Protein AF-0000000078524591 (afdb_homodimer)

pLDDT: mean 89.73, std 11.99, range [36.25, 98.94]

Organism: NCBI:txid29354

Secondary structure (DSSP, 8-state):
-HHHHHHHHHHHHTT--EEEEEEEEEESS-SS-TT-EEEEETTS-EEE-SS-HHHHHHHHHHHHHHHHHT--EEEEEE--TTGGGTT------EEEEEEEEE-TT-HHHHHHHHHHHHHHTSSS-EEEEEE-SSTTS-EEEEEETTTEEES-----HHHHHHHS-SS-EEEEETTEEEEEEEEE---EEEEE--SHHHHHHHHHHHHTT-EEEEEESSGGGSSTTT-TT-SEEEE--GGGGGGT----TT-EEEE--SSHHHHHHHHHHHTTS--SEEEE-S-HHHHHHHHHHHHHTT--HHHHHTSBSS-S-SS---SHHHHHHHHHHHHHHHHHHHTT---/-HHHHHHHHHHHHTT--EEEEEEEEEESS-SS-TT-EEEEETTS-EEE-SS-HHHHHHHHHHHHHHHHHT--EEEEEE--TTGGGTTT-----EEEEEEEEE-TT-HHHHHHHHHHHHHHTSSS-EEEEEE-SSTTS-EEEEEETTTEEES-----HHHHHHHS-SS-EEEEETTEEEEEEEEE---EEEEE--SHHHHHHHHHHHHTT-EEEEEESSGGGSSTTT-TT-SEEEE--GGGGGGT----TT-EEEE--SSHHHHHHHHHHHTTS--SEEEE-S-HHHHHHHHHHHHHTT--HHHHHTSBSS-S-SS---SHHHHHHHHHHHHHHHHHHHTT---

Sequence (686 aa):
MRKLFRTVLETLEKGEDGVLVTIIASSGSTPRGAGSHMLVRQDGTTEGTIGGGAVEYRSIQRSQKAIEEKSSYTHSFVLGKEQVADLGMICGGDVVVYFQYLDHENQEFKELCRKIEEAYDKDEDSWLIMDITDEAAWGLGIYSKSVGFTGIKGIGEEDRKVLLQYKAVQKNFGERKYYSEPLVRAGCVYIFGGGHVAQELVPVLAHVGFRCTVFDDRPEFANDKLFPQAEKTIVGNYERIFDYLELRECDYVCVMTRGHQSDYVVQRQVLTKNTCYIGVIGSRKKLETLAEKLTADGVTREQIDNCHSPIGLEIYAETPAEIAISVAGELIAVRALREGRKKMRKLFRTVLETLEKGEDGVLVTIIASSGSTPRGAGSHMLVRQDGTTEGTIGGGAVEYRSIQRSQKAIEEKSSYTHSFVLGKEQVADLGMICGGDVVVYFQYLDHENQEFKELCRKIEEAYDKDEDSWLIMDITDEAAWGLGIYSKSVGFTGIKGIGEEDRKVLLQYKAVQKNFGERKYYSEPLVRAGCVYIFGGGHVAQELVPVLAHVGFRCTVFDDRPEFANDKLFPQAEKTIVGNYERIFDYLELRECDYVCVMTRGHQSDYVVQRQVLTKNTCYIGVIGSRKKLETLAEKLTADGVTREQIDNCHSPIGLEIYAETPAEIAISVAGELIAVRALREGRKK

Solvent-accessible surface area (backbone atoms only — not comparable to full-atom values): 35634 Å² total; per-residue (Å²): 106,66,68,42,41,52,50,50,43,52,40,21,73,71,65,35,49,30,19,46,34,32,34,73,37,59,40,74,54,53,82,46,50,56,77,27,39,25,40,32,32,73,88,60,52,68,41,72,52,58,56,49,46,62,64,40,54,51,49,44,57,51,34,40,52,25,50,75,66,67,39,30,38,68,50,76,47,74,25,43,85,74,72,20,65,79,64,53,35,68,39,70,15,40,37,34,34,38,38,39,48,41,59,42,79,45,59,68,59,48,51,48,36,51,50,55,53,51,46,69,76,43,83,40,49,26,32,39,36,29,39,51,55,42,60,59,59,60,40,57,24,39,34,29,85,91,72,36,68,42,70,56,80,90,76,48,74,73,56,44,64,69,48,70,40,66,40,65,45,74,49,73,59,89,86,41,30,36,39,18,29,58,67,32,74,40,43,40,39,38,31,35,23,40,48,70,41,42,57,43,25,46,55,54,36,37,71,66,68,47,43,33,33,34,31,17,70,43,63,94,37,21,38,59,85,79,36,70,66,39,78,41,56,37,63,47,52,62,89,49,54,69,81,77,50,82,86,49,50,60,20,34,37,38,40,48,42,75,36,57,54,56,34,47,47,38,49,61,58,54,66,76,50,71,45,71,39,44,27,33,63,54,47,70,67,49,48,50,54,49,49,52,54,41,40,74,70,69,46,52,66,66,66,56,66,66,34,36,72,47,45,39,48,95,31,69,56,79,49,42,56,40,39,21,41,24,36,44,40,39,49,46,27,53,51,24,54,72,37,62,61,73,134,105,66,68,41,40,52,49,50,41,53,40,22,73,72,66,36,47,28,19,47,35,33,33,73,37,60,40,73,54,55,82,45,50,57,78,26,41,26,38,31,32,74,88,60,54,69,41,72,52,58,56,49,46,63,63,40,53,52,47,44,55,50,34,38,51,26,50,75,65,67,38,32,38,68,47,75,47,74,26,43,86,74,74,20,63,80,63,53,36,70,39,68,14,39,38,32,34,36,39,38,49,41,60,42,78,44,58,67,57,48,51,47,38,51,50,54,52,52,45,69,75,42,83,41,50,27,31,39,36,29,38,51,53,43,58,57,59,60,41,57,23,38,35,30,84,91,72,36,68,41,70,56,81,90,75,48,73,73,56,44,63,70,48,70,40,68,40,68,46,74,50,73,59,88,86,42,29,34,40,19,29,59,66,32,75,41,42,40,38,38,29,34,22,39,48,69,41,42,57,42,25,48,56,54,36,36,70,66,70,45,43,34,32,34,32,16,71,44,62,94,37,20,38,58,87,78,38,70,66,38,78,41,56,37,64,46,50,62,88,49,54,69,82,77,50,84,84,50,52,61,20,33,37,38,40,46,42,74,36,56,54,56,34,47,47,38,49,61,58,55,68,77,49,70,46,69,39,44,28,33,62,54,47,69,66,48,47,49,53,49,48,52,54,41,40,75,70,69,45,53,68,66,66,56,66,68,34,36,72,47,43,40,50,95,31,68,56,78,49,43,55,42,38,20,42,24,37,44,41,39,52,45,28,54,51,24,52,71,36,62,59,75,134

Foldseek 3Di:
DLVQLVVVLVCLLVQWKWKKKFWQQKDAQAQAGGPFIKIATLVLDIDGARRDAPVRVVVSVVGNVCQVVVWKAKDKDQLDDPPVVVRVDNRRMIIIMIIGIGGSVPVLVSVQSVVLNVVLVDQWKKKWKWWCLDRTDIWIWMATPVPGIGRDDDQDPVNVVVQRALAWDWDDDPSIIMIMGIRHHHEAEEEEAQDLLVLLQLVVLLVVRHAYEYEYCDPVRFDCVSRVSHPHTDNDDLQCCVVPDDADQAYEYEQDHPDLVSSLNNLLVCLVDNHLAAAYADDPVSLVVSLVVSVVVPDDPVSSVRYHVNAFAPPVADDSNSRSVRNSVVVVVSSCVSSVNDD/DLVQLVVVLVCLLVQWKWKKKFWQQKDAQAQAGGPFIKIATLVLDIDGARRDAPVRVVVSVVGNVCQVVVWKAKDKDQLDDPPVVVRVDNRRMIIIMIIGIGGSVPVLVSVQSVVLNVVLVDLWKKKWKWWCLDRTDIWIWMATPVPGIGRDDDQDPVNVVVQRALAWDWDDDPSIIMIMGIRHHHEAEEEEAQDLLVLLQLVVLLVVRHAYEYEYCDPVRFDCVSRVSHPHTDNDDLQCCVVPDDADQAYEYEQDHPDLVSSLNNLLVCLVDNHLAAAYADDPVSLVVSLVVSVVVPDDPVSSVRYHVNAFAPPVADGSNSRSVRNSVVVVVSSCVVSVNDD

Nearest PDB structures (foldseek):
  3on5-assembly1_A  TM=8.233E-01  e=2.032E-24  Halalkalibacterium halodurans
  2we8-assembly1_A-2  TM=7.094E-01  e=1.201E-24  Mycolicibacterium smegmatis MC2 155
  2we7-assembly1_A-3  TM=6.971E-01  e=2.284E-24  Mycolicibacterium smegmatis MC2 155
  2we8-assembly2_B-3  TM=6.842E-01  e=4.607E-24  Mycolicibacterium smegmatis MC2 155
  3on5-assembly1_B  TM=7.849E-01  e=1.121E-21  Halalkalibacterium halodurans

Radius of gyration: 28.03 Å; Cα contacts (8 Å, |Δi|>4): 1460; chains: 2; bounding box: 66×85×61 Å

Structure (mmCIF, N/CA/C/O backbone):
data_AF-0000000078524591-model_v1
#
loop_
_entity.id
_entity.type
_entity.pdbx_description
1 polymer 'Xanthine dehydrogenase'
#
loop_
_atom_site.group_PDB
_atom_site.id
_atom_site.type_symbol
_atom_site.label_atom_id
_atom_site.lab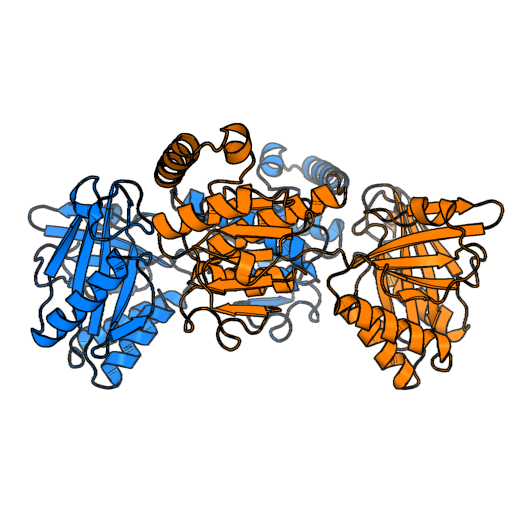el_alt_id
_atom_site.label_comp_id
_atom_site.label_asym_id
_atom_site.label_entity_id
_atom_site.label_seq_id
_atom_site.pdbx_PDB_ins_code
_atom_site.Cartn_x
_atom_site.Cartn_y
_atom_site.Cartn_z
_atom_site.occupancy
_atom_site.B_iso_or_equiv
_atom_site.auth_seq_id
_atom_site.auth_comp_id
_atom_site.auth_asym_id
_atom_site.auth_atom_id
_atom_site.pdbx_PDB_model_num
ATOM 1 N N . MET A 1 1 ? 1.686 -18.531 -2.533 1 80 1 MET A N 1
ATOM 2 C CA . MET A 1 1 ? 2.129 -19.859 -2.936 1 80 1 MET A CA 1
ATOM 3 C C . MET A 1 1 ? 3.135 -20.422 -1.938 1 80 1 MET A C 1
ATOM 5 O O . MET A 1 1 ? 2.998 -21.562 -1.488 1 80 1 MET A O 1
ATOM 9 N N . ARG A 1 2 ? 3.982 -19.547 -1.488 1 80.56 2 ARG A N 1
ATOM 10 C CA . ARG A 1 2 ? 4.969 -20.047 -0.539 1 80.56 2 ARG A CA 1
ATOM 11 C C . ARG A 1 2 ? 4.301 -20.547 0.732 1 80.56 2 ARG A C 1
ATOM 13 O O . ARG A 1 2 ? 4.535 -21.688 1.152 1 80.56 2 ARG A O 1
ATOM 20 N N . LYS A 1 3 ? 3.467 -19.688 1.278 1 85 3 LYS A N 1
ATOM 21 C CA . LYS A 1 3 ? 2.746 -20.078 2.486 1 85 3 LYS A CA 1
ATOM 22 C C . LYS A 1 3 ? 1.889 -21.312 2.244 1 85 3 LYS A C 1
ATOM 24 O O . LYS A 1 3 ? 1.774 -22.172 3.117 1 85 3 LYS A O 1
ATOM 29 N N . LEU A 1 4 ? 1.384 -21.375 1.11 1 90.56 4 LEU A N 1
ATOM 30 C CA . LEU A 1 4 ? 0.51 -22.484 0.757 1 90.56 4 LEU A CA 1
ATOM 31 C C . LEU A 1 4 ? 1.27 -23.812 0.799 1 90.56 4 LEU A C 1
ATOM 33 O O . LEU A 1 4 ? 0.848 -24.75 1.475 1 90.56 4 LEU A O 1
ATOM 37 N N . PHE A 1 5 ? 2.396 -23.875 0.171 1 91.31 5 PHE A N 1
ATOM 38 C CA . PHE A 1 5 ? 3.123 -25.141 0.097 1 91.31 5 PHE A CA 1
ATOM 39 C C . PHE A 1 5 ? 3.748 -25.484 1.444 1 91.31 5 PHE A C 1
ATOM 41 O O . PHE A 1 5 ? 3.879 -26.656 1.79 1 91.31 5 PHE A O 1
ATOM 48 N N . ARG A 1 6 ? 4.066 -24.469 2.17 1 93.12 6 ARG A N 1
ATOM 49 C CA . ARG A 1 6 ? 4.488 -24.719 3.543 1 93.12 6 ARG A CA 1
ATOM 50 C C . ARG A 1 6 ? 3.373 -25.375 4.348 1 93.12 6 ARG A C 1
ATOM 52 O O . ARG A 1 6 ? 3.617 -26.328 5.086 1 93.12 6 ARG A O 1
ATOM 59 N N . THR A 1 7 ? 2.227 -24.875 4.191 1 95 7 THR A N 1
ATOM 60 C CA . THR A 1 7 ? 1.07 -25.406 4.895 1 95 7 THR A CA 1
ATOM 61 C C . THR A 1 7 ? 0.754 -26.828 4.41 1 95 7 THR A C 1
ATOM 63 O O . THR A 1 7 ? 0.348 -27.688 5.195 1 95 7 THR A O 1
ATOM 66 N N . VAL A 1 8 ? 0.908 -27.031 3.158 1 95.5 8 VAL A N 1
ATOM 67 C CA . VAL A 1 8 ? 0.729 -28.375 2.6 1 95.5 8 VAL A CA 1
ATOM 68 C C . VAL A 1 8 ? 1.683 -29.359 3.283 1 95.5 8 VAL A C 1
ATOM 70 O O . VAL A 1 8 ? 1.258 -30.391 3.781 1 95.5 8 VAL A O 1
ATOM 73 N N . LEU A 1 9 ? 2.945 -28.953 3.332 1 95.62 9 LEU A N 1
ATOM 74 C CA . LEU A 1 9 ? 3.961 -29.797 3.938 1 95.62 9 LEU A CA 1
ATOM 75 C C . LEU A 1 9 ? 3.645 -30.062 5.406 1 95.62 9 LEU A C 1
ATOM 77 O O . LEU A 1 9 ? 3.707 -31.219 5.863 1 95.62 9 LEU A O 1
ATOM 81 N N . GLU A 1 10 ? 3.291 -29.016 6.102 1 96.5 10 GLU A N 1
ATOM 82 C CA . GLU A 1 10 ? 2.943 -29.156 7.512 1 96.5 10 GLU A CA 1
ATOM 83 C C . GLU A 1 10 ? 1.768 -30.109 7.703 1 96.5 10 GLU A C 1
ATOM 85 O O . GLU A 1 10 ? 1.771 -30.922 8.625 1 96.5 10 GLU A O 1
ATOM 90 N N . THR A 1 11 ? 0.801 -29.969 6.902 1 96.56 11 THR A N 1
ATOM 91 C CA . THR A 1 11 ? -0.377 -30.828 6.957 1 96.56 11 THR A CA 1
ATOM 92 C C . THR A 1 11 ? 0.008 -32.281 6.754 1 96.56 11 THR A C 1
ATOM 94 O O . THR A 1 11 ? -0.401 -33.156 7.527 1 96.56 11 THR A O 1
ATOM 97 N N . LEU A 1 12 ? 0.815 -32.594 5.805 1 96.19 12 LEU A N 1
ATOM 98 C CA . LEU A 1 12 ? 1.243 -33.938 5.492 1 96.19 12 LEU A CA 1
ATOM 99 C C . LEU A 1 12 ? 2.117 -34.5 6.605 1 96.19 12 LEU A C 1
ATOM 101 O O . LEU A 1 12 ? 1.999 -35.688 6.961 1 96.19 12 LEU A O 1
ATOM 105 N N . GLU A 1 13 ? 2.926 -33.656 7.141 1 96.25 13 GLU A N 1
ATOM 106 C CA . GLU A 1 13 ? 3.828 -34.094 8.211 1 96.25 13 GLU A CA 1
ATOM 107 C C . GLU A 1 13 ? 3.055 -34.438 9.477 1 96.25 13 GLU A C 1
ATOM 109 O O . GLU A 1 13 ? 3.51 -35.25 10.281 1 96.25 13 GLU A O 1
ATOM 114 N N . LYS A 1 14 ? 1.933 -33.875 9.633 1 96.62 14 LYS A N 1
ATOM 115 C CA . LYS A 1 14 ? 1.068 -34.188 10.766 1 96.62 14 LYS A CA 1
ATOM 116 C C . LYS A 1 14 ? 0.282 -35.469 10.523 1 96.62 14 LYS A C 1
ATOM 118 O O . LYS A 1 14 ? -0.534 -35.875 11.352 1 96.62 14 LYS A O 1
ATOM 123 N N . GLY A 1 15 ? 0.457 -36.031 9.383 1 96.31 15 GLY A N 1
ATOM 124 C CA . GLY A 1 15 ? -0.217 -37.281 9.055 1 96.31 15 GLY A CA 1
ATOM 125 C C . GLY A 1 15 ? -1.603 -37.094 8.477 1 96.31 15 GLY A C 1
ATOM 126 O O . GLY A 1 15 ? -2.436 -38 8.508 1 96.31 15 GLY A O 1
ATOM 127 N N . GLU A 1 16 ? -1.812 -35.875 8.023 1 96.75 16 GLU A N 1
ATOM 128 C CA . GLU A 1 16 ? -3.121 -35.562 7.461 1 96.75 16 GLU A CA 1
ATOM 129 C C . GLU A 1 16 ? -3.057 -35.469 5.941 1 96.75 16 GLU A C 1
ATOM 131 O O . GLU A 1 16 ? -2.102 -34.906 5.387 1 96.75 16 GLU A O 1
ATOM 136 N N . ASP A 1 17 ? -4.059 -36.031 5.324 1 97.06 17 ASP A N 1
ATOM 137 C CA . ASP A 1 17 ? -4.188 -35.906 3.875 1 97.06 17 ASP A CA 1
ATOM 138 C C . ASP A 1 17 ? -4.859 -34.594 3.498 1 97.06 17 ASP A C 1
ATOM 140 O O . ASP A 1 17 ? -5.426 -33.906 4.355 1 97.06 17 ASP A O 1
ATOM 144 N N . GLY A 1 18 ? -4.742 -34.25 2.238 1 96.81 18 GLY A N 1
ATOM 145 C CA . GLY A 1 18 ? -5.391 -33.031 1.727 1 96.81 18 GLY A CA 1
ATOM 146 C C . GLY A 1 18 ? -5.59 -33.062 0.223 1 96.81 18 GLY A C 1
ATOM 147 O O . GLY A 1 18 ? -5.371 -34.094 -0.42 1 96.81 18 GLY A O 1
ATOM 148 N N . VAL A 1 19 ? -6.133 -32.031 -0.278 1 96.75 19 VAL A N 1
ATOM 149 C CA . VAL A 1 19 ? -6.281 -31.828 -1.717 1 96.75 19 VAL A CA 1
ATOM 150 C C . VAL A 1 19 ? -5.746 -30.453 -2.117 1 96.75 19 VAL A C 1
ATOM 152 O O . VAL A 1 19 ? -6.074 -29.453 -1.489 1 96.75 19 VAL A O 1
ATOM 155 N N . LEU A 1 20 ? -4.832 -30.453 -3.053 1 94.25 20 LEU A N 1
ATOM 156 C CA . LEU A 1 20 ? -4.414 -29.219 -3.693 1 94.25 20 LEU A CA 1
ATOM 157 C C . LEU A 1 20 ? -5.328 -28.875 -4.867 1 94.25 20 LEU A C 1
ATOM 159 O O . LEU A 1 20 ? -5.363 -29.594 -5.863 1 94.25 20 LEU A O 1
ATOM 163 N N . VAL A 1 21 ? -6.039 -27.828 -4.723 1 94.31 21 VAL A N 1
ATOM 164 C CA . VAL A 1 21 ? -6.965 -27.359 -5.746 1 94.31 21 VAL A CA 1
ATOM 165 C C . VAL A 1 21 ? -6.277 -26.312 -6.629 1 94.31 21 VAL A C 1
ATOM 167 O O . VAL A 1 21 ? -5.762 -25.312 -6.133 1 94.31 21 VAL A O 1
ATOM 170 N N . THR A 1 22 ? -6.266 -26.562 -7.906 1 90.94 22 THR A N 1
ATOM 171 C CA . THR A 1 22 ? -5.574 -25.672 -8.836 1 90.94 22 THR A CA 1
ATOM 172 C C . THR A 1 22 ? -6.492 -25.281 -9.992 1 90.94 22 THR A C 1
ATOM 174 O O . THR A 1 22 ? -7.086 -26.141 -10.641 1 90.94 22 THR A O 1
ATOM 177 N N . ILE A 1 23 ? -6.586 -24 -10.203 1 88.88 23 ILE A N 1
ATOM 178 C CA . ILE A 1 23 ? -7.23 -23.578 -11.445 1 88.88 23 ILE A CA 1
ATOM 179 C C . ILE A 1 23 ? -6.246 -23.703 -12.609 1 88.88 23 ILE A C 1
ATOM 181 O O . ILE A 1 23 ? -5.195 -23.062 -12.609 1 88.88 23 ILE A O 1
ATOM 185 N N . ILE A 1 24 ? -6.645 -24.469 -13.609 1 84.81 24 ILE A N 1
ATOM 186 C CA . ILE A 1 24 ? -5.684 -24.734 -14.672 1 84.81 24 ILE A CA 1
ATOM 187 C C . ILE A 1 24 ? -6.148 -24.078 -15.969 1 84.81 24 ILE A C 1
ATOM 189 O O . ILE A 1 24 ? -5.383 -23.969 -16.938 1 84.81 24 ILE A O 1
ATOM 193 N N . ALA A 1 25 ? -7.371 -23.688 -16.016 1 81.56 25 ALA A N 1
ATOM 194 C CA . ALA A 1 25 ? -7.898 -22.953 -17.156 1 81.56 25 ALA A CA 1
ATOM 195 C C . ALA A 1 25 ? -9.086 -22.078 -16.75 1 81.56 25 ALA A C 1
ATOM 197 O O . ALA A 1 25 ? -9.836 -22.438 -15.836 1 81.56 25 ALA A O 1
ATOM 198 N N . SER A 1 26 ? -9.055 -20.938 -17.359 1 79.25 26 SER A N 1
ATOM 199 C CA . SER A 1 26 ? -10.188 -20.047 -17.125 1 79.25 26 SER A CA 1
ATOM 200 C C . SER A 1 26 ? -10.547 -19.266 -18.375 1 79.25 26 SER A C 1
ATOM 202 O O . SER A 1 26 ? -9.688 -19 -19.219 1 79.25 26 SER A O 1
ATOM 204 N N . SER A 1 27 ? -11.766 -19.188 -18.578 1 73.5 27 SER A N 1
ATOM 205 C CA . SER A 1 27 ? -12.258 -18.359 -19.688 1 73.5 27 SER A CA 1
ATOM 206 C C . SER A 1 27 ? -13.32 -17.391 -19.203 1 73.5 27 SER A C 1
ATOM 208 O O . SER A 1 27 ? -14.094 -17.703 -18.281 1 73.5 27 SER A O 1
ATOM 210 N N . GLY A 1 28 ? -13.289 -16.266 -19.781 1 65.38 28 GLY A N 1
ATOM 211 C CA . GLY A 1 28 ? -14.266 -15.273 -19.391 1 65.38 28 GLY A CA 1
ATOM 212 C C . GLY A 1 28 ? -13.875 -14.531 -18.125 1 65.38 28 GLY A C 1
ATOM 213 O O . GLY A 1 28 ? -12.688 -14.367 -17.828 1 65.38 28 GLY A O 1
ATOM 214 N N . SER A 1 29 ? -14.859 -13.945 -17.469 1 61.25 29 SER A N 1
ATOM 215 C CA . SER A 1 29 ? -14.617 -13.141 -16.281 1 61.25 29 SER A CA 1
ATOM 216 C C . SER A 1 29 ? -14.562 -14 -15.023 1 61.25 29 SER A C 1
ATOM 218 O O . SER A 1 29 ? -15.602 -14.352 -14.461 1 61.25 29 SER A O 1
ATOM 220 N N . THR A 1 30 ? -13.43 -14.438 -14.664 1 62.44 30 THR A N 1
ATOM 221 C CA . THR A 1 30 ? -13.273 -15.242 -13.461 1 62.44 30 THR A CA 1
ATOM 222 C C . THR A 1 30 ? -12.57 -14.438 -12.367 1 62.44 30 THR A C 1
ATOM 224 O O . THR A 1 30 ? -11.773 -13.547 -12.656 1 62.44 30 THR A O 1
ATOM 227 N N . PRO A 1 31 ? -12.969 -14.742 -11.148 1 57.97 31 PRO A N 1
ATOM 228 C CA . PRO A 1 31 ? -12.312 -14.016 -10.062 1 57.97 31 PRO A CA 1
ATOM 229 C C . PRO A 1 31 ? -10.797 -14.219 -10.039 1 57.97 31 PRO A C 1
ATOM 231 O O . PRO A 1 31 ? -10.047 -13.273 -9.789 1 57.97 31 PRO A O 1
ATOM 234 N N . ARG A 1 32 ? -10.336 -15.445 -10.211 1 66.5 32 ARG A N 1
ATOM 235 C CA . ARG A 1 32 ? -8.922 -15.789 -10.336 1 66.5 32 ARG A CA 1
ATOM 236 C C . ARG A 1 32 ? -8.68 -16.688 -11.539 1 66.5 32 ARG A C 1
ATOM 238 O O . ARG A 1 32 ? -9.562 -17.438 -11.953 1 66.5 32 ARG A O 1
ATOM 245 N N . GLY A 1 33 ? -7.516 -16.438 -12.078 1 66.75 33 GLY A N 1
ATOM 246 C CA . GLY A 1 33 ? -7.191 -17.203 -13.273 1 66.75 33 GLY A CA 1
ATOM 247 C C . GLY A 1 33 ? -6.203 -18.328 -13.016 1 66.75 33 GLY A C 1
ATOM 248 O O . GLY A 1 33 ? -5.988 -18.719 -11.867 1 66.75 33 GLY A O 1
ATOM 249 N N . ALA A 1 34 ? -5.859 -18.875 -14.023 1 72 34 ALA A N 1
ATOM 250 C CA . ALA A 1 34 ? -4.867 -19.953 -13.977 1 72 34 ALA A CA 1
ATOM 251 C C . ALA A 1 34 ? -3.682 -19.562 -13.094 1 72 34 ALA A C 1
ATOM 253 O O . ALA A 1 34 ? -3.209 -18.422 -13.148 1 72 34 ALA A O 1
ATOM 254 N N . GLY A 1 35 ? -3.352 -20.531 -12.156 1 78.75 35 GLY A N 1
ATOM 255 C CA . GLY A 1 35 ? -2.242 -20.266 -11.25 1 78.75 35 GLY A CA 1
ATOM 256 C C . GLY A 1 35 ? -2.684 -20.047 -9.82 1 78.75 35 GLY A C 1
ATOM 257 O O . GLY A 1 35 ? -1.85 -19.969 -8.914 1 78.75 35 GLY A O 1
ATOM 258 N N . SER A 1 36 ? -3.957 -20.094 -9.625 1 85.88 36 SER A N 1
ATOM 259 C CA . SER A 1 36 ? -4.477 -19.984 -8.266 1 85.88 36 SER A CA 1
ATOM 260 C C . SER A 1 36 ? -4.566 -21.344 -7.594 1 85.88 36 SER A C 1
ATOM 262 O O . SER A 1 36 ? -4.945 -22.328 -8.234 1 85.88 36 SER A O 1
ATOM 264 N N . HIS A 1 37 ? -4.238 -21.344 -6.375 1 91.44 37 HIS A N 1
ATOM 265 C CA . HIS A 1 37 ? -4.195 -22.594 -5.633 1 91.44 37 HIS A CA 1
ATOM 266 C C . HIS A 1 37 ? -4.875 -22.453 -4.273 1 91.44 37 HIS A C 1
ATOM 268 O O . HIS A 1 37 ? -4.867 -21.375 -3.676 1 91.44 37 HIS A O 1
ATOM 274 N N . MET A 1 38 ? -5.383 -23.609 -3.859 1 94.38 38 MET A N 1
ATOM 275 C CA . MET A 1 38 ? -5.957 -23.719 -2.521 1 94.38 38 MET A CA 1
ATOM 276 C C . MET A 1 38 ? -5.746 -25.125 -1.957 1 94.38 38 MET A C 1
ATOM 278 O O . MET A 1 38 ? -5.902 -26.109 -2.67 1 94.38 38 MET A O 1
ATOM 282 N N . LEU A 1 39 ? -5.297 -25.188 -0.715 1 96.62 39 LEU A N 1
ATOM 283 C CA . LEU A 1 39 ? -5.266 -26.453 0.024 1 96.62 39 LEU A CA 1
ATOM 284 C C . LEU A 1 39 ? -6.57 -26.672 0.781 1 96.62 39 LEU A C 1
ATOM 286 O O . LEU A 1 39 ? -7.055 -25.766 1.466 1 96.62 39 LEU A O 1
ATOM 290 N N . VAL A 1 40 ? -7.129 -27.797 0.607 1 97.44 40 VAL A N 1
ATOM 291 C CA . VAL A 1 40 ? -8.289 -28.188 1.4 1 97.44 40 VAL A CA 1
ATOM 292 C C . VAL A 1 40 ? -7.934 -29.406 2.264 1 97.44 40 VAL A C 1
ATOM 294 O O . VAL A 1 40 ? -7.434 -30.406 1.755 1 97.44 40 VAL A O 1
ATOM 297 N N . ARG A 1 41 ? -8.211 -29.266 3.533 1 97 41 ARG A N 1
ATOM 298 C CA . ARG A 1 41 ? -7.957 -30.359 4.465 1 97 41 ARG A CA 1
ATOM 299 C C . ARG A 1 41 ? -9.211 -31.203 4.676 1 97 41 ARG A C 1
ATOM 301 O O . ARG A 1 41 ? -10.289 -30.859 4.191 1 97 41 ARG A O 1
ATOM 308 N N . GLN A 1 42 ? -8.992 -32.219 5.449 1 94.31 42 GLN A N 1
ATOM 309 C CA . GLN A 1 42 ? -10.086 -33.156 5.703 1 94.31 42 GLN A CA 1
ATOM 310 C C . GLN A 1 42 ? -11.227 -32.5 6.457 1 94.31 42 GLN A C 1
ATOM 312 O O . GLN A 1 42 ? -12.398 -32.781 6.215 1 94.31 42 GLN A O 1
ATOM 317 N N . ASP A 1 43 ? -10.93 -31.594 7.309 1 93.69 43 ASP A N 1
ATOM 318 C CA . ASP A 1 43 ? -11.945 -30.953 8.141 1 93.69 43 ASP A CA 1
ATOM 319 C C . ASP A 1 43 ? -12.594 -29.781 7.402 1 93.69 43 ASP A C 1
ATOM 321 O O . ASP A 1 43 ? -13.445 -29.078 7.961 1 93.69 43 ASP A O 1
ATOM 325 N N . GLY A 1 44 ? -12.078 -29.531 6.25 1 93.06 44 GLY A N 1
ATOM 326 C CA . GLY A 1 44 ? -12.695 -28.5 5.445 1 93.06 44 GLY A CA 1
ATOM 327 C C . GLY A 1 44 ? -11.969 -27.172 5.535 1 93.06 44 GLY A C 1
ATOM 328 O O . GLY A 1 44 ? -12.281 -26.234 4.785 1 93.06 44 GLY A O 1
ATOM 329 N N . THR A 1 45 ? -11.031 -27.125 6.41 1 92.81 45 THR A N 1
ATOM 330 C CA . THR A 1 45 ? -10.266 -25.875 6.496 1 92.81 45 THR A CA 1
ATOM 331 C C . THR A 1 45 ? -9.367 -25.719 5.277 1 92.81 45 THR A C 1
ATOM 333 O O . THR A 1 45 ? -8.969 -26.703 4.652 1 92.81 45 THR A O 1
ATOM 336 N N . THR A 1 46 ? -9.117 -24.469 4.957 1 93.62 46 THR A N 1
ATOM 337 C CA . THR A 1 46 ? -8.398 -24.203 3.717 1 93.62 46 THR A CA 1
ATOM 338 C C . THR A 1 46 ? -7.211 -23.281 3.967 1 93.62 46 THR A C 1
ATOM 340 O O . THR A 1 46 ? -7.117 -22.656 5.027 1 93.62 46 THR A O 1
ATOM 343 N N . GLU A 1 47 ? -6.242 -23.312 3.115 1 93.06 47 GLU A N 1
ATOM 344 C CA . GLU A 1 47 ? -5.176 -22.328 2.938 1 93.06 47 GLU A CA 1
ATOM 345 C C . GLU A 1 47 ? -5.07 -21.891 1.482 1 93.06 47 GLU A C 1
ATOM 347 O O . GLU A 1 47 ? -5.023 -22.719 0.575 1 93.06 47 GLU A O 1
ATOM 352 N N . GLY A 1 48 ? -5.055 -20.547 1.313 1 88.38 48 GLY A N 1
ATOM 353 C CA . GLY A 1 48 ? -5.098 -20.031 -0.047 1 88.38 48 GLY A CA 1
ATOM 354 C C . GLY A 1 48 ? -6.508 -19.828 -0.565 1 88.38 48 GLY A C 1
ATOM 355 O O . GLY A 1 48 ? -7.477 -20.016 0.171 1 88.38 48 GLY A O 1
ATOM 356 N N . THR A 1 49 ? -6.617 -19.391 -1.842 1 86.75 49 THR A N 1
ATOM 357 C CA . THR A 1 49 ? -7.93 -19.172 -2.439 1 86.75 49 THR A CA 1
ATOM 358 C C . THR A 1 49 ? -7.859 -19.281 -3.959 1 86.75 49 THR A C 1
ATOM 360 O O . THR A 1 49 ? -6.82 -19 -4.559 1 86.75 49 THR A O 1
ATOM 363 N N . ILE A 1 50 ? -8.914 -19.703 -4.488 1 86.62 50 ILE A N 1
ATOM 364 C CA . ILE A 1 50 ? -9.016 -19.75 -5.941 1 86.62 50 ILE A CA 1
ATOM 365 C C . ILE A 1 50 ? -10.055 -18.734 -6.422 1 86.62 50 ILE A C 1
ATOM 367 O O . ILE A 1 50 ? -10.641 -18.906 -7.492 1 86.62 50 ILE A O 1
ATOM 371 N N . GLY A 1 51 ? -10.336 -17.703 -5.605 1 76.31 51 GLY A N 1
ATOM 372 C CA . GLY A 1 51 ? -11.188 -16.609 -6.043 1 76.31 51 GLY A CA 1
ATOM 373 C C . GLY A 1 51 ? -12.422 -16.422 -5.176 1 76.31 51 GLY A C 1
ATOM 374 O O . GLY A 1 51 ? -13.109 -15.406 -5.277 1 76.31 51 GLY A O 1
ATOM 375 N N . GLY A 1 52 ? -12.719 -17.359 -4.301 1 72.88 52 GLY A N 1
ATOM 376 C CA . GLY A 1 52 ? -13.875 -17.25 -3.422 1 72.88 52 GLY A CA 1
ATOM 377 C C . GLY A 1 52 ? -15.18 -17.609 -4.102 1 72.88 52 GLY A C 1
ATOM 378 O O . GLY A 1 52 ? -15.188 -18.281 -5.137 1 72.88 52 GLY A O 1
ATOM 379 N N . GLY A 1 53 ? -16.266 -17.406 -3.334 1 73.81 53 GLY A N 1
ATOM 380 C CA . GLY A 1 53 ? -17.609 -17.562 -3.896 1 73.81 53 GLY A CA 1
ATOM 381 C C . GLY A 1 53 ? -18.047 -19.016 -3.984 1 73.81 53 GLY A C 1
ATOM 382 O O . GLY A 1 53 ? -17.656 -19.844 -3.152 1 73.81 53 GLY A O 1
ATOM 383 N N . ALA A 1 54 ? -18.875 -19.172 -4.969 1 75.31 54 ALA A N 1
ATOM 384 C CA . ALA A 1 54 ? -19.5 -20.469 -5.113 1 75.31 54 ALA A CA 1
ATOM 385 C C . ALA A 1 54 ? -18.516 -21.531 -5.59 1 75.31 54 ALA A C 1
ATOM 387 O O . ALA A 1 54 ? -18.547 -22.672 -5.148 1 75.31 54 ALA A O 1
ATOM 388 N N . VAL A 1 55 ? -17.625 -21.141 -6.422 1 82.19 55 VAL A N 1
ATOM 389 C CA . VAL A 1 55 ? -16.625 -22.062 -6.957 1 82.19 55 VAL A CA 1
ATOM 390 C C . VAL A 1 55 ? -15.734 -22.578 -5.828 1 82.19 55 VAL A C 1
ATOM 392 O O . VAL A 1 55 ? -15.477 -23.781 -5.723 1 82.19 55 VAL A O 1
ATOM 395 N N . GLU A 1 56 ? -15.336 -21.641 -5.035 1 86.5 56 GLU A N 1
ATOM 396 C CA . GLU A 1 56 ? -14.469 -22.031 -3.93 1 86.5 56 GLU A CA 1
ATOM 397 C C . GLU A 1 56 ? -15.195 -22.938 -2.936 1 86.5 56 GLU A C 1
ATOM 399 O O . GLU A 1 56 ? -14.656 -23.953 -2.5 1 86.5 56 GLU A O 1
ATOM 404 N N . TYR A 1 57 ? -16.438 -22.656 -2.672 1 83.69 57 TYR A N 1
ATOM 405 C CA . TYR A 1 57 ? -17.25 -23.469 -1.76 1 83.69 57 TYR A CA 1
ATOM 406 C C . TYR A 1 57 ? -17.422 -24.875 -2.297 1 83.69 57 TYR A C 1
ATOM 408 O O . TYR A 1 57 ? -17.203 -25.859 -1.577 1 83.69 57 TYR A O 1
ATOM 416 N N . ARG A 1 58 ? -17.781 -24.969 -3.457 1 89.88 58 ARG A N 1
ATOM 417 C CA . ARG A 1 58 ? -18 -26.281 -4.078 1 89.88 58 ARG A CA 1
ATOM 418 C C . ARG A 1 58 ? -16.688 -27.062 -4.18 1 89.88 58 ARG A C 1
ATOM 420 O O . ARG A 1 58 ? -16.672 -28.281 -4.059 1 89.88 58 ARG A O 1
ATOM 427 N N . SER A 1 59 ? -15.672 -26.359 -4.445 1 94 59 SER A N 1
ATOM 428 C CA . SER A 1 59 ? -14.367 -27 -4.527 1 94 59 SER A CA 1
ATOM 429 C C . SER A 1 59 ? -13.961 -27.609 -3.188 1 94 59 SER A C 1
ATOM 431 O O . SER A 1 59 ? -13.312 -28.656 -3.141 1 94 59 SER A O 1
ATOM 433 N N . ILE A 1 60 ? -14.32 -26.969 -2.129 1 94.81 60 ILE A N 1
ATOM 434 C CA . ILE A 1 60 ? -14.039 -27.5 -0.801 1 94.81 60 ILE A CA 1
ATOM 435 C C . ILE A 1 60 ? -14.805 -28.812 -0.593 1 94.81 60 ILE A C 1
ATOM 437 O O . ILE A 1 60 ? -14.227 -29.812 -0.17 1 94.81 60 ILE A O 1
ATOM 441 N N . GLN A 1 61 ? -16.031 -28.781 -0.962 1 95.12 61 GLN A N 1
ATOM 442 C CA . GLN A 1 61 ? -16.859 -29.984 -0.828 1 95.12 61 GLN A CA 1
ATOM 443 C C . GLN A 1 61 ? -16.297 -31.125 -1.668 1 95.12 61 GLN A C 1
ATOM 445 O O . GLN A 1 61 ? -16.203 -32.25 -1.192 1 95.12 61 GLN A O 1
ATOM 450 N N . ARG A 1 62 ? -15.961 -30.812 -2.811 1 95.69 62 ARG A N 1
ATOM 451 C CA . ARG A 1 62 ? -15.414 -31.812 -3.725 1 95.69 62 ARG A CA 1
ATOM 452 C C . ARG A 1 62 ? -14.078 -32.344 -3.213 1 95.69 62 ARG A C 1
ATOM 454 O O . ARG A 1 62 ? -13.766 -33.531 -3.391 1 95.69 62 ARG A O 1
ATOM 461 N N . SER A 1 63 ? -13.359 -31.484 -2.652 1 97.31 63 SER A N 1
ATOM 462 C CA . SER A 1 63 ? -12.062 -31.891 -2.115 1 97.31 63 SER A CA 1
ATOM 463 C C . SER A 1 63 ? -12.211 -32.875 -0.966 1 97.31 63 SER A C 1
ATOM 465 O O . SER A 1 63 ? -11.453 -33.844 -0.871 1 97.31 63 SER A O 1
ATOM 467 N N . GLN A 1 64 ? -13.156 -32.625 -0.117 1 96.88 64 GLN A N 1
ATOM 468 C CA . GLN A 1 64 ? -13.391 -33.531 0.993 1 96.88 64 GLN A CA 1
ATOM 469 C C . GLN A 1 64 ? -13.766 -34.938 0.486 1 96.88 64 GLN A C 1
ATOM 471 O O . GLN A 1 64 ? -13.281 -35.938 1.009 1 96.88 64 GLN A O 1
ATOM 476 N N . LYS A 1 65 ? -14.547 -35 -0.519 1 96.25 65 LYS A N 1
ATOM 477 C CA . LYS A 1 65 ? -14.898 -36.281 -1.137 1 96.25 65 LYS A CA 1
ATOM 478 C C . LYS A 1 65 ? -13.672 -36.938 -1.767 1 96.25 65 LYS A C 1
ATOM 480 O O . LYS A 1 65 ? -13.5 -38.156 -1.663 1 96.25 65 LYS A O 1
ATOM 485 N N . ALA A 1 66 ? -12.875 -36.156 -2.43 1 95.81 66 ALA A N 1
ATOM 486 C CA . ALA A 1 66 ? -11.664 -36.656 -3.062 1 95.81 66 ALA A CA 1
ATOM 487 C C . ALA A 1 66 ? -10.719 -37.281 -2.029 1 95.81 66 ALA A C 1
ATOM 489 O O . ALA A 1 66 ? -10.039 -38.25 -2.307 1 95.81 66 ALA A O 1
ATOM 490 N N . ILE A 1 67 ? -10.625 -36.656 -0.862 1 96.56 67 ILE A N 1
ATOM 491 C CA . ILE A 1 67 ? -9.797 -37.188 0.212 1 96.56 67 ILE A CA 1
ATOM 492 C C . ILE A 1 67 ? -10.312 -38.562 0.642 1 96.56 67 ILE A C 1
ATOM 494 O O . ILE A 1 67 ? -9.539 -39.5 0.809 1 96.56 67 ILE A O 1
ATOM 498 N N . GLU A 1 68 ? -11.578 -38.656 0.784 1 95.62 68 GLU A N 1
ATOM 499 C CA . GLU A 1 68 ? -12.211 -39.906 1.166 1 95.62 68 GLU A CA 1
ATOM 500 C C . GLU A 1 68 ? -11.93 -41 0.135 1 95.62 68 GLU A C 1
ATOM 502 O O . GLU A 1 68 ? -11.641 -42.156 0.495 1 95.62 68 GLU A O 1
ATOM 507 N N . GLU A 1 69 ? -11.992 -40.656 -1.083 1 95.69 69 GLU A N 1
ATOM 508 C CA . GLU A 1 69 ? -11.836 -41.594 -2.17 1 95.69 69 GLU A CA 1
ATOM 509 C C . GLU A 1 69 ? -10.367 -41.781 -2.551 1 95.69 69 GLU A C 1
ATOM 511 O O . GLU A 1 69 ? -10.023 -42.656 -3.344 1 95.69 69 GLU A O 1
ATOM 516 N N . LYS A 1 70 ? -9.547 -40.906 -2.021 1 94.75 70 LYS A N 1
ATOM 517 C CA . LYS A 1 70 ? -8.117 -40.906 -2.311 1 94.75 70 LYS A CA 1
ATOM 518 C C . LYS A 1 70 ? -7.859 -40.844 -3.814 1 94.75 70 LYS A C 1
ATOM 520 O O . LYS A 1 70 ? -7.113 -41.688 -4.344 1 94.75 70 LYS A O 1
ATOM 525 N N . SER A 1 71 ? -8.484 -39.906 -4.398 1 93.69 71 SER A N 1
ATOM 526 C CA . SER A 1 71 ? -8.391 -39.812 -5.855 1 93.69 71 SER A CA 1
ATOM 527 C C . SER A 1 71 ? -8.273 -38.375 -6.312 1 93.69 71 SER A C 1
ATOM 529 O O . SER A 1 71 ? -8.75 -37.469 -5.633 1 93.69 71 SER A O 1
ATOM 531 N N . SER A 1 72 ? -7.66 -38.219 -7.391 1 93.5 72 SER A N 1
ATOM 532 C CA . SER A 1 72 ? -7.52 -36.906 -8.055 1 93.5 72 SER A CA 1
ATOM 533 C C . SER A 1 72 ? -8.367 -36.844 -9.32 1 93.5 72 SER A C 1
ATOM 535 O O . SER A 1 72 ? -8.695 -37.875 -9.914 1 93.5 72 SER A O 1
ATOM 537 N N . TYR A 1 73 ? -8.789 -35.656 -9.711 1 91.75 73 TYR A N 1
ATOM 538 C CA . TYR A 1 73 ? -9.586 -35.531 -10.93 1 91.75 73 TYR A CA 1
ATOM 539 C C . TYR A 1 73 ? -9.719 -34.062 -11.328 1 91.75 73 TYR A C 1
ATOM 541 O O . TYR A 1 73 ? -9.336 -33.156 -10.57 1 91.75 73 TYR A O 1
ATOM 549 N N . THR A 1 74 ? -10.195 -33.844 -12.539 1 90.31 74 THR A N 1
ATOM 550 C CA . THR A 1 74 ? -10.492 -32.531 -13.039 1 90.31 74 THR A CA 1
ATOM 551 C C . THR A 1 74 ? -12 -32.281 -13.07 1 90.31 74 THR A C 1
ATOM 553 O O . THR A 1 74 ? -12.781 -33.219 -13.234 1 90.31 74 THR A O 1
ATOM 556 N N . HIS A 1 75 ? -12.367 -31.062 -12.812 1 90.94 75 HIS A N 1
ATOM 557 C CA . HIS A 1 75 ? -13.773 -30.688 -12.883 1 90.94 75 HIS A CA 1
ATOM 558 C C . HIS A 1 75 ? -13.938 -29.297 -13.492 1 90.94 75 HIS A C 1
ATOM 560 O O . HIS A 1 75 ? -13.18 -28.375 -13.164 1 90.94 75 HIS A O 1
ATOM 566 N N . SER A 1 76 ? -14.898 -29.156 -14.383 1 88.25 76 SER A N 1
ATOM 567 C CA . SER A 1 76 ? -15.211 -27.875 -15 1 88.25 76 SER A CA 1
ATOM 568 C C . SER A 1 76 ? -16.422 -27.219 -14.352 1 88.25 76 SER A C 1
ATOM 570 O O . SER A 1 76 ? -17.469 -27.875 -14.188 1 88.25 76 SER A O 1
ATOM 572 N N . PHE A 1 77 ? -16.203 -26 -13.898 1 85.69 77 PHE A N 1
ATOM 573 C CA . PHE A 1 77 ? -17.312 -25.188 -13.406 1 85.69 77 PHE A CA 1
ATOM 574 C C . PHE A 1 77 ? -17.812 -24.219 -14.477 1 85.69 77 PHE A C 1
ATOM 576 O O . PHE A 1 77 ? -17.016 -23.453 -15.031 1 85.69 77 PHE A O 1
ATOM 583 N N . VAL A 1 78 ? -19.062 -24.344 -14.922 1 74.69 78 VAL A N 1
ATOM 584 C CA . VAL A 1 78 ? -19.672 -23.438 -15.898 1 74.69 78 VAL A CA 1
ATOM 585 C C . VAL A 1 78 ? -20.453 -22.359 -15.172 1 74.69 78 VAL A C 1
ATOM 587 O O . VAL A 1 78 ? -21.422 -22.656 -14.453 1 74.69 78 VAL A O 1
ATOM 590 N N . LEU A 1 79 ? -19.984 -21.203 -15.18 1 63.94 79 LEU A N 1
ATOM 591 C CA . LEU A 1 79 ? -20.625 -20.094 -14.469 1 63.94 79 LEU A CA 1
ATOM 592 C C . LEU A 1 79 ? -21.609 -19.359 -15.367 1 63.94 79 LEU A C 1
ATOM 594 O O . LEU A 1 79 ? -21.969 -18.219 -15.094 1 63.94 79 LEU A O 1
ATOM 598 N N . GLY A 1 80 ? -22.234 -19.875 -16.531 1 52.91 80 GLY A N 1
ATOM 599 C CA . GLY A 1 80 ? -23.141 -19.219 -17.453 1 52.91 80 GLY A CA 1
ATOM 600 C C . GLY A 1 80 ? -24.484 -18.906 -16.844 1 52.91 80 GLY A C 1
ATOM 601 O O . GLY A 1 80 ? -24.734 -19.219 -15.68 1 52.91 80 GLY A O 1
ATOM 602 N N . LYS A 1 81 ? -25.469 -18.188 -17.75 1 49.25 81 LYS A N 1
ATOM 603 C CA . LYS A 1 81 ? -26.766 -17.562 -17.484 1 49.25 81 LYS A CA 1
ATOM 604 C C . LYS A 1 81 ? -27.672 -18.5 -16.703 1 49.25 81 LYS A C 1
ATOM 606 O O . LYS A 1 81 ? -28.406 -18.078 -15.812 1 49.25 81 LYS A O 1
ATOM 611 N N . GLU A 1 82 ? -27.875 -19.562 -17.234 1 39.09 82 GLU A N 1
ATOM 612 C CA . GLU A 1 82 ? -28.984 -20.422 -16.828 1 39.09 82 GLU A CA 1
ATOM 613 C C . GLU A 1 82 ? -28.688 -21.141 -15.516 1 39.09 82 GLU A C 1
ATOM 615 O O . GLU A 1 82 ? -29.578 -21.375 -14.703 1 39.09 82 GLU A O 1
ATOM 620 N N . GLN A 1 83 ? -27.672 -21.828 -15.406 1 39.34 83 GLN A N 1
ATOM 621 C CA . GLN A 1 83 ? -27.469 -22.703 -14.266 1 39.34 83 GLN A CA 1
ATOM 622 C C . GLN A 1 83 ? -27.094 -21.922 -13.016 1 39.34 83 GLN A C 1
ATOM 624 O O . GLN A 1 83 ? -27.047 -22.469 -11.914 1 39.34 83 GLN A O 1
ATOM 629 N N . VAL A 1 84 ? -26.578 -20.812 -13.109 1 42.88 84 VAL A N 1
ATOM 630 C CA . VAL A 1 84 ? -26.062 -19.953 -12.062 1 42.88 84 VAL A CA 1
ATOM 631 C C . VAL A 1 84 ? -27.234 -19.359 -11.258 1 42.88 84 VAL A C 1
ATOM 633 O O . VAL A 1 84 ? -27.031 -18.469 -10.422 1 42.88 84 VAL A O 1
ATOM 636 N N . ALA A 1 85 ? -28.375 -19.5 -11.758 1 38.88 85 ALA A N 1
ATOM 637 C CA . ALA A 1 85 ? -29.547 -19.188 -10.938 1 38.88 85 ALA A CA 1
ATOM 638 C C . ALA A 1 85 ? -29.375 -19.734 -9.516 1 38.88 85 ALA A C 1
ATOM 640 O O . ALA A 1 85 ? -29.797 -19.094 -8.547 1 38.88 85 ALA A O 1
ATOM 641 N N . ASP A 1 86 ? -29.016 -20.875 -9.508 1 36.31 86 ASP A N 1
ATOM 642 C CA . ASP A 1 86 ? -29.047 -21.562 -8.219 1 36.31 86 ASP A CA 1
ATOM 643 C C . ASP A 1 86 ? -27.906 -21.094 -7.316 1 36.31 86 ASP A C 1
ATOM 645 O O . ASP A 1 86 ? -27.984 -21.219 -6.094 1 36.31 86 ASP A O 1
ATOM 649 N N . LEU A 1 87 ? -26.703 -20.75 -7.973 1 40.56 87 LEU A N 1
ATOM 650 C CA . LEU A 1 87 ? -25.609 -20.453 -7.055 1 40.56 87 LEU A CA 1
ATOM 651 C C . LEU A 1 87 ? -25.484 -18.953 -6.828 1 40.56 87 LEU A C 1
ATOM 653 O O . LEU A 1 87 ? -24.531 -18.5 -6.176 1 40.56 87 LEU A O 1
ATOM 657 N N . GLY A 1 88 ? -26.406 -18.203 -7.273 1 37.69 88 GLY A N 1
ATOM 658 C CA . GLY A 1 88 ? -26.469 -16.766 -7.051 1 37.69 88 GLY A CA 1
ATOM 659 C C . GLY A 1 88 ? -25.297 -16.016 -7.668 1 37.69 88 GLY A C 1
ATOM 660 O O . GLY A 1 88 ? -25 -14.883 -7.277 1 37.69 88 GLY A O 1
ATOM 661 N N . MET A 1 89 ? -24.219 -16.719 -8.273 1 40.41 89 MET A N 1
ATOM 662 C CA . MET A 1 89 ? -23 -16.062 -8.75 1 40.41 89 MET A CA 1
ATOM 663 C C . MET A 1 89 ? -23.062 -15.844 -10.258 1 40.41 89 MET A C 1
ATOM 665 O O . MET A 1 89 ? -23.484 -16.734 -11.008 1 40.41 89 MET A O 1
ATOM 669 N N . ILE A 1 90 ? -23.375 -14.773 -10.828 1 40.47 90 ILE A N 1
ATOM 670 C CA . ILE A 1 90 ? -23.359 -14.5 -12.258 1 40.47 90 ILE A CA 1
ATOM 671 C C . ILE A 1 90 ? -21.922 -14.32 -12.734 1 40.47 90 ILE A C 1
ATOM 673 O O . ILE A 1 90 ? -21.359 -13.234 -12.633 1 40.47 90 ILE A O 1
ATOM 677 N N . CYS A 1 91 ? -20.922 -15.047 -12.289 1 48.44 91 CYS A N 1
ATOM 678 C CA . CYS A 1 91 ? -19.688 -14.797 -13.016 1 48.44 91 CYS A CA 1
ATOM 679 C C . CYS A 1 91 ? -19.688 -15.508 -14.367 1 48.44 91 CYS A C 1
ATOM 681 O O . CYS A 1 91 ? -20.188 -16.641 -14.477 1 48.44 91 CYS A O 1
ATOM 683 N N . GLY A 1 92 ? -20.078 -15.023 -15.547 1 51.44 92 GLY A N 1
ATOM 684 C CA . GLY A 1 92 ? -20.141 -15.555 -16.906 1 51.44 92 GLY A CA 1
ATOM 685 C C . GLY A 1 92 ? -18.875 -16.297 -17.312 1 51.44 92 GLY A C 1
ATOM 686 O O . GLY A 1 92 ? -18.625 -16.484 -18.5 1 51.44 92 GLY A O 1
ATOM 687 N N . GLY A 1 93 ? -17.953 -16.719 -16.469 1 61.72 93 GLY A N 1
ATOM 688 C CA . GLY A 1 93 ? -16.766 -17.391 -16.938 1 61.72 93 GLY A CA 1
ATOM 689 C C . GLY A 1 93 ? -16.719 -18.859 -16.562 1 61.72 93 GLY A C 1
ATOM 690 O O . GLY A 1 93 ? -17.594 -19.344 -15.836 1 61.72 93 GLY A O 1
ATOM 691 N N . ASP A 1 94 ? -15.984 -19.766 -17.406 1 77.94 94 ASP A N 1
ATOM 692 C CA . ASP A 1 94 ? -15.742 -21.188 -17.125 1 77.94 94 ASP A CA 1
ATOM 693 C C . ASP A 1 94 ? -14.367 -21.391 -16.5 1 77.94 94 ASP A C 1
ATOM 695 O O . ASP A 1 94 ? -13.414 -20.688 -16.844 1 77.94 94 ASP A O 1
ATOM 699 N N . VAL A 1 95 ? -14.43 -22.188 -15.383 1 84.81 95 VAL A N 1
ATOM 700 C CA . VAL A 1 95 ? -13.133 -22.5 -14.781 1 84.81 95 VAL A CA 1
ATOM 701 C C . VAL A 1 95 ? -12.945 -24.016 -14.727 1 84.81 95 VAL A C 1
ATOM 703 O O . VAL A 1 95 ? -13.891 -24.766 -14.453 1 84.81 95 VAL A O 1
ATOM 706 N N . VAL A 1 96 ? -11.719 -24.453 -15.109 1 86.44 96 VAL A N 1
ATOM 707 C CA . VAL A 1 96 ? -11.344 -25.859 -14.938 1 86.44 96 VAL A CA 1
ATOM 708 C C . VAL A 1 96 ? -10.422 -26 -13.719 1 86.44 96 VAL A C 1
ATOM 710 O O . VAL A 1 96 ? -9.398 -25.328 -13.625 1 86.44 96 VAL A O 1
ATOM 713 N N . VAL A 1 97 ? -10.875 -26.891 -12.852 1 90.94 97 VAL A N 1
ATOM 714 C CA . VAL A 1 97 ? -10.156 -27.047 -11.586 1 90.94 97 VAL A CA 1
ATOM 715 C C . VAL A 1 97 ? -9.617 -28.469 -11.484 1 90.94 97 VAL A C 1
ATOM 717 O O . VAL A 1 97 ? -10.305 -29.438 -11.82 1 90.94 97 VAL A O 1
ATOM 720 N N . TYR A 1 98 ? -8.398 -28.594 -11.156 1 91.19 98 TYR A N 1
ATOM 721 C CA . TYR A 1 98 ? -7.809 -29.891 -10.836 1 91.19 98 TYR A CA 1
ATOM 722 C C . TYR A 1 98 ? -7.754 -30.109 -9.328 1 91.19 98 TYR A C 1
ATOM 724 O O . TYR A 1 98 ? -7.238 -29.266 -8.594 1 91.19 98 TYR A O 1
ATOM 732 N N . PHE A 1 99 ? -8.297 -31.172 -8.953 1 94.5 99 PHE A N 1
ATOM 733 C CA . PHE A 1 99 ? -8.266 -31.625 -7.566 1 94.5 99 PHE A CA 1
ATOM 734 C C . PHE A 1 99 ? -7.199 -32.688 -7.371 1 94.5 99 PHE A C 1
ATOM 736 O O . PHE A 1 99 ? -7.41 -33.844 -7.723 1 94.5 99 PHE A O 1
ATOM 743 N N . GLN A 1 100 ? -6.109 -32.375 -6.785 1 93.25 100 GLN A N 1
ATOM 744 C CA . GLN A 1 100 ? -5.012 -33.312 -6.578 1 93.25 100 GLN A CA 1
ATOM 745 C C . GLN A 1 100 ? -5.016 -33.844 -5.152 1 93.25 100 GLN A C 1
ATOM 747 O O . GLN A 1 100 ? -4.727 -33.125 -4.199 1 93.25 100 GLN A O 1
ATOM 752 N N . TYR A 1 101 ? -5.254 -35.062 -5.059 1 95.12 101 TYR A N 1
ATOM 753 C CA . TYR A 1 101 ? -5.188 -35.719 -3.762 1 95.12 101 TYR A CA 1
ATOM 754 C C . TYR A 1 101 ? -3.748 -35.812 -3.27 1 95.12 101 TYR A C 1
ATOM 756 O O . TYR A 1 101 ? -2.854 -36.219 -4.023 1 95.12 101 TYR A O 1
ATOM 764 N N . LEU A 1 102 ? -3.566 -35.438 -2.051 1 95.19 102 LEU A N 1
ATOM 765 C CA . LEU A 1 102 ? -2.258 -35.5 -1.408 1 95.19 102 LEU A CA 1
ATOM 766 C C . LEU A 1 102 ? -2.236 -36.531 -0.295 1 95.19 102 LEU A C 1
ATOM 768 O O . LEU A 1 102 ? -2.893 -36.344 0.734 1 95.19 102 LEU A O 1
ATOM 772 N N . ASP A 1 103 ? -1.428 -37.531 -0.502 1 95.31 103 ASP A N 1
ATOM 773 C CA . ASP A 1 103 ? -1.23 -38.594 0.477 1 95.31 103 ASP A CA 1
ATOM 774 C C . ASP A 1 103 ? -0.125 -38.25 1.467 1 95.31 103 ASP A C 1
ATOM 776 O O . ASP A 1 103 ? 1.021 -38.031 1.071 1 95.31 103 ASP A O 1
ATOM 780 N N . HIS A 1 104 ? -0.418 -38.25 2.785 1 96.19 104 HIS A N 1
ATOM 781 C CA . HIS A 1 104 ? 0.567 -37.875 3.785 1 96.19 104 HIS A CA 1
ATOM 782 C C . HIS A 1 104 ? 1.744 -38.844 3.811 1 96.19 104 HIS A C 1
ATOM 784 O O . HIS A 1 104 ? 2.807 -38.5 4.348 1 96.19 104 HIS A O 1
ATOM 790 N N . GLU A 1 105 ? 1.597 -39.938 3.217 1 95.94 105 GLU A N 1
ATOM 791 C CA . GLU A 1 105 ? 2.67 -40.938 3.217 1 95.94 105 GLU A CA 1
ATOM 792 C C . GLU A 1 105 ? 3.59 -40.75 2.012 1 95.94 105 GLU A C 1
ATOM 794 O O . GLU A 1 105 ? 4.633 -41.406 1.916 1 95.94 105 GLU A O 1
ATOM 799 N N . ASN A 1 106 ? 3.199 -39.938 1.085 1 94.19 106 ASN A N 1
ATOM 800 C CA . ASN A 1 106 ? 3.99 -39.719 -0.119 1 94.19 106 ASN A CA 1
ATOM 801 C C . ASN A 1 106 ? 5.242 -38.875 0.18 1 94.19 106 ASN A C 1
ATOM 803 O O . ASN A 1 106 ? 5.207 -37.656 0.137 1 94.19 106 ASN A O 1
ATOM 807 N N . GLN A 1 107 ? 6.34 -39.531 0.389 1 94.5 107 GLN A N 1
ATOM 808 C CA . GLN A 1 107 ? 7.586 -38.875 0.773 1 94.5 107 GLN A CA 1
ATOM 809 C C . GLN A 1 107 ? 8.141 -38.031 -0.374 1 94.5 107 GLN A C 1
ATOM 811 O O . GLN A 1 107 ? 8.734 -36.969 -0.146 1 94.5 107 GLN A O 1
ATOM 816 N N . GLU A 1 108 ? 7.957 -38.531 -1.514 1 90.94 108 GLU A N 1
ATOM 817 C CA . GLU A 1 108 ? 8.453 -37.812 -2.68 1 90.94 108 GLU A CA 1
ATOM 818 C C . GLU A 1 108 ? 7.785 -36.438 -2.803 1 90.94 108 GLU A C 1
ATOM 820 O O . GLU A 1 108 ? 8.453 -35.438 -3.107 1 90.94 108 GLU A O 1
ATOM 825 N N . PHE A 1 109 ? 6.551 -36.438 -2.598 1 92.12 109 PHE A N 1
ATOM 826 C CA . PHE A 1 109 ? 5.828 -35.156 -2.676 1 92.12 109 PHE A CA 1
ATOM 827 C C . PHE A 1 109 ? 6.266 -34.219 -1.561 1 92.12 109 PHE A C 1
ATOM 829 O O . PHE A 1 109 ? 6.402 -33.031 -1.777 1 92.12 109 PHE A O 1
ATOM 836 N N . LYS A 1 110 ? 6.492 -34.75 -0.399 1 95.06 110 LYS A N 1
ATOM 837 C CA . LYS A 1 110 ? 6.98 -33.938 0.708 1 95.06 110 LYS A CA 1
ATOM 838 C C . LYS A 1 110 ? 8.328 -33.281 0.368 1 95.06 110 LYS A C 1
ATOM 840 O O . LYS A 1 110 ? 8.547 -32.094 0.641 1 95.06 110 LYS A O 1
ATOM 845 N N . GLU A 1 111 ? 9.125 -34.062 -0.242 1 93.62 111 GLU A N 1
ATOM 846 C CA . GLU A 1 111 ? 10.422 -33.531 -0.66 1 93.62 111 GLU A CA 1
ATOM 847 C C . GLU A 1 111 ? 10.273 -32.438 -1.712 1 93.62 111 GLU A C 1
ATOM 849 O O . GLU A 1 111 ? 11.023 -31.469 -1.712 1 93.62 111 GLU A O 1
ATOM 854 N N . LEU A 1 112 ? 9.359 -32.688 -2.582 1 92.56 112 LEU A N 1
ATOM 855 C CA . LEU A 1 112 ? 9.078 -31.672 -3.592 1 92.56 112 LEU A CA 1
ATOM 856 C C . LEU A 1 112 ? 8.625 -30.359 -2.943 1 92.56 112 LEU A C 1
ATOM 858 O O . LEU A 1 112 ? 9.07 -29.281 -3.336 1 92.56 112 LEU A O 1
ATOM 862 N N . CYS A 1 113 ? 7.758 -30.438 -1.965 1 93.38 113 CYS A N 1
ATOM 863 C CA . CYS A 1 113 ? 7.301 -29.25 -1.241 1 93.38 113 CYS A CA 1
ATOM 864 C C . CYS A 1 113 ? 8.477 -28.516 -0.612 1 93.38 113 CYS A C 1
ATOM 866 O O . CYS A 1 113 ? 8.516 -27.281 -0.624 1 93.38 113 CYS A O 1
ATOM 868 N N . ARG A 1 114 ? 9.422 -29.266 -0.119 1 93.56 114 ARG A N 1
ATOM 869 C CA . ARG A 1 114 ? 10.609 -28.656 0.467 1 93.56 114 ARG A CA 1
ATOM 870 C C . ARG A 1 114 ? 11.43 -27.906 -0.59 1 93.56 114 ARG A C 1
ATOM 872 O O . ARG A 1 114 ? 11.922 -26.812 -0.344 1 93.56 114 ARG A O 1
ATOM 879 N N . LYS A 1 115 ? 11.508 -28.516 -1.737 1 93.12 115 LYS A N 1
ATOM 880 C CA . LYS A 1 115 ? 12.242 -27.891 -2.834 1 93.12 115 LYS A CA 1
ATOM 881 C C . LYS A 1 115 ? 11.539 -26.609 -3.303 1 93.12 115 LYS A C 1
ATOM 883 O O . LYS A 1 115 ? 12.195 -25.641 -3.666 1 93.12 115 LYS A O 1
ATOM 888 N N . ILE A 1 116 ? 10.25 -26.703 -3.34 1 92.06 116 ILE A N 1
ATOM 889 C CA . ILE A 1 116 ? 9.461 -25.531 -3.701 1 92.06 116 ILE A CA 1
ATOM 890 C C . ILE A 1 116 ? 9.711 -24.406 -2.699 1 92.06 116 ILE A C 1
ATOM 892 O O . ILE A 1 116 ? 9.922 -23.25 -3.088 1 92.06 116 ILE A O 1
ATOM 896 N N . GLU A 1 117 ? 9.75 -24.719 -1.464 1 91.25 117 GLU A N 1
ATOM 897 C CA . GLU A 1 117 ? 10.031 -23.734 -0.426 1 91.25 117 GLU A CA 1
ATOM 898 C C . GLU A 1 117 ? 11.422 -23.125 -0.606 1 91.25 117 GLU A C 1
ATOM 900 O O . GLU A 1 117 ? 11.602 -21.922 -0.471 1 91.25 117 GLU A O 1
ATOM 905 N N . GLU A 1 118 ? 12.344 -23.969 -0.929 1 92.38 118 GLU A N 1
ATOM 906 C CA . GLU A 1 118 ? 13.719 -23.516 -1.138 1 92.38 118 GLU A CA 1
ATOM 907 C C . GLU A 1 118 ? 13.82 -22.562 -2.324 1 92.38 118 GLU A C 1
ATOM 909 O O . GLU A 1 118 ? 14.648 -21.656 -2.324 1 92.38 118 GLU A O 1
ATOM 914 N N . ALA A 1 119 ? 13.047 -22.875 -3.301 1 92.94 119 ALA A N 1
ATOM 915 C CA . ALA A 1 119 ? 13.062 -22.031 -4.496 1 92.94 119 ALA A CA 1
ATOM 916 C C . ALA A 1 119 ? 12.695 -20.594 -4.156 1 92.94 119 ALA A C 1
ATOM 918 O O . ALA A 1 119 ? 13.227 -19.656 -4.75 1 92.94 119 ALA A O 1
ATOM 919 N N . TYR A 1 120 ? 11.859 -20.375 -3.16 1 90.62 120 TYR A N 1
ATOM 920 C CA . TYR A 1 120 ? 11.414 -19.047 -2.768 1 90.62 120 TYR A CA 1
ATOM 921 C C . TYR A 1 120 ? 12.531 -18.281 -2.07 1 90.62 120 TYR A C 1
ATOM 923 O O . TYR A 1 120 ? 12.492 -17.047 -1.974 1 90.62 120 TYR A O 1
ATOM 931 N N . ASP A 1 121 ? 13.508 -19 -1.598 1 90.44 121 ASP A N 1
ATOM 932 C CA . ASP A 1 121 ? 14.617 -18.359 -0.89 1 90.44 121 ASP A CA 1
ATOM 933 C C . ASP A 1 121 ? 15.688 -17.891 -1.866 1 90.44 121 ASP A C 1
ATOM 935 O O . ASP A 1 121 ? 16.641 -17.219 -1.468 1 90.44 121 ASP A O 1
ATOM 939 N N . LYS A 1 122 ? 15.492 -18.219 -3.086 1 92.19 122 LYS A N 1
ATOM 940 C CA . LYS A 1 122 ? 16.5 -17.875 -4.086 1 92.19 122 LYS A CA 1
ATOM 941 C C . LYS A 1 122 ? 15.969 -16.828 -5.055 1 92.19 122 LYS A C 1
ATOM 943 O O . LYS A 1 122 ? 14.797 -16.875 -5.453 1 92.19 122 LYS A O 1
ATOM 948 N N . ASP A 1 123 ? 16.781 -15.914 -5.371 1 94 123 ASP A N 1
ATOM 949 C CA . ASP A 1 123 ? 16.438 -14.914 -6.383 1 94 123 ASP A CA 1
ATOM 950 C C . ASP A 1 123 ? 16.719 -15.438 -7.789 1 94 123 ASP A C 1
ATOM 952 O O . ASP A 1 123 ? 17.609 -14.938 -8.477 1 94 123 ASP A O 1
ATOM 956 N N . GLU A 1 124 ? 15.953 -16.422 -8.195 1 94.5 124 GLU A N 1
ATOM 957 C CA . GLU A 1 124 ? 16.062 -17.125 -9.469 1 94.5 124 GLU A CA 1
ATOM 958 C C . GLU A 1 124 ? 14.695 -17.531 -9.992 1 94.5 124 GLU A C 1
ATOM 960 O O . GLU A 1 124 ? 13.82 -17.938 -9.227 1 94.5 124 GLU A O 1
ATOM 965 N N . ASP A 1 125 ? 14.578 -17.422 -11.312 1 94.62 125 ASP A N 1
ATOM 966 C CA . ASP A 1 125 ? 13.32 -17.859 -11.906 1 94.62 125 ASP A CA 1
ATOM 967 C C . ASP A 1 125 ? 13.086 -19.344 -11.641 1 94.62 125 ASP A C 1
ATOM 969 O O . ASP A 1 125 ? 14.016 -20.156 -11.711 1 94.62 125 ASP A O 1
ATOM 973 N N . SER A 1 126 ? 11.891 -19.656 -11.297 1 95.19 126 SER A N 1
ATOM 974 C CA . SER A 1 126 ? 11.484 -21.047 -11.156 1 95.19 126 SER A CA 1
ATOM 975 C C . SER A 1 126 ? 10.039 -21.25 -11.602 1 95.19 126 SER A C 1
ATOM 977 O O . SER A 1 126 ? 9.289 -20.281 -11.742 1 95.19 126 SER A O 1
ATOM 979 N N . TRP A 1 127 ? 9.688 -22.484 -11.938 1 94.38 127 TRP A N 1
ATOM 980 C CA . TRP A 1 127 ? 8.367 -22.828 -12.453 1 94.38 127 TRP A CA 1
ATOM 981 C C . TRP A 1 127 ? 7.832 -24.094 -11.766 1 94.38 127 TRP A C 1
ATOM 983 O O . TRP A 1 127 ? 8.594 -25 -11.438 1 94.38 127 TRP A O 1
ATOM 993 N N . LEU A 1 128 ? 6.594 -24.078 -11.539 1 93.06 128 LEU A N 1
ATOM 994 C CA . LEU A 1 128 ? 5.859 -25.297 -11.234 1 93.06 128 LEU A CA 1
ATOM 995 C C . LEU A 1 128 ? 5.352 -25.969 -12.508 1 93.06 128 LEU A C 1
ATOM 997 O O . LEU A 1 128 ? 4.711 -25.312 -13.344 1 93.06 128 LEU A O 1
ATOM 1001 N N . ILE A 1 129 ? 5.652 -27.172 -12.656 1 92.31 129 ILE A N 1
ATOM 1002 C CA . ILE A 1 129 ? 5.277 -27.906 -13.859 1 92.31 129 ILE A CA 1
ATOM 1003 C C . ILE A 1 129 ? 4.449 -29.125 -13.492 1 92.31 129 ILE A C 1
ATOM 1005 O O . ILE A 1 129 ? 4.875 -29.953 -12.672 1 92.31 129 ILE A O 1
ATOM 1009 N N . MET A 1 130 ? 3.332 -29.25 -14.141 1 89.5 130 MET A N 1
ATOM 1010 C CA . MET A 1 130 ? 2.439 -30.375 -13.906 1 89.5 130 MET A CA 1
ATOM 1011 C C . MET A 1 130 ? 2.264 -31.203 -15.172 1 89.5 130 MET A C 1
ATOM 1013 O O . MET A 1 130 ? 2.006 -30.656 -16.25 1 89.5 130 MET A O 1
ATOM 1017 N N . ASP A 1 131 ? 2.531 -32.438 -15.031 1 90.56 131 ASP A N 1
ATOM 1018 C CA . ASP A 1 131 ? 2.15 -33.406 -16.078 1 90.56 131 ASP A CA 1
ATOM 1019 C C . ASP A 1 131 ? 0.674 -33.781 -15.969 1 90.56 131 ASP A C 1
ATOM 1021 O O . ASP A 1 131 ? 0.295 -34.562 -15.125 1 90.56 131 ASP A O 1
ATOM 1025 N N . ILE A 1 132 ? -0.134 -33.219 -16.844 1 87.88 132 ILE A N 1
ATOM 1026 C CA . ILE A 1 132 ? -1.578 -33.406 -16.734 1 87.88 132 ILE A CA 1
ATOM 1027 C C . ILE A 1 132 ? -2.07 -34.375 -17.797 1 87.88 132 ILE A C 1
ATOM 1029 O O . ILE A 1 132 ? -3.219 -34.281 -18.234 1 87.88 132 ILE A O 1
ATOM 1033 N N . THR A 1 133 ? -1.207 -35.188 -18.219 1 87.62 133 THR A N 1
ATOM 1034 C CA . THR A 1 133 ? -1.541 -36.188 -19.234 1 87.62 133 THR A CA 1
ATOM 1035 C C . THR A 1 133 ? -2.656 -37.094 -18.766 1 87.62 133 THR A C 1
ATOM 1037 O O . THR A 1 133 ? -3.617 -37.344 -19.484 1 87.62 133 THR A O 1
ATOM 1040 N N . ASP A 1 134 ? -2.391 -37.625 -17.547 1 86.62 134 ASP A N 1
ATOM 1041 C CA . ASP A 1 134 ? -3.404 -38.438 -16.891 1 86.62 134 ASP A CA 1
ATOM 1042 C C . ASP A 1 134 ? -4.195 -37.656 -15.867 1 86.62 134 ASP A C 1
ATOM 1044 O O . ASP A 1 134 ? -3.689 -37.344 -14.781 1 86.62 134 ASP A O 1
ATOM 1048 N N . GLU A 1 135 ? -5.391 -37.406 -16.172 1 80.38 135 GLU A N 1
ATOM 1049 C CA . GLU A 1 135 ? -6.223 -36.531 -15.352 1 80.38 135 GLU A CA 1
ATOM 1050 C C . GLU A 1 135 ? -6.367 -37.094 -13.93 1 80.38 135 GLU A C 1
ATOM 1052 O O . GLU A 1 135 ? -6.66 -36.344 -13 1 80.38 135 GLU A O 1
ATOM 1057 N N . ALA A 1 136 ? -6.152 -38.344 -13.828 1 82.56 136 ALA A N 1
ATOM 1058 C CA . ALA A 1 136 ? -6.359 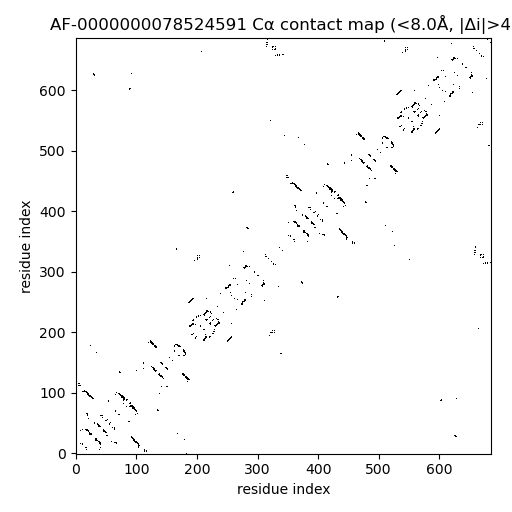-38.969 -12.523 1 82.56 136 ALA A CA 1
ATOM 1059 C C . ALA A 1 136 ? -5.047 -39.062 -11.75 1 82.56 136 ALA A C 1
ATOM 1061 O O . ALA A 1 136 ? -5.043 -39.406 -10.57 1 82.56 136 ALA A O 1
ATOM 1062 N N . ALA A 1 137 ? -3.969 -38.75 -12.453 1 82.25 137 ALA A N 1
ATOM 1063 C CA . ALA A 1 137 ? -2.672 -38.906 -11.797 1 82.25 137 ALA A CA 1
ATOM 1064 C C . ALA A 1 137 ? -1.667 -37.875 -12.336 1 82.25 137 ALA A C 1
ATOM 1066 O O . ALA A 1 137 ? -0.718 -38.25 -13.031 1 82.25 137 ALA A O 1
ATOM 1067 N N . TRP A 1 138 ? -1.817 -36.656 -11.93 1 83.5 138 TRP A N 1
ATOM 1068 C CA . TRP A 1 138 ? -0.906 -35.625 -12.398 1 83.5 138 TRP A CA 1
ATOM 1069 C C . TRP A 1 138 ? 0.46 -35.75 -11.734 1 83.5 138 TRP A C 1
ATOM 1071 O O . TRP A 1 138 ? 0.552 -36.062 -10.555 1 83.5 138 TRP A O 1
ATOM 1081 N N . GLY A 1 139 ? 1.437 -35.594 -12.516 1 86.31 139 GLY A N 1
ATOM 1082 C CA . GLY A 1 139 ? 2.758 -35.375 -11.945 1 86.31 139 GLY A CA 1
ATOM 1083 C C . GLY A 1 139 ? 3.035 -33.906 -11.633 1 86.31 139 GLY A C 1
ATOM 1084 O O . GLY A 1 139 ? 2.492 -33.031 -12.281 1 86.31 139 GLY A O 1
ATOM 1085 N N . LEU A 1 140 ? 3.738 -33.656 -10.578 1 89.31 140 LEU A N 1
ATOM 1086 C CA . LEU A 1 140 ? 4.137 -32.312 -10.203 1 89.31 140 LEU A CA 1
ATOM 1087 C C . LEU A 1 140 ? 5.652 -32.219 -10.078 1 89.31 140 LEU A C 1
ATOM 1089 O O . LEU A 1 140 ? 6.301 -33.094 -9.531 1 89.31 140 LEU A O 1
ATOM 1093 N N . GLY A 1 141 ? 6.176 -31.156 -10.648 1 92.25 141 GLY A N 1
ATOM 1094 C CA . GLY A 1 141 ? 7.598 -30.875 -10.539 1 92.25 141 GLY A CA 1
ATOM 1095 C C . GLY A 1 141 ? 7.922 -29.391 -10.5 1 92.25 141 GLY A C 1
ATOM 1096 O O . GLY A 1 141 ? 7.02 -28.562 -10.555 1 92.25 141 GLY A O 1
ATOM 1097 N N . ILE A 1 142 ? 9.188 -29.109 -10.25 1 94.06 142 ILE A N 1
ATOM 1098 C CA . ILE A 1 142 ? 9.695 -27.75 -10.219 1 94.06 142 ILE A CA 1
ATOM 1099 C C . ILE A 1 142 ? 10.93 -27.625 -11.102 1 94.06 142 ILE A C 1
ATOM 1101 O O . ILE A 1 142 ? 11.656 -28.609 -11.297 1 94.06 142 ILE A O 1
ATOM 1105 N N . TYR A 1 143 ? 11.086 -26.516 -11.664 1 94.31 143 TYR A N 1
ATOM 1106 C CA . TYR A 1 143 ? 12.297 -26.219 -12.43 1 94.31 143 TYR A CA 1
ATOM 1107 C C . TYR A 1 143 ? 12.906 -24.891 -12.016 1 94.31 143 TYR A C 1
ATOM 1109 O O . TYR A 1 143 ? 12.18 -23.922 -11.789 1 94.31 143 TYR A O 1
ATOM 1117 N N . SER A 1 144 ? 14.188 -24.812 -11.883 1 93.94 144 SER A N 1
ATOM 1118 C CA . SER A 1 144 ? 15.016 -23.625 -11.852 1 93.94 144 SER A CA 1
ATOM 1119 C C . SER A 1 144 ? 16.375 -23.875 -12.484 1 93.94 144 SER A C 1
ATOM 1121 O O . SER A 1 144 ? 16.781 -25.031 -12.656 1 93.94 144 SER A O 1
ATOM 1123 N N . LYS A 1 145 ? 17.062 -22.844 -12.867 1 89.19 145 LYS A N 1
ATOM 1124 C CA . LYS A 1 145 ? 18.359 -23.031 -13.508 1 89.19 145 LYS A CA 1
ATOM 1125 C C . LYS A 1 145 ? 19.328 -23.766 -12.578 1 89.19 145 LYS A C 1
ATOM 1127 O O . LYS A 1 145 ? 20.078 -24.641 -13.016 1 89.19 145 LYS A O 1
ATOM 1132 N N . SER A 1 146 ? 19.297 -23.438 -11.328 1 89.81 146 SER A N 1
ATOM 1133 C CA . SER A 1 146 ? 20.266 -23.984 -10.383 1 89.81 146 SER A CA 1
ATOM 1134 C C . SER A 1 146 ? 19.922 -25.438 -10.031 1 89.81 146 SER A C 1
ATOM 1136 O O . SER A 1 146 ? 20.828 -26.266 -9.844 1 89.81 146 SER A O 1
ATOM 1138 N N . VAL A 1 147 ? 18.656 -25.828 -10.062 1 85.81 147 VAL A N 1
ATOM 1139 C CA . VAL A 1 147 ? 18.25 -27.141 -9.57 1 85.81 147 VAL A CA 1
ATOM 1140 C C . VAL A 1 147 ? 17.859 -28.047 -10.742 1 85.81 147 VAL A C 1
ATOM 1142 O O . VAL A 1 147 ? 17.922 -29.266 -10.641 1 85.81 147 VAL A O 1
ATOM 1145 N N . GLY A 1 148 ? 17.609 -27.391 -11.852 1 88.38 148 GLY A N 1
ATOM 1146 C CA . GLY A 1 148 ? 17.078 -28.156 -12.961 1 88.38 148 GLY A CA 1
ATOM 1147 C C . GLY A 1 148 ? 15.664 -28.656 -12.711 1 88.38 148 GLY A C 1
ATOM 1148 O O . GLY A 1 148 ? 14.898 -28.031 -11.969 1 88.38 148 GLY A O 1
ATOM 1149 N N . PHE A 1 149 ? 15.25 -29.672 -13.414 1 87.88 149 PHE A N 1
ATOM 1150 C CA . PHE A 1 149 ? 13.93 -30.25 -13.227 1 87.88 149 PHE A CA 1
ATOM 1151 C C . PHE A 1 149 ? 13.938 -31.219 -12.055 1 87.88 149 PHE A C 1
ATOM 1153 O O . PHE A 1 149 ? 14.82 -32.062 -11.945 1 87.88 149 PHE A O 1
ATOM 1160 N N . THR A 1 150 ? 13.016 -31.078 -11.227 1 87.94 150 THR A N 1
ATOM 1161 C CA . THR A 1 150 ? 12.805 -32 -10.125 1 87.94 150 THR A CA 1
ATOM 1162 C C . THR A 1 150 ? 11.344 -32.438 -10.039 1 87.94 150 THR A C 1
ATOM 1164 O O . THR A 1 150 ? 10.445 -31.578 -10.062 1 87.94 150 THR A O 1
ATOM 1167 N N . GLY A 1 151 ? 11.062 -33.75 -9.969 1 86.31 151 GLY A N 1
ATOM 1168 C CA . GLY A 1 151 ? 9.719 -34.281 -9.781 1 86.31 151 GLY A CA 1
ATOM 1169 C C . GLY A 1 151 ? 9.055 -34.688 -11.078 1 86.31 151 GLY A C 1
ATOM 1170 O O . GLY A 1 151 ? 8.016 -35.375 -11.062 1 86.31 151 GLY A O 1
ATOM 1171 N N . ILE A 1 152 ? 9.594 -34.219 -12.164 1 83.06 152 ILE A N 1
ATOM 1172 C CA . ILE A 1 152 ? 9.039 -34.594 -13.461 1 83.06 152 ILE A CA 1
ATOM 1173 C C . ILE A 1 152 ? 10.172 -34.969 -14.414 1 83.06 152 ILE A C 1
ATOM 1175 O O . ILE A 1 152 ? 11.234 -34.344 -14.398 1 83.06 152 ILE A O 1
ATOM 1179 N N . LYS A 1 153 ? 9.945 -36.031 -15.141 1 79.88 153 LYS A N 1
ATOM 1180 C CA . LYS A 1 153 ? 10.961 -36.5 -16.062 1 79.88 153 LYS A CA 1
ATOM 1181 C C . LYS A 1 153 ? 10.461 -36.438 -17.516 1 79.88 153 LYS A C 1
ATOM 1183 O O . LYS A 1 153 ? 9.258 -36.312 -17.75 1 79.88 153 LYS A O 1
ATOM 1188 N N . GLY A 1 154 ? 11.367 -36.375 -18.453 1 77.62 154 GLY A N 1
ATOM 1189 C CA . GLY A 1 154 ? 11.039 -36.625 -19.844 1 77.62 154 GLY A CA 1
ATOM 1190 C C . GLY A 1 154 ? 10.766 -35.312 -20.609 1 77.62 154 GLY A C 1
ATOM 1191 O O . GLY A 1 154 ? 10.148 -35.344 -21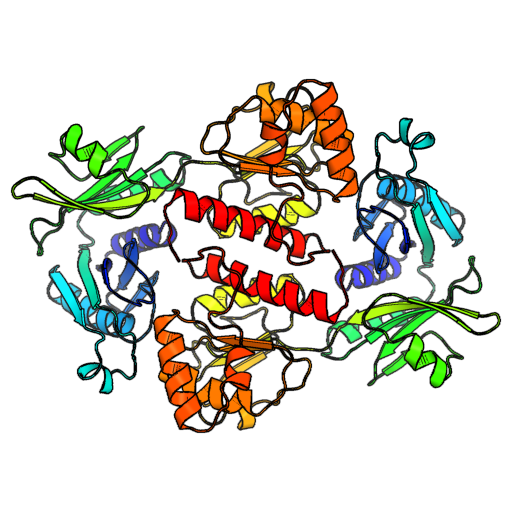.672 1 77.62 154 GLY A O 1
ATOM 1192 N N . ILE A 1 155 ? 11.078 -34.188 -20 1 83.25 155 ILE A N 1
ATOM 1193 C CA . ILE A 1 155 ? 10.859 -32.938 -20.719 1 83.25 155 ILE A CA 1
ATOM 1194 C C . ILE A 1 155 ? 12.133 -32.562 -21.469 1 83.25 155 ILE A C 1
ATOM 1196 O O . ILE A 1 155 ? 13.164 -32.281 -20.844 1 83.25 155 ILE A O 1
ATOM 1200 N N . GLY A 1 156 ? 12.055 -32.562 -22.75 1 80.19 156 GLY A N 1
ATOM 1201 C CA . GLY A 1 156 ? 13.195 -32.219 -23.578 1 80.19 156 GLY A CA 1
ATOM 1202 C C . GLY A 1 156 ? 13.539 -30.75 -23.547 1 80.19 156 GLY A C 1
ATOM 1203 O O . GLY A 1 156 ? 12.742 -29.922 -23.062 1 80.19 156 GLY A O 1
ATOM 1204 N N . GLU A 1 157 ? 14.648 -30.422 -24.078 1 81.12 157 GLU A N 1
ATOM 1205 C CA . GLU A 1 157 ? 15.156 -29.047 -24.062 1 81.12 157 GLU A CA 1
ATOM 1206 C C . GLU A 1 157 ? 14.234 -28.109 -24.828 1 81.12 157 GLU A C 1
ATOM 1208 O O . GLU A 1 157 ? 13.953 -26.984 -24.391 1 81.12 157 GLU A O 1
ATOM 1213 N N . GLU A 1 158 ? 13.797 -28.531 -25.953 1 82.94 158 GLU A N 1
ATOM 1214 C CA . GLU A 1 158 ? 12.945 -27.688 -26.781 1 82.94 158 GLU A CA 1
ATOM 1215 C C . GLU A 1 158 ? 11.602 -27.438 -26.109 1 82.94 158 GLU A C 1
ATOM 1217 O O . GLU A 1 158 ? 11.047 -26.344 -26.219 1 82.94 158 GLU A O 1
ATOM 1222 N N . ASP A 1 159 ? 11.133 -28.469 -25.469 1 85.62 159 ASP A N 1
ATOM 1223 C CA . ASP A 1 159 ? 9.852 -28.344 -24.781 1 85.62 159 ASP A CA 1
ATOM 1224 C C . ASP A 1 159 ? 9.953 -27.422 -23.578 1 85.62 159 ASP A C 1
ATOM 1226 O O . ASP A 1 159 ? 9 -26.734 -23.234 1 85.62 159 ASP A O 1
ATOM 1230 N N . ARG A 1 160 ? 11.125 -27.406 -23.062 1 87.06 160 ARG A N 1
ATOM 1231 C CA . ARG A 1 160 ? 11.375 -26.594 -21.875 1 87.06 160 ARG A CA 1
ATOM 1232 C C . ARG A 1 160 ? 11.156 -25.109 -22.172 1 87.06 160 ARG A C 1
ATOM 1234 O O . ARG A 1 160 ? 10.539 -24.406 -21.375 1 87.06 160 ARG A O 1
ATOM 1241 N N . LYS A 1 161 ? 11.602 -24.734 -23.312 1 87.75 161 LYS A N 1
ATOM 1242 C CA . LYS A 1 161 ? 11.5 -23.328 -23.688 1 87.75 161 LYS A CA 1
ATOM 1243 C C . LYS A 1 161 ? 10.047 -22.891 -23.781 1 87.75 161 LYS A C 1
ATOM 1245 O O . LYS A 1 161 ? 9.719 -21.75 -23.453 1 87.75 161 LYS A O 1
ATOM 1250 N N . VAL A 1 162 ? 9.258 -23.828 -24.109 1 90.94 162 VAL A N 1
ATOM 1251 C CA . VAL A 1 162 ? 7.848 -23.516 -24.297 1 90.94 162 VAL A CA 1
ATOM 1252 C C . VAL A 1 162 ? 7.133 -23.484 -22.953 1 90.94 162 VAL A C 1
ATOM 1254 O O . VAL A 1 162 ? 6.176 -22.734 -22.766 1 90.94 162 VAL A O 1
ATOM 1257 N N . LEU A 1 163 ? 7.633 -24.203 -22 1 92 163 LEU A N 1
ATOM 1258 C CA . LEU A 1 163 ? 6.969 -24.328 -20.703 1 92 163 LEU A CA 1
ATOM 1259 C C . LEU A 1 163 ? 7.41 -23.234 -19.75 1 92 163 LEU A C 1
ATOM 1261 O O . LEU A 1 163 ? 6.68 -22.875 -18.828 1 92 163 LEU A O 1
ATOM 1265 N N . LEU A 1 164 ? 8.578 -22.719 -19.969 1 92.69 164 LEU A N 1
ATOM 1266 C CA . LEU A 1 164 ? 9.18 -21.766 -19.031 1 92.69 164 LEU A CA 1
ATOM 1267 C C . LEU A 1 164 ? 8.867 -20.328 -19.469 1 92.69 164 LEU A C 1
ATOM 1269 O O . LEU A 1 164 ? 9.789 -19.547 -19.719 1 92.69 164 LEU A O 1
ATOM 1273 N N . GLN A 1 165 ? 7.566 -20.031 -19.469 1 88.25 165 GLN A N 1
ATOM 1274 C CA . GLN A 1 165 ? 7.09 -18.703 -19.875 1 88.25 165 GLN A CA 1
ATOM 1275 C C . GLN A 1 165 ? 6.797 -17.844 -18.656 1 88.25 165 GLN A C 1
ATOM 1277 O O . GLN A 1 165 ? 6.777 -18.328 -17.516 1 88.25 165 GLN A O 1
ATOM 1282 N N . TYR A 1 166 ? 6.578 -16.562 -18.953 1 85 166 TYR A N 1
ATOM 1283 C CA . TYR A 1 166 ? 6.34 -15.586 -17.891 1 85 166 TYR A CA 1
ATOM 1284 C C . TYR A 1 166 ? 4.914 -15.688 -17.359 1 85 166 TYR A C 1
ATOM 1286 O O . TYR A 1 166 ? 4.574 -15.078 -16.344 1 85 166 TYR A O 1
ATOM 1294 N N . LYS A 1 167 ? 4.105 -16.484 -18.062 1 82.69 167 LYS A N 1
ATOM 1295 C CA . LYS A 1 167 ? 2.732 -16.734 -17.625 1 82.69 167 LYS A CA 1
ATOM 1296 C C . LYS A 1 167 ? 2.43 -18.234 -17.641 1 82.69 167 LYS A C 1
ATOM 1298 O O . LYS A 1 167 ? 3.189 -19.031 -18.203 1 82.69 167 LYS A O 1
ATOM 1303 N N . ALA A 1 168 ? 1.312 -18.547 -16.984 1 85.06 168 ALA A N 1
ATOM 1304 C CA . ALA A 1 168 ? 0.897 -19.953 -17.016 1 85.06 168 ALA A CA 1
ATOM 1305 C C . ALA A 1 168 ? 0.577 -20.406 -18.438 1 85.06 168 ALA A C 1
ATOM 1307 O O . ALA A 1 168 ? -0.016 -19.656 -19.203 1 85.06 168 ALA A O 1
ATOM 1308 N N . VAL A 1 169 ? 0.987 -21.609 -18.766 1 87.56 169 VAL A N 1
ATOM 1309 C CA . VAL A 1 169 ? 0.738 -22.141 -20.109 1 87.56 169 VAL A CA 1
ATOM 1310 C C . VAL A 1 169 ? 0.344 -23.609 -20.016 1 87.56 169 VAL A C 1
ATOM 1312 O O . VAL A 1 169 ? 0.734 -24.312 -19.078 1 87.56 169 VAL A O 1
ATOM 1315 N N . GLN A 1 170 ? -0.48 -23.984 -20.906 1 88.12 170 GLN A N 1
ATOM 1316 C CA . GLN A 1 170 ? -0.76 -25.391 -21.172 1 88.12 170 GLN A CA 1
ATOM 1317 C C . GLN A 1 170 ? -0.281 -25.797 -22.562 1 88.12 170 GLN A C 1
ATOM 1319 O O . GLN A 1 170 ? -0.558 -25.094 -23.547 1 88.12 170 GLN A O 1
ATOM 1324 N N . LYS A 1 171 ? 0.498 -26.859 -22.594 1 90.12 171 LYS A N 1
ATOM 1325 C CA . LYS A 1 171 ? 1.062 -27.281 -23.875 1 90.12 171 LYS A CA 1
ATOM 1326 C C . LYS A 1 171 ? 0.978 -28.781 -24.047 1 90.12 171 LYS A C 1
ATOM 1328 O O . LYS A 1 171 ? 1.15 -29.531 -23.078 1 90.12 171 LYS A O 1
ATOM 1333 N N . ASN A 1 172 ? 0.767 -29.125 -25.281 1 90.06 172 ASN A N 1
ATOM 1334 C CA . ASN A 1 172 ? 0.78 -30.531 -25.656 1 90.06 172 ASN A CA 1
ATOM 1335 C C . ASN A 1 172 ? 2.051 -30.891 -26.422 1 90.06 172 ASN A C 1
ATOM 1337 O O . ASN A 1 172 ? 2.465 -30.172 -27.328 1 90.06 172 ASN A O 1
ATOM 1341 N N . PHE A 1 173 ? 2.668 -31.922 -25.938 1 89.5 173 PHE A N 1
ATOM 1342 C CA . PHE A 1 173 ? 3.801 -32.531 -26.641 1 89.5 173 PHE A CA 1
ATOM 1343 C C . PHE A 1 173 ? 3.527 -33.969 -26.969 1 89.5 173 PHE A C 1
ATOM 1345 O O . PHE A 1 173 ? 3.797 -34.875 -26.156 1 89.5 173 PHE A O 1
ATOM 1352 N N . GLY A 1 174 ? 3.057 -34.219 -28.219 1 87.38 174 GLY A N 1
ATOM 1353 C CA . GLY A 1 174 ? 2.58 -35.562 -28.531 1 87.38 174 GLY A CA 1
ATOM 1354 C C . GLY A 1 174 ? 1.382 -36 -27.703 1 87.38 174 GLY A C 1
ATOM 1355 O O . GLY A 1 174 ? 0.358 -35.312 -27.688 1 87.38 174 GLY A O 1
ATOM 1356 N N . GLU A 1 175 ? 1.603 -37.062 -26.938 1 87.38 175 GLU A N 1
ATOM 1357 C CA . GLU A 1 175 ? 0.509 -37.562 -26.109 1 87.38 175 GLU A CA 1
ATOM 1358 C C . GLU A 1 175 ? 0.549 -36.969 -24.719 1 87.38 175 GLU A C 1
ATOM 1360 O O . GLU A 1 175 ? -0.365 -37.156 -23.906 1 87.38 175 GLU A O 1
ATOM 1365 N N . ARG A 1 176 ? 1.603 -36.219 -24.484 1 88.94 176 ARG A N 1
ATOM 1366 C CA . ARG A 1 176 ? 1.772 -35.688 -23.156 1 88.94 176 ARG A CA 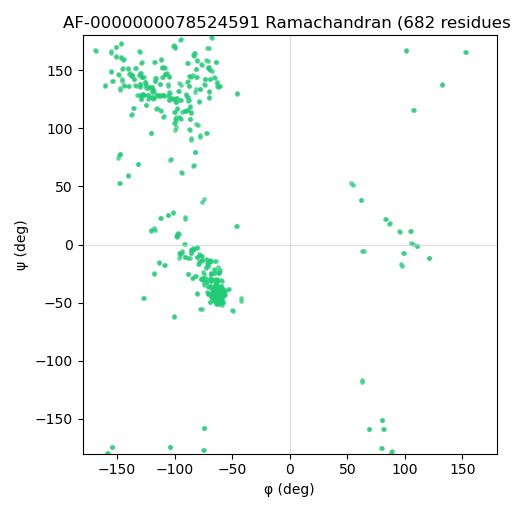1
ATOM 1367 C C . ARG A 1 176 ? 1.229 -34.25 -23.078 1 88.94 176 ARG A C 1
ATOM 1369 O O . ARG A 1 176 ? 1.356 -33.469 -24.031 1 88.94 176 ARG A O 1
ATOM 1376 N N . LYS A 1 177 ? 0.563 -33.969 -22 1 89.25 177 LYS A N 1
ATOM 1377 C CA . LYS A 1 177 ? 0.016 -32.625 -21.734 1 89.25 177 LYS A CA 1
ATOM 1378 C C . LYS A 1 177 ? 0.605 -32.062 -20.453 1 89.25 177 LYS A C 1
ATOM 1380 O O . LYS A 1 177 ? 0.673 -32.719 -19.438 1 89.25 177 LYS A O 1
ATOM 1385 N N . TYR A 1 178 ? 1.035 -30.75 -20.609 1 90.31 178 TYR A N 1
ATOM 1386 C CA . TYR A 1 178 ? 1.66 -30.125 -19.438 1 90.31 178 TYR A CA 1
ATOM 1387 C C . TYR A 1 178 ? 1.004 -28.781 -19.125 1 90.31 178 TYR A C 1
ATOM 1389 O O . TYR A 1 178 ? 0.527 -28.094 -20.031 1 90.31 178 TYR A O 1
ATOM 1397 N N . TYR A 1 179 ? 0.919 -28.516 -17.859 1 89.88 179 TYR A N 1
ATOM 1398 C CA . TYR A 1 179 ? 0.62 -27.188 -17.328 1 89.88 179 TYR A CA 1
ATOM 1399 C C . TYR A 1 179 ? 1.821 -26.609 -16.578 1 89.88 179 TYR A C 1
ATOM 1401 O O . TYR A 1 179 ? 2.447 -27.312 -15.773 1 89.88 179 TYR A O 1
ATOM 1409 N N . SER A 1 180 ? 2.201 -25.422 -16.938 1 92.56 180 SER A N 1
ATOM 1410 C CA . SER A 1 180 ? 3.344 -24.766 -16.312 1 92.56 180 SER A CA 1
ATOM 1411 C C . SER A 1 180 ? 2.994 -23.344 -15.859 1 92.56 180 SER A C 1
ATOM 1413 O O . SER A 1 180 ? 2.291 -22.625 -16.562 1 92.56 180 SER A O 1
ATOM 1415 N N . GLU A 1 181 ? 3.434 -23.031 -14.648 1 91 181 GLU A N 1
ATOM 1416 C CA . GLU A 1 181 ? 3.238 -21.672 -14.141 1 91 181 GLU A CA 1
ATOM 1417 C C . GLU A 1 181 ? 4.496 -21.156 -13.445 1 91 181 GLU A C 1
ATOM 1419 O O . GLU A 1 181 ? 5.234 -21.922 -12.836 1 91 181 GLU A O 1
ATOM 1424 N N . PRO A 1 182 ? 4.715 -19.875 -13.578 1 91.38 182 PRO A N 1
ATOM 1425 C CA . PRO A 1 182 ? 5.84 -19.312 -12.82 1 91.38 182 PRO A CA 1
ATOM 1426 C C . PRO A 1 182 ? 5.66 -19.453 -11.312 1 91.38 182 PRO A C 1
ATOM 1428 O O . PRO A 1 182 ? 4.547 -19.281 -10.805 1 91.38 182 PRO A O 1
ATOM 1431 N N . LEU A 1 183 ? 6.723 -19.844 -10.688 1 91.62 183 LEU A N 1
ATOM 1432 C CA . LEU A 1 183 ? 6.719 -19.953 -9.234 1 91.62 183 LEU A CA 1
ATOM 1433 C C . LEU A 1 183 ? 7.398 -18.75 -8.594 1 91.62 183 LEU A C 1
ATOM 1435 O O . LEU A 1 183 ? 6.77 -18.016 -7.828 1 91.62 183 LEU A O 1
ATOM 1439 N N . VAL A 1 184 ? 8.641 -18.594 -8.898 1 92.31 184 VAL A N 1
ATOM 1440 C CA . VAL A 1 184 ? 9.422 -17.438 -8.469 1 92.31 184 VAL A CA 1
ATOM 1441 C C . VAL A 1 184 ? 9.922 -16.656 -9.688 1 92.31 184 VAL A C 1
ATOM 1443 O O . VAL A 1 184 ? 10.367 -17.266 -10.672 1 92.31 184 VAL A O 1
ATOM 1446 N N . ARG A 1 185 ? 9.758 -15.422 -9.633 1 90.44 185 ARG A N 1
ATOM 1447 C CA . ARG A 1 185 ? 10.367 -14.539 -10.633 1 90.44 185 ARG A CA 1
ATOM 1448 C C . ARG A 1 185 ? 11.57 -13.812 -10.047 1 90.44 185 ARG A C 1
ATOM 1450 O O . ARG A 1 185 ? 11.469 -13.164 -9.008 1 90.44 185 ARG A O 1
ATOM 1457 N N . ALA A 1 186 ? 12.656 -13.992 -10.734 1 94.88 186 ALA A N 1
ATOM 1458 C CA . ALA A 1 186 ? 13.875 -13.328 -10.281 1 94.88 186 ALA A CA 1
ATOM 1459 C C . ALA A 1 186 ? 13.727 -11.812 -10.352 1 94.88 186 ALA A C 1
ATOM 1461 O O . ALA A 1 186 ? 12.938 -11.297 -11.148 1 94.88 186 ALA A O 1
ATOM 1462 N N . GLY A 1 187 ? 14.57 -11.172 -9.523 1 96.19 187 GLY A N 1
ATOM 1463 C CA . GLY A 1 187 ? 14.586 -9.719 -9.508 1 96.19 187 GLY A CA 1
ATOM 1464 C C . GLY A 1 187 ? 14.531 -9.133 -8.102 1 96.19 187 GLY A C 1
ATOM 1465 O O . GLY A 1 187 ? 13.789 -9.625 -7.25 1 96.19 187 GLY A O 1
ATOM 1466 N N . CYS A 1 188 ? 15.32 -8.164 -7.902 1 97.81 188 CYS A N 1
ATOM 1467 C CA . CYS A 1 188 ? 15.43 -7.477 -6.625 1 97.81 188 CYS A CA 1
ATOM 1468 C C . CYS A 1 188 ? 15.195 -5.98 -6.789 1 97.81 188 CYS A C 1
ATOM 1470 O O . CYS A 1 188 ? 15.586 -5.395 -7.801 1 97.81 188 CYS A O 1
ATOM 1472 N N . VAL A 1 189 ? 14.453 -5.461 -5.852 1 98.81 189 VAL A N 1
ATOM 1473 C CA . VAL A 1 189 ? 14.328 -4.008 -5.801 1 98.81 189 VAL A CA 1
ATOM 1474 C C . VAL A 1 189 ? 15.477 -3.42 -4.98 1 98.81 189 VAL A C 1
ATOM 1476 O O . VAL A 1 189 ? 15.508 -3.562 -3.756 1 98.81 189 VAL A O 1
ATOM 1479 N N . TYR A 1 190 ? 16.391 -2.771 -5.672 1 98.88 190 TYR A N 1
ATOM 1480 C CA . TYR A 1 190 ? 17.453 -2.049 -4.992 1 98.88 190 TYR A CA 1
ATOM 1481 C C . TYR A 1 190 ? 17.016 -0.633 -4.637 1 98.88 190 TYR A C 1
ATOM 1483 O O . TYR A 1 190 ? 16.703 0.166 -5.523 1 98.88 190 TYR A O 1
ATOM 1491 N N . ILE A 1 191 ? 17 -0.351 -3.377 1 98.94 191 ILE A N 1
ATOM 1492 C CA . ILE A 1 191 ? 16.562 0.947 -2.875 1 98.94 191 ILE A CA 1
ATOM 1493 C C . ILE A 1 191 ? 17.766 1.726 -2.344 1 98.94 191 ILE A C 1
ATOM 1495 O O . ILE A 1 191 ? 18.359 1.354 -1.324 1 98.94 191 ILE A O 1
ATOM 1499 N N . PHE A 1 192 ? 18.094 2.744 -3.053 1 98.81 192 PHE A N 1
ATOM 1500 C CA . PHE A 1 192 ? 19.188 3.598 -2.609 1 98.81 192 PHE A CA 1
ATOM 1501 C C . PHE A 1 192 ? 18.672 4.73 -1.733 1 98.81 192 PHE A C 1
ATOM 1503 O O . PHE A 1 192 ? 18.031 5.656 -2.225 1 98.81 192 PHE A O 1
ATOM 1510 N N . GLY A 1 193 ? 19.062 4.727 -0.468 1 97.56 193 GLY A N 1
ATOM 1511 C CA . GLY A 1 193 ? 18.516 5.621 0.543 1 97.56 193 GLY A CA 1
ATOM 1512 C C . GLY A 1 193 ? 17.609 4.922 1.533 1 97.56 193 GLY A C 1
ATOM 1513 O O . GLY A 1 193 ? 16.531 4.461 1.168 1 97.56 193 GLY A O 1
ATOM 1514 N N . GLY A 1 194 ? 18 4.891 2.771 1 96.69 194 GLY A N 1
ATOM 1515 C CA . GLY A 1 194 ? 17.25 4.191 3.797 1 96.69 194 GLY A CA 1
ATOM 1516 C C . GLY A 1 194 ? 16.422 5.117 4.668 1 96.69 194 GLY A C 1
ATOM 1517 O O . GLY A 1 194 ? 16.141 4.809 5.828 1 96.69 194 GLY A O 1
ATOM 1518 N N . GLY A 1 195 ? 16.031 6.277 4.102 1 93.06 195 GLY A N 1
ATOM 1519 C CA . GLY A 1 195 ? 15.305 7.273 4.875 1 93.06 195 GLY A CA 1
ATOM 1520 C C . GLY A 1 195 ? 13.859 6.891 5.129 1 93.06 195 GLY A C 1
ATOM 1521 O O . GLY A 1 195 ? 13.508 5.711 5.062 1 93.06 195 GLY A O 1
ATOM 1522 N N . HIS A 1 196 ? 13.039 7.82 5.395 1 90.19 196 HIS A N 1
ATOM 1523 C CA . HIS A 1 196 ? 11.672 7.625 5.848 1 90.19 196 HIS A CA 1
ATOM 1524 C C . HIS A 1 196 ? 10.836 6.91 4.789 1 90.19 196 HIS A C 1
ATOM 1526 O O . HIS A 1 196 ? 10.062 6.004 5.113 1 90.19 196 HIS A O 1
ATOM 1532 N N . VAL A 1 197 ? 11 7.273 3.564 1 94.44 197 VAL A N 1
ATOM 1533 C CA . VAL A 1 197 ? 10.188 6.684 2.508 1 94.44 197 VAL A CA 1
ATOM 1534 C C . VAL A 1 197 ? 10.555 5.211 2.328 1 94.44 197 VAL A C 1
ATOM 1536 O O . VAL A 1 197 ? 9.68 4.355 2.201 1 94.44 197 VAL A O 1
ATOM 1539 N N . ALA A 1 198 ? 11.852 4.922 2.359 1 97.81 198 ALA A N 1
ATOM 1540 C CA . ALA A 1 198 ? 12.297 3.535 2.236 1 97.81 198 ALA A CA 1
ATOM 1541 C C . ALA A 1 198 ? 11.758 2.682 3.381 1 97.81 198 ALA A C 1
ATOM 1543 O O . ALA A 1 198 ? 11.359 1.535 3.172 1 97.81 198 ALA A O 1
ATOM 1544 N N . GLN A 1 199 ? 11.766 3.232 4.539 1 96.81 199 GLN A N 1
ATOM 1545 C CA . GLN A 1 199 ? 11.305 2.521 5.727 1 96.81 199 GLN A CA 1
ATOM 1546 C C . GLN A 1 199 ? 9.828 2.158 5.621 1 96.81 199 GLN A C 1
ATOM 1548 O O . GLN A 1 199 ? 9.398 1.126 6.137 1 96.81 199 GLN A O 1
ATOM 1553 N N . GLU A 1 200 ? 9.086 2.965 4.945 1 97.44 200 GLU A N 1
ATOM 1554 C CA . GLU A 1 200 ? 7.676 2.684 4.695 1 97.44 200 GLU A CA 1
ATOM 1555 C C . GLU A 1 200 ? 7.5 1.764 3.488 1 97.44 200 GLU A C 1
ATOM 1557 O O . GLU A 1 200 ? 6.559 0.972 3.436 1 97.44 200 GLU A O 1
ATOM 1562 N N . LEU A 1 201 ? 8.375 1.791 2.539 1 98.81 201 LEU A N 1
ATOM 1563 C CA . LEU A 1 201 ? 8.234 1.123 1.249 1 98.81 201 LEU A CA 1
ATOM 1564 C C . LEU A 1 201 ? 8.586 -0.356 1.362 1 98.81 201 LEU A C 1
ATOM 1566 O O . LEU A 1 201 ? 7.883 -1.211 0.825 1 98.81 201 LEU A O 1
ATOM 1570 N N . VAL A 1 202 ? 9.648 -0.673 2.09 1 98.81 202 VAL A N 1
ATOM 1571 C CA . VAL A 1 202 ? 10.203 -2.021 2.111 1 98.81 202 VAL A CA 1
ATOM 1572 C C . VAL A 1 202 ? 9.164 -3 2.65 1 98.81 202 VAL A C 1
ATOM 1574 O O . VAL A 1 202 ? 8.898 -4.039 2.035 1 98.81 202 VAL A O 1
ATOM 1577 N N . PRO A 1 203 ? 8.484 -2.674 3.744 1 98.5 203 PRO A N 1
ATOM 1578 C CA . PRO A 1 203 ? 7.488 -3.633 4.219 1 98.5 203 PRO A CA 1
ATOM 1579 C C . PRO A 1 203 ? 6.352 -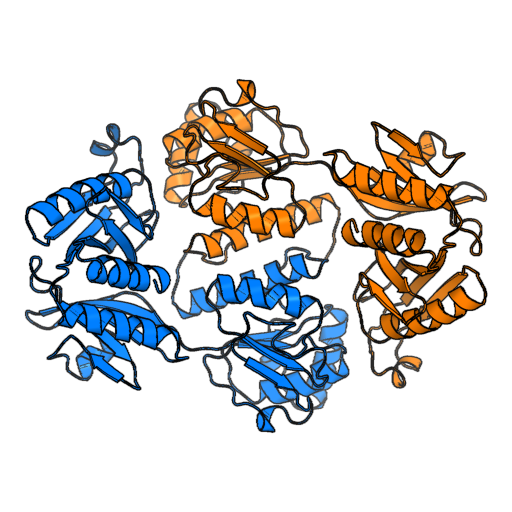3.844 3.221 1 98.5 203 PRO A C 1
ATOM 1581 O O . PRO A 1 203 ? 5.832 -4.957 3.096 1 98.5 203 PRO A O 1
ATOM 1584 N N . VAL A 1 204 ? 5.938 -2.836 2.535 1 98.62 204 VAL A N 1
ATOM 1585 C CA . VAL A 1 204 ? 4.867 -2.947 1.55 1 98.62 204 VAL A CA 1
ATOM 1586 C C . VAL A 1 204 ? 5.32 -3.836 0.395 1 98.62 204 VAL A C 1
ATOM 1588 O O . VAL A 1 204 ? 4.613 -4.77 0.006 1 98.62 204 VAL A O 1
ATOM 1591 N N . LEU A 1 205 ? 6.5 -3.559 -0.104 1 98.62 205 LEU A N 1
ATOM 1592 C CA . LEU A 1 205 ? 7.035 -4.316 -1.229 1 98.62 205 LEU A CA 1
ATOM 1593 C C . LEU A 1 205 ? 7.215 -5.785 -0.86 1 98.62 205 LEU A C 1
ATOM 1595 O O . LEU A 1 205 ? 6.836 -6.672 -1.627 1 98.62 205 LEU A O 1
ATOM 1599 N N . ALA A 1 206 ? 7.793 -5.992 0.313 1 97.06 206 ALA A N 1
ATOM 1600 C CA . ALA A 1 206 ? 7.984 -7.367 0.77 1 97.06 206 ALA A CA 1
ATOM 1601 C C . ALA A 1 206 ? 6.648 -8.102 0.869 1 97.06 206 ALA A C 1
ATOM 1603 O O . ALA A 1 206 ? 6.543 -9.266 0.475 1 97.06 206 ALA A O 1
ATOM 1604 N N . HIS A 1 207 ? 5.664 -7.426 1.291 1 96.19 207 HIS A N 1
ATOM 1605 C CA . HIS A 1 207 ? 4.352 -8.023 1.495 1 96.19 207 HIS A CA 1
ATOM 1606 C C . HIS A 1 207 ? 3.713 -8.422 0.168 1 96.19 207 HIS A C 1
ATOM 1608 O O . HIS A 1 207 ? 2.982 -9.414 0.096 1 96.19 207 HIS A O 1
ATOM 1614 N N . VAL A 1 208 ? 4.023 -7.688 -0.853 1 95.81 208 VAL A N 1
ATOM 1615 C CA . VAL A 1 208 ? 3.414 -8.016 -2.137 1 95.81 208 VAL A CA 1
ATOM 1616 C C . VAL A 1 208 ? 4.379 -8.852 -2.971 1 95.81 208 VAL A C 1
ATOM 1618 O O . VAL A 1 208 ? 4.184 -9.023 -4.176 1 95.81 208 VAL A O 1
ATOM 1621 N N . GLY A 1 209 ? 5.5 -9.273 -2.371 1 92.88 209 GLY A N 1
ATOM 1622 C CA . GLY A 1 209 ? 6.273 -10.352 -2.969 1 92.88 209 GLY A CA 1
ATOM 1623 C C . GLY A 1 209 ? 7.551 -9.867 -3.631 1 92.88 209 GLY A C 1
ATOM 1624 O O . GLY A 1 209 ? 8.188 -10.617 -4.379 1 92.88 209 GLY A O 1
ATOM 1625 N N . PHE A 1 210 ? 7.965 -8.625 -3.424 1 96.81 210 PHE A N 1
ATOM 1626 C CA . PHE A 1 210 ? 9.242 -8.164 -3.943 1 96.81 210 PHE A CA 1
ATOM 1627 C C . PHE A 1 210 ? 10.367 -8.469 -2.963 1 96.81 210 PHE A C 1
ATOM 1629 O O . PHE A 1 210 ? 10.172 -8.414 -1.747 1 96.81 210 PHE A O 1
ATOM 1636 N N . ARG A 1 211 ? 11.508 -8.781 -3.516 1 96.94 211 ARG A N 1
ATOM 1637 C CA . ARG A 1 211 ? 12.742 -8.805 -2.746 1 96.94 211 ARG A CA 1
ATOM 1638 C C . ARG A 1 211 ? 13.398 -7.426 -2.719 1 96.94 211 ARG A C 1
ATOM 1640 O O . ARG A 1 211 ? 13.477 -6.746 -3.746 1 96.94 211 ARG A O 1
ATOM 1647 N N . CYS A 1 212 ? 13.867 -7.051 -1.548 1 98.5 212 CYS A N 1
ATOM 1648 C CA . CYS A 1 212 ? 14.406 -5.699 -1.447 1 98.5 212 CYS A CA 1
ATOM 1649 C C . CYS A 1 212 ? 15.828 -5.727 -0.89 1 98.5 212 CYS A C 1
ATOM 1651 O O . CYS A 1 212 ? 16.125 -6.508 0.014 1 98.5 212 CYS A O 1
ATOM 1653 N N . THR A 1 213 ? 16.641 -4.91 -1.437 1 98.75 213 THR A N 1
ATOM 1654 C CA . THR A 1 213 ? 17.953 -4.566 -0.883 1 98.75 213 THR A CA 1
ATOM 1655 C C . THR A 1 213 ? 18.062 -3.061 -0.664 1 98.75 213 THR A C 1
ATOM 1657 O O . THR A 1 213 ? 17.812 -2.275 -1.582 1 98.75 213 THR A O 1
ATOM 1660 N N . VAL A 1 214 ? 18.391 -2.674 0.534 1 98.88 214 VAL A N 1
ATOM 1661 C CA . VAL A 1 214 ? 18.516 -1.255 0.858 1 98.88 214 VAL A CA 1
ATOM 1662 C C . VAL A 1 214 ? 19.984 -0.861 0.943 1 98.88 214 VAL A C 1
ATOM 1664 O O . VAL A 1 214 ? 20.781 -1.549 1.586 1 98.88 214 VAL A O 1
ATOM 1667 N N . PHE A 1 215 ? 20.344 0.201 0.28 1 98.88 215 PHE A N 1
ATOM 1668 C CA . PHE A 1 215 ? 21.703 0.728 0.233 1 98.88 215 PHE A CA 1
ATOM 1669 C C . PHE A 1 215 ? 21.75 2.148 0.785 1 98.88 215 PHE A C 1
ATOM 1671 O O . PHE A 1 215 ? 20.969 3.006 0.377 1 98.88 215 PHE A O 1
ATOM 1678 N N . ASP A 1 216 ? 22.578 2.416 1.715 1 98.31 216 ASP A N 1
ATOM 1679 C CA . ASP A 1 216 ? 22.828 3.758 2.232 1 98.31 216 ASP A CA 1
ATOM 1680 C C . ASP A 1 216 ? 24.297 3.934 2.625 1 98.31 216 ASP A C 1
ATOM 1682 O O . ASP A 1 216 ? 25 2.953 2.896 1 98.31 216 ASP A O 1
ATOM 1686 N N . ASP A 1 217 ? 24.766 5.152 2.545 1 97.38 217 ASP A N 1
ATOM 1687 C CA . ASP A 1 217 ? 26.156 5.383 2.941 1 97.38 217 ASP A CA 1
ATOM 16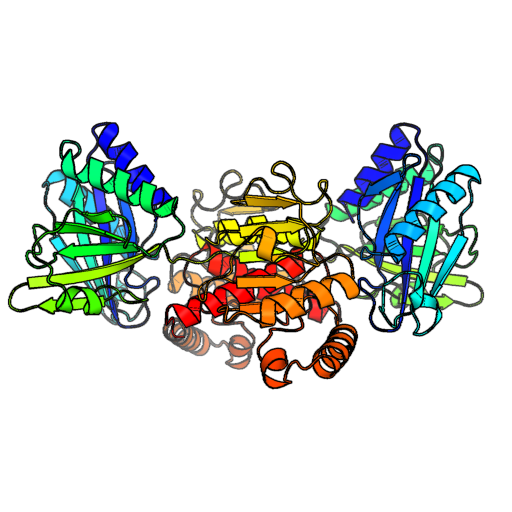88 C C . ASP A 1 217 ? 26.266 5.586 4.449 1 97.38 217 ASP A C 1
ATOM 1690 O O . ASP A 1 217 ? 27.375 5.691 4.984 1 97.38 217 ASP A O 1
ATOM 1694 N N . ARG A 1 218 ? 25.172 5.621 5.117 1 94.56 218 ARG A N 1
ATOM 1695 C CA . ARG A 1 218 ? 25.125 5.758 6.57 1 94.56 218 ARG A CA 1
ATOM 1696 C C . ARG A 1 218 ? 24.656 4.461 7.223 1 94.56 218 ARG A C 1
ATOM 1698 O O . ARG A 1 218 ? 23.578 3.951 6.918 1 94.56 218 ARG A O 1
ATOM 1705 N N . PRO A 1 219 ? 25.375 3.955 8.188 1 96.69 219 PRO A N 1
ATOM 1706 C CA . PRO A 1 219 ? 25.016 2.678 8.812 1 96.69 219 PRO A CA 1
ATOM 1707 C C . PRO A 1 219 ? 23.672 2.73 9.539 1 96.69 219 PRO A C 1
ATOM 1709 O O . PRO A 1 219 ? 22.969 1.725 9.602 1 96.69 219 PRO A O 1
ATOM 1712 N N . GLU A 1 220 ? 23.312 3.85 10.062 1 94.12 220 GLU A N 1
ATOM 1713 C CA . GLU A 1 220 ? 22.078 3.992 10.82 1 94.12 220 GLU A CA 1
ATOM 1714 C C . GLU A 1 220 ? 20.859 3.867 9.914 1 94.12 220 GLU A C 1
ATOM 1716 O O . GLU A 1 220 ? 19.734 3.641 10.391 1 94.12 220 GLU A O 1
ATOM 1721 N N . PHE A 1 221 ? 21.125 3.939 8.609 1 94.88 221 PHE A N 1
ATOM 1722 C CA . PHE A 1 221 ? 20 3.939 7.668 1 94.88 221 PHE A CA 1
ATOM 1723 C C . PHE A 1 221 ? 20.078 2.723 6.754 1 94.88 221 PHE A C 1
ATOM 1725 O O . PHE A 1 221 ? 19.375 2.66 5.742 1 94.88 221 PHE A O 1
ATOM 1732 N N . ALA A 1 222 ? 20.891 1.76 7.09 1 97.56 222 ALA A N 1
ATOM 1733 C CA . ALA A 1 222 ? 21 0.502 6.355 1 97.56 222 ALA A CA 1
ATOM 1734 C C . ALA A 1 222 ? 21.344 -0.654 7.289 1 97.56 222 ALA A C 1
ATOM 1736 O O . ALA A 1 222 ? 22.484 -1.112 7.324 1 97.56 222 ALA A O 1
ATOM 1737 N N . ASN A 1 223 ? 20.359 -1.124 8 1 97.62 223 ASN A N 1
ATOM 1738 C CA . ASN A 1 223 ? 20.562 -2.236 8.922 1 97.62 223 ASN A CA 1
ATOM 1739 C C . ASN A 1 223 ? 19.297 -3.066 9.094 1 97.62 223 ASN A C 1
ATOM 1741 O O . ASN A 1 223 ? 18.203 -2.609 8.766 1 97.62 223 ASN A O 1
ATOM 1745 N N . ASP A 1 224 ? 19.484 -4.195 9.742 1 96.75 224 ASP A N 1
ATOM 1746 C CA . ASP A 1 224 ? 18.422 -5.191 9.805 1 96.75 224 ASP A CA 1
ATOM 1747 C C . ASP A 1 224 ? 17.328 -4.766 10.781 1 96.75 224 ASP A C 1
ATOM 1749 O O . ASP A 1 224 ? 16.172 -5.152 10.633 1 96.75 224 ASP A O 1
ATOM 1753 N N . LYS A 1 225 ? 17.703 -4.062 11.742 1 96.88 225 LYS A N 1
ATOM 1754 C CA . LYS A 1 225 ? 16.719 -3.604 12.711 1 96.88 225 LYS A CA 1
ATOM 1755 C C . LYS A 1 225 ? 15.734 -2.633 12.078 1 96.88 225 LYS A C 1
ATOM 1757 O O . LYS A 1 225 ? 14.531 -2.711 12.328 1 96.88 225 LYS A O 1
ATOM 1762 N N . LEU A 1 226 ? 16.281 -1.755 11.195 1 96.06 226 LEU A N 1
ATOM 1763 C CA . LEU A 1 226 ? 15.461 -0.754 10.516 1 96.06 226 LEU A CA 1
ATOM 1764 C C . LEU A 1 226 ? 14.664 -1.382 9.383 1 96.06 226 LEU A C 1
ATOM 1766 O O . LEU A 1 226 ? 13.555 -0.941 9.078 1 96.06 226 LEU A O 1
ATOM 1770 N N . PHE A 1 227 ? 15.273 -2.447 8.836 1 98.31 227 PHE A N 1
ATOM 1771 C CA . PHE A 1 227 ? 14.648 -3.094 7.688 1 98.31 227 PHE A CA 1
ATOM 1772 C C . PHE A 1 227 ? 14.586 -4.605 7.883 1 98.31 227 PHE A C 1
ATOM 1774 O O . PHE A 1 227 ? 15.188 -5.359 7.109 1 98.31 227 PHE A O 1
ATOM 1781 N N . PRO A 1 228 ? 13.797 -5.047 8.773 1 98 228 PRO A N 1
ATOM 1782 C CA . PRO A 1 228 ? 13.742 -6.484 9.047 1 98 228 PRO A CA 1
ATOM 1783 C C . PRO A 1 228 ? 13.211 -7.293 7.867 1 98 228 PRO A C 1
ATOM 1785 O O . PRO A 1 228 ? 13.477 -8.492 7.766 1 98 228 PRO A O 1
ATOM 1788 N N . GLN A 1 229 ? 12.461 -6.695 6.934 1 97.19 229 GLN A N 1
ATOM 1789 C CA . GLN A 1 229 ? 11.844 -7.43 5.836 1 97.19 229 GLN A CA 1
ATOM 1790 C C . GLN A 1 229 ? 12.703 -7.371 4.582 1 97.19 229 GLN A C 1
ATOM 1792 O O . GLN A 1 229 ? 12.383 -7.996 3.568 1 97.19 229 GLN A O 1
ATOM 1797 N N . ALA A 1 230 ? 13.758 -6.57 4.629 1 97.88 230 ALA A N 1
ATOM 1798 C CA . ALA A 1 230 ? 14.68 -6.539 3.496 1 97.88 230 ALA A CA 1
ATOM 1799 C C . ALA A 1 230 ? 15.531 -7.809 3.445 1 97.88 230 ALA A C 1
ATOM 1801 O O . ALA A 1 230 ? 15.922 -8.344 4.484 1 97.88 230 ALA A O 1
ATOM 1802 N N . GLU A 1 231 ? 15.789 -8.281 2.27 1 96.06 231 GLU A N 1
ATOM 1803 C CA . GLU A 1 231 ? 16.688 -9.414 2.107 1 96.06 231 GLU A CA 1
ATOM 1804 C C . GLU A 1 231 ? 18.109 -9.055 2.543 1 96.06 231 GLU A C 1
ATOM 1806 O O . GLU A 1 231 ? 18.812 -9.891 3.125 1 96.06 231 GLU A O 1
ATOM 1811 N N . LYS A 1 232 ? 18.469 -7.828 2.174 1 97.19 232 LYS A N 1
ATOM 1812 C CA . LYS A 1 232 ? 19.812 -7.359 2.471 1 97.19 232 LYS A CA 1
ATOM 1813 C C . LYS A 1 232 ? 19.844 -5.852 2.711 1 97.19 232 LYS A C 1
ATOM 1815 O O . LYS A 1 232 ? 19.031 -5.117 2.133 1 97.19 232 LYS A O 1
ATOM 1820 N N . THR A 1 233 ? 20.719 -5.438 3.607 1 98.62 233 THR A N 1
ATOM 1821 C CA . THR A 1 233 ? 21.094 -4.035 3.764 1 98.62 233 THR A CA 1
ATOM 1822 C C . THR A 1 233 ? 22.578 -3.842 3.52 1 98.62 233 THR A C 1
ATOM 1824 O O . THR A 1 233 ? 23.391 -4.676 3.922 1 98.62 233 THR A O 1
ATOM 1827 N N . ILE A 1 234 ? 22.938 -2.807 2.77 1 98.69 234 ILE A N 1
ATOM 1828 C CA . ILE A 1 234 ? 24.328 -2.578 2.398 1 98.69 234 ILE A CA 1
ATOM 1829 C C . ILE A 1 234 ? 24.75 -1.174 2.824 1 98.69 234 ILE A C 1
ATOM 1831 O O . ILE A 1 234 ? 24.109 -0.188 2.459 1 98.69 234 ILE A O 1
ATOM 1835 N N . VAL A 1 235 ? 25.75 -1.087 3.662 1 98.56 235 VAL A N 1
ATOM 1836 C CA . VAL A 1 235 ? 26.422 0.184 3.904 1 98.56 235 VAL A CA 1
ATOM 1837 C C . VAL A 1 235 ? 27.562 0.363 2.904 1 98.56 235 VAL A C 1
ATOM 1839 O O . VAL A 1 235 ? 28.5 -0.436 2.877 1 98.56 235 VAL A O 1
ATOM 1842 N N . GLY A 1 236 ? 27.469 1.357 2.049 1 98.06 236 GLY A N 1
ATOM 1843 C CA . GLY A 1 236 ? 28.484 1.537 1.018 1 98.06 236 GLY A CA 1
ATOM 1844 C C . GLY A 1 236 ? 28.609 2.973 0.543 1 98.06 236 GLY A C 1
ATOM 1845 O O . GLY A 1 236 ? 27.969 3.871 1.104 1 98.06 236 GLY A O 1
ATOM 1846 N N . ASN A 1 237 ? 29.406 3.145 -0.45 1 98.06 237 ASN A N 1
ATOM 1847 C CA . ASN A 1 237 ? 29.688 4.457 -1.022 1 98.06 237 ASN A CA 1
ATOM 1848 C C . ASN A 1 237 ? 28.859 4.707 -2.283 1 98.06 237 ASN A C 1
ATOM 1850 O O . ASN A 1 237 ? 29 3.98 -3.271 1 98.06 237 ASN A O 1
ATOM 1854 N N . TYR A 1 238 ? 28.078 5.797 -2.266 1 97.75 238 TYR A N 1
ATOM 1855 C CA . TYR A 1 238 ? 27.203 6.121 -3.389 1 97.75 238 TYR A CA 1
ATOM 1856 C C . TYR A 1 238 ? 28.016 6.359 -4.656 1 97.75 238 TYR A C 1
ATOM 1858 O O . TYR A 1 238 ? 27.5 6.18 -5.766 1 97.75 238 TYR A O 1
ATOM 1866 N N . GLU A 1 239 ? 29.25 6.711 -4.543 1 97.12 239 GLU A N 1
ATOM 1867 C CA . GLU A 1 239 ? 30.094 7.027 -5.695 1 97.12 239 GLU A CA 1
ATOM 1868 C C . GLU A 1 239 ? 30.594 5.762 -6.379 1 97.12 239 GLU A C 1
ATOM 1870 O O . GLU A 1 239 ? 31.094 5.812 -7.508 1 97.12 239 GLU A O 1
ATOM 1875 N N . ARG A 1 240 ? 30.5 4.66 -5.672 1 98.06 240 ARG A N 1
ATOM 1876 C CA . ARG A 1 240 ? 31.031 3.395 -6.172 1 98.06 240 ARG A CA 1
ATOM 1877 C C . ARG A 1 240 ? 30.094 2.24 -5.824 1 98.06 240 ARG A C 1
ATOM 1879 O O . ARG A 1 240 ? 30.516 1.244 -5.238 1 98.06 240 ARG A O 1
ATOM 1886 N N . ILE A 1 241 ? 28.875 2.324 -6.289 1 98.31 241 ILE A N 1
ATOM 1887 C CA . ILE A 1 241 ? 27.859 1.375 -5.852 1 98.31 241 ILE A CA 1
ATOM 1888 C C . ILE A 1 241 ? 28.188 -0.015 -6.395 1 98.31 241 ILE A C 1
ATOM 1890 O O . ILE A 1 241 ? 27.875 -1.024 -5.754 1 98.31 241 ILE A O 1
ATOM 1894 N N . PHE A 1 242 ? 28.906 -0.18 -7.469 1 98.25 242 PHE A N 1
ATOM 1895 C CA . PHE A 1 242 ? 29.141 -1.471 -8.102 1 98.25 242 PHE A CA 1
ATOM 1896 C C . PHE A 1 242 ? 30.297 -2.205 -7.434 1 98.25 242 PHE A C 1
ATOM 1898 O O . PHE A 1 242 ? 30.578 -3.361 -7.754 1 98.25 242 PHE A O 1
ATOM 1905 N N . ASP A 1 243 ? 30.938 -1.557 -6.449 1 98.25 243 ASP A N 1
ATOM 1906 C CA . ASP A 1 243 ? 31.859 -2.266 -5.57 1 98.25 243 ASP A CA 1
ATOM 1907 C C . ASP A 1 243 ? 31.109 -3.188 -4.613 1 98.25 243 ASP A C 1
ATOM 1909 O O . ASP A 1 243 ? 31.703 -4.09 -4.02 1 98.25 243 ASP A O 1
ATOM 1913 N N . TYR A 1 244 ? 29.828 -2.963 -4.508 1 98.12 244 TYR A N 1
ATOM 1914 C CA . TYR A 1 244 ? 29.078 -3.611 -3.434 1 98.12 244 TYR A CA 1
ATOM 1915 C C . TYR A 1 244 ? 28 -4.527 -3.994 1 98.12 244 TYR A C 1
ATOM 1917 O O . TYR A 1 244 ? 27.531 -5.43 -3.301 1 98.12 244 TYR A O 1
ATOM 1925 N N . LEU A 1 245 ? 27.562 -4.203 -5.254 1 97.56 245 LEU A N 1
ATOM 1926 C CA . LEU A 1 245 ? 26.438 -4.977 -5.801 1 97.56 245 LEU A CA 1
ATOM 1927 C C . LEU A 1 245 ? 26.516 -5.035 -7.324 1 97.56 245 LEU A C 1
ATOM 1929 O O . LEU A 1 245 ? 27.281 -4.285 -7.941 1 97.56 245 LEU A O 1
ATOM 1933 N N . GLU A 1 246 ? 25.812 -5.988 -7.844 1 97 246 GLU A N 1
ATOM 1934 C CA . GLU A 1 246 ? 25.609 -6.102 -9.289 1 97 246 GLU A CA 1
ATOM 1935 C C . GLU A 1 246 ? 24.141 -5.941 -9.656 1 97 246 GLU A C 1
ATOM 1937 O O . GLU A 1 246 ? 23.266 -6.375 -8.906 1 97 246 GLU A O 1
ATOM 1942 N N . LEU A 1 247 ? 23.891 -5.332 -10.742 1 98 247 LEU A N 1
ATOM 1943 C CA . LEU A 1 247 ? 22.531 -5.16 -11.242 1 98 247 LEU A CA 1
ATOM 1944 C C . LEU A 1 247 ? 22.297 -6.012 -12.484 1 98 247 LEU A C 1
ATOM 1946 O O . LEU A 1 247 ? 23.094 -5.973 -13.43 1 98 247 LEU A O 1
ATOM 1950 N N . ARG A 1 248 ? 21.219 -6.781 -12.445 1 97.06 248 ARG A N 1
ATOM 1951 C CA . ARG A 1 248 ? 20.797 -7.594 -13.586 1 97.06 248 ARG A CA 1
ATOM 1952 C C . ARG A 1 248 ? 19.641 -6.938 -14.336 1 97.06 248 ARG A C 1
ATOM 1954 O O . ARG A 1 248 ? 19.062 -5.969 -13.852 1 97.06 248 ARG A O 1
ATOM 1961 N N . GLU A 1 249 ? 19.281 -7.461 -15.484 1 96.5 249 GLU A N 1
ATOM 1962 C CA . GLU A 1 249 ? 18.203 -6.934 -16.312 1 96.5 249 GLU A CA 1
ATOM 1963 C C . GLU A 1 249 ? 16.844 -7.074 -15.617 1 96.5 249 GLU A C 1
ATOM 1965 O O . GLU A 1 249 ? 15.945 -6.262 -15.836 1 96.5 249 GLU A O 1
ATOM 1970 N N . CYS A 1 250 ? 16.719 -7.996 -14.734 1 96 250 CYS A N 1
ATOM 1971 C CA . CYS A 1 250 ? 15.438 -8.281 -14.086 1 96 250 CYS A CA 1
ATOM 1972 C C . CYS A 1 250 ? 15.281 -7.473 -12.805 1 96 250 CYS A C 1
ATOM 1974 O O . CYS A 1 250 ? 14.25 -7.559 -12.125 1 96 250 CYS A O 1
ATOM 1976 N N . ASP A 1 251 ? 16.281 -6.652 -12.469 1 98.19 251 ASP A N 1
ATOM 1977 C CA . ASP A 1 251 ? 16.281 -5.926 -11.203 1 98.19 251 ASP A CA 1
ATOM 1978 C C . ASP A 1 251 ? 15.562 -4.582 -11.344 1 98.19 251 ASP A C 1
ATOM 1980 O O . ASP A 1 251 ? 15.414 -4.066 -12.453 1 98.19 251 ASP A O 1
ATOM 1984 N N . TYR A 1 252 ? 15.062 -4.07 -10.234 1 98.69 252 TYR A N 1
ATOM 1985 C CA . TYR A 1 252 ? 14.438 -2.76 -10.086 1 98.69 252 TYR A CA 1
ATOM 1986 C C . TYR A 1 252 ? 15.312 -1.827 -9.258 1 98.69 252 TYR A C 1
ATOM 1988 O O . TYR A 1 252 ? 15.961 -2.26 -8.297 1 98.69 252 TYR A O 1
ATOM 1996 N N . VAL A 1 253 ? 15.266 -0.541 -9.664 1 98.88 253 VAL A N 1
ATOM 1997 C CA . VAL A 1 253 ? 16.062 0.418 -8.922 1 98.88 253 VAL A CA 1
ATOM 1998 C C . VAL A 1 253 ? 15.203 1.594 -8.477 1 98.88 253 VAL A C 1
ATOM 2000 O O . VAL A 1 253 ? 14.453 2.158 -9.281 1 98.88 253 VAL A O 1
ATOM 2003 N N . CYS A 1 254 ? 15.266 1.902 -7.211 1 98.81 254 CYS A N 1
ATOM 2004 C CA . CYS A 1 254 ? 14.664 3.104 -6.641 1 98.81 254 CYS A CA 1
ATOM 2005 C C . CYS A 1 254 ? 15.734 4.031 -6.078 1 98.81 254 CYS A C 1
ATOM 2007 O O . CYS A 1 254 ? 16.438 3.676 -5.129 1 98.81 254 CYS A O 1
ATOM 2009 N N . VAL A 1 255 ? 15.812 5.211 -6.672 1 98.44 255 VAL A N 1
ATOM 2010 C CA . VAL A 1 255 ? 16.766 6.211 -6.203 1 98.44 255 VAL A CA 1
ATOM 2011 C C . VAL A 1 255 ? 16.062 7.223 -5.309 1 98.44 255 VAL A C 1
ATOM 2013 O O . VAL A 1 255 ? 15.305 8.07 -5.797 1 98.44 255 VAL A O 1
ATOM 2016 N N . MET A 1 256 ? 16.297 7.168 -4.023 1 95.5 256 MET A N 1
ATOM 2017 C CA . MET A 1 256 ? 15.609 8.031 -3.062 1 95.5 256 MET A CA 1
ATOM 2018 C C . MET A 1 256 ? 16.531 8.367 -1.894 1 95.5 256 MET A C 1
ATOM 2020 O O . MET A 1 256 ? 16.172 8.164 -0.734 1 95.5 256 MET A O 1
ATOM 2024 N N . THR A 1 257 ? 17.672 8.844 -2.176 1 93.06 257 THR A N 1
ATOM 2025 C CA . THR A 1 257 ? 18.672 9.203 -1.178 1 93.06 257 THR A CA 1
ATOM 2026 C C . THR A 1 257 ? 18.297 10.5 -0.474 1 93.06 257 THR A C 1
ATOM 2028 O O . THR A 1 257 ? 17.188 11.023 -0.676 1 93.06 257 THR A O 1
ATOM 2031 N N . ARG A 1 258 ? 19.141 10.992 0.425 1 81.12 258 ARG A N 1
ATOM 2032 C CA . ARG A 1 258 ? 18.844 12.156 1.257 1 81.12 258 ARG A CA 1
ATOM 2033 C C . ARG A 1 258 ? 19.031 13.453 0.471 1 81.12 258 ARG A C 1
ATOM 2035 O O . ARG A 1 258 ? 18.562 14.508 0.895 1 81.12 258 ARG A O 1
ATOM 2042 N N . GLY A 1 259 ? 19.703 13.367 -0.728 1 80.94 259 GLY A N 1
ATOM 2043 C CA . GLY A 1 259 ? 19.938 14.625 -1.404 1 80.94 259 GLY A CA 1
ATOM 2044 C C . GLY A 1 259 ? 20.109 14.477 -2.906 1 80.94 259 GLY A C 1
ATOM 2045 O O . GLY A 1 259 ? 20.359 13.383 -3.402 1 80.94 259 GLY A O 1
ATOM 2046 N N . HIS A 1 260 ? 20.016 15.617 -3.617 1 82.75 260 HIS A N 1
ATOM 2047 C CA . HIS A 1 260 ? 20.062 15.664 -5.074 1 82.75 260 HIS A CA 1
ATOM 2048 C C . HIS A 1 260 ? 21.406 15.172 -5.605 1 82.75 260 HIS A C 1
ATOM 2050 O O . HIS A 1 260 ? 21.469 14.492 -6.633 1 82.75 260 HIS A O 1
ATOM 2056 N N . GLN A 1 261 ? 22.453 15.523 -4.887 1 88.06 261 GLN A N 1
ATOM 2057 C CA . GLN A 1 261 ? 23.781 15.117 -5.352 1 88.06 261 GLN A CA 1
ATOM 2058 C C . GLN A 1 261 ? 23.938 13.602 -5.285 1 88.06 261 GLN A C 1
ATOM 2060 O O . GLN A 1 261 ? 24.453 12.984 -6.223 1 88.06 261 GLN A O 1
ATOM 2065 N N . SER A 1 262 ? 23.531 13.094 -4.191 1 93.12 262 SER A N 1
ATOM 2066 C CA . SER A 1 262 ? 23.609 11.641 -4.051 1 93.12 262 SER A CA 1
ATOM 2067 C C . SER A 1 262 ? 22.703 10.938 -5.059 1 93.12 262 SER A C 1
ATOM 2069 O O . SER A 1 262 ? 23.094 9.906 -5.625 1 93.12 262 SER A O 1
ATOM 2071 N N . ASP A 1 263 ? 21.531 11.5 -5.27 1 93.94 263 ASP A N 1
ATOM 2072 C CA . ASP A 1 263 ? 20.641 10.945 -6.289 1 93.94 263 ASP A CA 1
ATOM 2073 C C . ASP A 1 263 ? 21.312 10.961 -7.664 1 93.94 263 ASP A C 1
ATOM 2075 O O . ASP A 1 263 ? 21.234 9.984 -8.406 1 93.94 263 ASP A O 1
ATOM 2079 N N . TYR A 1 264 ? 21.953 12.047 -7.965 1 94.81 264 TYR A N 1
ATOM 2080 C CA . TYR A 1 264 ? 22.641 12.203 -9.242 1 94.81 264 TYR A CA 1
ATOM 2081 C C . TYR A 1 264 ? 23.719 11.141 -9.422 1 94.81 264 TYR A C 1
ATOM 2083 O O . TYR A 1 264 ? 23.766 10.469 -10.453 1 94.81 264 TYR A O 1
ATOM 2091 N N . VAL A 1 265 ? 24.562 10.992 -8.43 1 96.56 265 VAL A N 1
ATOM 2092 C CA . VAL A 1 265 ? 25.719 10.102 -8.5 1 96.56 265 VAL A CA 1
ATOM 2093 C C . VAL A 1 265 ? 25.25 8.656 -8.664 1 96.56 265 VAL A C 1
ATOM 2095 O O . VAL A 1 265 ? 25.797 7.898 -9.461 1 96.56 265 VAL A O 1
ATOM 2098 N N . VAL A 1 266 ? 24.234 8.258 -7.988 1 97.81 266 VAL A N 1
ATOM 2099 C CA . VAL A 1 266 ? 23.688 6.91 -8.047 1 97.81 266 VAL A CA 1
ATOM 2100 C C . VAL A 1 266 ? 23.031 6.68 -9.406 1 97.81 266 VAL A C 1
ATOM 2102 O O . VAL A 1 266 ? 23.297 5.68 -10.07 1 97.81 266 VAL A O 1
ATOM 2105 N N . GLN A 1 267 ? 22.188 7.625 -9.781 1 97.38 267 GLN A N 1
ATOM 2106 C CA . GLN A 1 267 ? 21.453 7.488 -11.039 1 97.38 267 GLN A CA 1
ATOM 2107 C C . GLN A 1 267 ? 22.422 7.367 -12.219 1 97.38 267 GLN A C 1
ATOM 2109 O O . GLN A 1 267 ? 22.188 6.562 -13.125 1 97.38 267 GLN A O 1
ATOM 2114 N N . ARG A 1 268 ? 23.469 8.156 -12.219 1 96.75 268 ARG A N 1
ATOM 2115 C CA . ARG A 1 268 ? 24.469 8.109 -13.289 1 96.75 268 ARG A CA 1
ATOM 2116 C C . ARG A 1 268 ? 25.047 6.711 -13.422 1 96.75 268 ARG A C 1
ATOM 2118 O O . ARG A 1 268 ? 25.25 6.215 -14.539 1 96.75 268 ARG A O 1
ATOM 2125 N N . GLN A 1 269 ? 25.344 6.074 -12.367 1 97.56 269 GLN A N 1
ATOM 2126 C CA . GLN A 1 269 ? 25.922 4.738 -12.367 1 97.56 269 GLN A CA 1
ATOM 2127 C C . GLN A 1 269 ? 24.906 3.691 -12.812 1 97.56 269 GLN A C 1
ATOM 2129 O O . GLN A 1 269 ? 25.203 2.846 -13.656 1 97.56 269 GLN A O 1
ATOM 2134 N N . VAL A 1 270 ? 23.672 3.783 -12.336 1 97.94 270 VAL A N 1
ATOM 2135 C CA . VAL A 1 270 ? 22.656 2.77 -12.594 1 97.94 270 VAL A CA 1
ATOM 2136 C C . VAL A 1 270 ? 22.25 2.805 -14.07 1 97.94 270 VAL A C 1
ATOM 2138 O O . VAL A 1 270 ? 21.938 1.768 -14.656 1 97.94 270 VAL A O 1
ATOM 2141 N N . LEU A 1 271 ? 22.328 3.969 -14.672 1 97.12 271 LEU A N 1
ATOM 2142 C CA . LEU A 1 271 ? 21.938 4.152 -16.062 1 97.12 271 LEU A CA 1
ATOM 2143 C C . LEU A 1 271 ? 22.906 3.447 -17 1 97.12 271 LEU A C 1
ATOM 2145 O O . LEU A 1 271 ? 22.609 3.27 -18.188 1 97.12 271 LEU A O 1
ATOM 2149 N N . THR A 1 272 ? 24.062 3.055 -16.5 1 95.56 272 THR A N 1
ATOM 2150 C CA . THR A 1 272 ? 25.016 2.303 -17.312 1 95.56 272 THR A CA 1
ATOM 2151 C C . THR A 1 272 ? 24.578 0.849 -17.453 1 95.56 272 THR A C 1
ATOM 2153 O O . THR A 1 272 ? 25.172 0.09 -18.219 1 95.56 272 THR A O 1
ATOM 2156 N N . LYS A 1 273 ? 23.594 0.428 -16.719 1 96.12 273 LYS A N 1
ATOM 2157 C CA . LYS A 1 273 ? 23.062 -0.927 -16.766 1 96.12 273 LYS A CA 1
ATOM 2158 C C . LYS A 1 273 ? 21.641 -0.937 -17.344 1 96.12 273 LYS A C 1
ATOM 2160 O O . LYS A 1 273 ? 20.984 0.102 -17.406 1 96.12 273 LYS A O 1
ATOM 2165 N N . ASN A 1 274 ? 21.188 -2.041 -17.844 1 94.75 274 ASN A N 1
ATOM 2166 C CA . ASN A 1 274 ? 19.859 -2.195 -18.406 1 94.75 274 ASN A CA 1
ATOM 2167 C C . ASN A 1 274 ? 18.922 -2.932 -17.453 1 94.75 274 ASN A C 1
ATOM 2169 O O . ASN A 1 274 ? 18.531 -4.07 -17.719 1 94.75 274 ASN A O 1
ATOM 2173 N N . THR A 1 275 ? 18.516 -2.248 -16.438 1 97 275 THR A N 1
ATOM 2174 C CA . THR A 1 275 ? 17.578 -2.846 -15.492 1 97 275 THR A CA 1
ATOM 2175 C C . THR A 1 275 ? 16.141 -2.691 -15.992 1 97 275 THR A C 1
ATOM 2177 O O . THR A 1 275 ? 15.867 -1.885 -16.875 1 97 275 THR A O 1
ATOM 2180 N N . CYS A 1 276 ? 15.273 -3.453 -15.438 1 95.38 276 CYS A N 1
ATOM 2181 C CA . CYS A 1 276 ? 13.906 -3.445 -15.945 1 95.38 276 CYS A CA 1
ATOM 2182 C C . CYS A 1 276 ? 13.156 -2.205 -15.477 1 95.38 276 CYS A C 1
ATOM 2184 O O . CYS A 1 276 ? 12.117 -1.855 -16.031 1 95.38 276 CYS A O 1
ATOM 2186 N N . TYR A 1 277 ? 13.734 -1.517 -14.508 1 98.31 277 TYR A N 1
ATOM 2187 C CA . TYR A 1 277 ? 13.055 -0.354 -13.945 1 98.31 277 TYR A CA 1
ATOM 2188 C C . TYR A 1 277 ? 14.047 0.556 -13.219 1 98.31 277 TYR A C 1
ATOM 2190 O O . TYR A 1 277 ? 14.922 0.08 -12.492 1 98.31 277 TYR A O 1
ATOM 2198 N N . ILE A 1 278 ? 13.898 1.825 -13.438 1 98.69 278 ILE A N 1
ATOM 2199 C CA . ILE A 1 278 ? 14.602 2.842 -12.656 1 98.69 278 ILE A CA 1
ATOM 2200 C C . ILE A 1 278 ? 13.633 3.957 -12.273 1 98.69 278 ILE A C 1
ATOM 2202 O O . ILE A 1 278 ? 13.023 4.586 -13.141 1 98.69 278 ILE A O 1
ATOM 2206 N N . GLY A 1 279 ? 13.406 4.152 -10.977 1 98.56 279 GLY A N 1
ATOM 2207 C CA . GLY A 1 279 ? 12.609 5.258 -10.469 1 98.56 279 GLY A CA 1
ATOM 2208 C C . GLY A 1 279 ? 13.406 6.215 -9.602 1 98.56 279 GLY A C 1
ATOM 2209 O O . GLY A 1 279 ? 14.258 5.789 -8.82 1 98.56 279 GLY A O 1
ATOM 2210 N N . VAL A 1 280 ? 13.109 7.5 -9.766 1 97.38 280 VAL A N 1
ATOM 2211 C CA . VAL A 1 280 ? 13.844 8.516 -9.016 1 97.38 280 VAL A CA 1
ATOM 2212 C C . VAL A 1 280 ? 12.852 9.43 -8.289 1 97.38 280 VAL A C 1
ATOM 2214 O O . VAL A 1 280 ? 11.938 9.977 -8.906 1 97.38 280 VAL A O 1
ATOM 2217 N N . ILE A 1 281 ? 13.078 9.578 -7.039 1 93.81 281 ILE A N 1
ATOM 2218 C CA . ILE A 1 281 ? 12.18 10.398 -6.234 1 93.81 281 ILE A CA 1
ATOM 2219 C C . ILE A 1 281 ? 12.531 11.875 -6.41 1 93.81 281 ILE A C 1
ATOM 2221 O O . ILE A 1 281 ? 13.695 12.227 -6.602 1 93.81 281 ILE A O 1
ATOM 2225 N N . GLY A 1 282 ? 11.508 12.734 -6.406 1 88.5 282 GLY A N 1
ATOM 2226 C CA . GLY A 1 282 ? 11.758 14.164 -6.422 1 88.5 282 GLY A CA 1
ATOM 2227 C C . GLY A 1 282 ? 10.633 14.961 -7.062 1 88.5 282 GLY A C 1
ATOM 2228 O O . GLY A 1 282 ? 9.797 14.398 -7.77 1 88.5 282 GLY A O 1
ATOM 2229 N N . SER A 1 283 ? 10.711 16.188 -6.828 1 83.12 283 SER A N 1
ATOM 2230 C CA . SER A 1 283 ? 9.789 17.078 -7.516 1 83.12 283 SER A CA 1
ATOM 2231 C C . SER A 1 283 ? 10.148 17.219 -8.992 1 83.12 283 SER A C 1
ATOM 2233 O O . SER A 1 283 ? 11.289 16.953 -9.383 1 83.12 283 SER A O 1
ATOM 2235 N N . ARG A 1 284 ? 9.156 17.625 -9.789 1 83.81 284 ARG A N 1
ATOM 2236 C CA . ARG A 1 284 ? 9.383 17.797 -11.219 1 83.81 284 ARG A CA 1
ATOM 2237 C C . ARG A 1 284 ? 10.531 18.766 -11.484 1 83.81 284 ARG A C 1
ATOM 2239 O O . ARG A 1 284 ? 11.383 18.5 -12.344 1 83.81 284 ARG A O 1
ATOM 2246 N N . LYS A 1 285 ? 10.609 19.797 -10.742 1 81.19 285 LYS A N 1
ATOM 2247 C CA . LYS A 1 285 ? 11.664 20.797 -10.906 1 81.19 285 LYS A CA 1
ATOM 2248 C C . LYS A 1 285 ? 13.031 20.203 -10.562 1 81.19 285 LYS A C 1
ATOM 2250 O O . LYS A 1 285 ? 14 20.391 -11.305 1 81.19 285 LYS A O 1
ATOM 2255 N N . LYS A 1 286 ? 13.055 19.516 -9.445 1 80.94 286 LYS A N 1
ATOM 2256 C CA . LYS A 1 286 ? 14.297 18.859 -9.031 1 80.94 286 LYS A CA 1
ATOM 2257 C C . LYS A 1 286 ? 14.766 17.875 -10.094 1 80.94 286 LYS A C 1
ATOM 2259 O O . LYS A 1 286 ? 15.953 17.812 -10.414 1 80.94 286 LYS A O 1
ATOM 2264 N N . LEU A 1 287 ? 13.898 17.188 -10.602 1 87.44 287 LEU A N 1
ATOM 2265 C CA . LEU A 1 287 ? 14.227 16.109 -11.539 1 87.44 287 LEU A CA 1
ATOM 2266 C C . LEU A 1 287 ? 14.672 16.688 -12.883 1 87.44 287 LEU A C 1
ATOM 2268 O O . LEU A 1 287 ? 15.516 16.109 -13.562 1 87.44 287 LEU A O 1
ATOM 2272 N N . GLU A 1 288 ? 14.125 17.797 -13.219 1 88.5 288 GLU A N 1
ATOM 2273 C CA . GLU A 1 288 ? 14.578 18.484 -14.422 1 88.5 288 GLU A CA 1
ATOM 2274 C C . GLU A 1 288 ? 16.016 18.969 -14.273 1 88.5 288 GLU A C 1
ATOM 2276 O O . GLU A 1 288 ? 16.812 18.859 -15.211 1 88.5 288 GLU A O 1
ATOM 2281 N N . THR A 1 289 ? 16.328 19.453 -13.141 1 87.38 289 THR A N 1
ATOM 2282 C CA . THR A 1 289 ? 17.688 19.875 -12.859 1 87.38 289 THR A CA 1
ATOM 2283 C C . THR A 1 289 ? 18.656 18.703 -12.938 1 87.38 289 THR A C 1
ATOM 2285 O O . THR A 1 289 ? 19.734 18.812 -13.523 1 87.38 289 THR A O 1
ATOM 2288 N N . LEU A 1 290 ? 18.234 17.625 -12.375 1 90.31 290 LEU A N 1
ATOM 2289 C CA . LEU A 1 290 ? 19.047 16.422 -12.414 1 90.31 290 LEU A CA 1
ATOM 2290 C C . LEU A 1 290 ? 19.234 15.938 -13.852 1 90.31 290 LEU A C 1
ATOM 2292 O O . LEU A 1 290 ? 20.328 15.523 -14.234 1 90.31 290 LEU A O 1
ATOM 2296 N N . ALA A 1 291 ? 18.219 16.016 -14.602 1 93.31 291 ALA A N 1
ATOM 2297 C CA . ALA A 1 291 ? 18.266 15.586 -16 1 93.31 291 ALA A CA 1
ATOM 2298 C C . ALA A 1 291 ? 19.266 16.422 -16.797 1 93.31 291 ALA A C 1
ATOM 2300 O O . ALA A 1 291 ? 20.016 15.898 -17.609 1 93.31 291 ALA A O 1
ATOM 2301 N N . GLU A 1 292 ? 19.234 17.688 -16.516 1 93.38 292 GLU A N 1
ATOM 2302 C CA . GLU A 1 292 ? 20.172 18.594 -17.188 1 93.38 292 GLU A CA 1
ATOM 2303 C C . GLU A 1 292 ? 21.625 18.234 -16.859 1 93.38 292 GLU A C 1
ATOM 2305 O O . GLU A 1 292 ? 22.469 18.203 -17.75 1 93.38 292 GLU A O 1
ATOM 2310 N N . LYS A 1 293 ? 21.844 18 -15.648 1 93.5 293 LYS A N 1
ATOM 2311 C CA . LYS A 1 293 ? 23.188 17.625 -15.211 1 93.5 293 LYS A CA 1
ATOM 2312 C C . LYS A 1 293 ? 23.625 16.312 -15.852 1 93.5 293 LYS A C 1
ATOM 2314 O O . LYS A 1 293 ? 24.766 16.203 -16.312 1 93.5 293 LYS A O 1
ATOM 2319 N N . LEU A 1 294 ? 22.766 15.359 -15.906 1 95.69 294 LEU A N 1
ATOM 2320 C CA . LEU A 1 294 ? 23.062 14.055 -16.5 1 95.69 294 LEU A CA 1
ATOM 2321 C C . LEU A 1 294 ? 23.359 14.188 -17.984 1 95.69 294 LEU A C 1
ATOM 2323 O O . LEU A 1 294 ? 24.281 13.555 -18.484 1 95.69 294 LEU A O 1
ATOM 2327 N N . THR A 1 295 ? 22.594 15.023 -18.625 1 95.06 295 THR A N 1
ATOM 2328 C CA . THR A 1 295 ? 22.812 15.25 -20.047 1 95.06 295 THR A CA 1
ATOM 2329 C C . THR A 1 295 ? 24.172 15.891 -20.281 1 95.06 295 THR A C 1
ATOM 2331 O O . THR A 1 295 ? 24.891 15.508 -21.219 1 95.06 295 THR A O 1
ATOM 2334 N N . ALA A 1 296 ? 24.484 16.781 -19.453 1 95.25 296 ALA A N 1
ATOM 2335 C CA . ALA A 1 296 ? 25.781 17.438 -19.547 1 95.25 296 ALA A CA 1
ATOM 2336 C C . ALA A 1 296 ? 26.922 16.422 -19.375 1 95.25 296 ALA A C 1
ATOM 2338 O O . ALA A 1 296 ? 28 16.609 -19.938 1 95.25 296 ALA A O 1
ATOM 2339 N N . ASP A 1 297 ? 26.594 15.383 -18.734 1 94.5 297 ASP A N 1
ATOM 2340 C CA . ASP A 1 297 ? 27.609 14.367 -18.469 1 94.5 297 ASP A CA 1
ATOM 2341 C C . ASP A 1 297 ? 27.516 13.219 -19.469 1 94.5 297 ASP A C 1
ATOM 2343 O O . ASP A 1 297 ? 28.062 12.148 -19.234 1 94.5 297 ASP A O 1
ATOM 2347 N N . GLY A 1 298 ? 26.688 13.344 -20.469 1 94.5 298 GLY A N 1
ATOM 2348 C CA . GLY A 1 298 ? 26.734 12.422 -21.594 1 94.5 298 GLY A CA 1
ATOM 2349 C C . GLY A 1 298 ? 25.594 11.422 -21.594 1 94.5 298 GLY A C 1
ATOM 2350 O O . GLY A 1 298 ? 25.516 10.547 -22.469 1 94.5 298 GLY A O 1
ATOM 2351 N N . VAL A 1 299 ? 24.719 11.484 -20.672 1 94.38 299 VAL A N 1
ATOM 2352 C CA . VAL A 1 299 ? 23.562 10.602 -20.656 1 94.38 299 VAL A CA 1
ATOM 2353 C C . VAL A 1 299 ? 22.516 11.102 -21.656 1 94.38 299 VAL A C 1
ATOM 2355 O O . VAL A 1 299 ? 22.219 12.297 -21.688 1 94.38 299 VAL A O 1
ATOM 2358 N N . THR A 1 300 ? 22 10.227 -22.406 1 94.44 300 THR A N 1
ATOM 2359 C CA . THR A 1 300 ? 21.047 10.648 -23.438 1 94.44 300 THR A CA 1
ATOM 2360 C C . THR A 1 300 ? 19.688 10.945 -22.812 1 94.44 300 THR A C 1
ATOM 2362 O O . THR A 1 300 ? 19.328 10.391 -21.781 1 94.44 300 THR A O 1
ATOM 2365 N N . ARG A 1 301 ? 18.984 11.734 -23.453 1 92.88 301 ARG A N 1
ATOM 2366 C CA . ARG A 1 301 ? 17.641 12.062 -23 1 92.88 301 ARG A CA 1
ATOM 2367 C C . ARG A 1 301 ? 16.734 10.836 -23.016 1 92.88 301 ARG A C 1
ATOM 2369 O O . ARG A 1 301 ? 15.859 10.695 -22.172 1 92.88 301 ARG A O 1
ATOM 2376 N N . GLU A 1 302 ? 17 10.023 -23.953 1 93.44 302 GLU A N 1
ATOM 2377 C CA . GLU A 1 302 ? 16.219 8.789 -24.047 1 93.44 302 GLU A CA 1
ATOM 2378 C C . GLU A 1 302 ? 16.391 7.934 -22.781 1 93.44 302 GLU A C 1
ATOM 2380 O O . GLU A 1 302 ? 15.422 7.414 -22.25 1 93.44 302 GLU A O 1
ATOM 2385 N N . GLN A 1 303 ? 17.578 7.816 -22.328 1 93.94 303 GLN A N 1
ATOM 2386 C CA . GLN A 1 303 ? 17.859 7.059 -21.125 1 93.94 303 GLN A CA 1
ATOM 2387 C C . GLN A 1 303 ? 17.156 7.664 -19.906 1 93.94 303 GLN A C 1
ATOM 2389 O O . GLN A 1 303 ? 16.625 6.938 -19.062 1 93.94 303 GLN A O 1
ATOM 2394 N N . ILE A 1 304 ? 17.156 8.922 -19.906 1 94.44 304 ILE A N 1
ATOM 2395 C CA . ILE A 1 304 ? 16.547 9.641 -18.797 1 94.44 304 ILE A CA 1
ATOM 2396 C C . ILE A 1 304 ? 15.031 9.492 -18.844 1 94.44 304 ILE A C 1
ATOM 2398 O O . ILE A 1 304 ? 14.398 9.219 -17.812 1 94.44 304 ILE A O 1
ATOM 2402 N N . ASP A 1 305 ? 14.5 9.586 -20.031 1 92.81 305 ASP A N 1
ATOM 2403 C CA . ASP A 1 305 ? 13.055 9.539 -20.203 1 92.81 305 ASP A CA 1
ATOM 2404 C C . ASP A 1 305 ? 12.516 8.133 -19.938 1 92.81 305 ASP A C 1
ATOM 2406 O O . ASP A 1 305 ? 11.32 7.957 -19.703 1 92.81 305 ASP A O 1
ATOM 2410 N N . ASN A 1 306 ? 13.383 7.191 -19.969 1 94.31 306 ASN A N 1
ATOM 2411 C CA . ASN A 1 306 ? 12.984 5.816 -19.672 1 94.31 306 ASN A CA 1
ATOM 2412 C C . ASN A 1 306 ? 12.883 5.566 -18.172 1 94.31 306 ASN A C 1
ATOM 2414 O O . ASN A 1 306 ? 12.352 4.543 -17.75 1 94.31 306 ASN A O 1
ATOM 2418 N N . CYS A 1 307 ? 13.359 6.512 -17.438 1 96.31 307 CYS A N 1
ATOM 2419 C CA . CYS A 1 307 ? 13.195 6.438 -15.992 1 96.31 307 CYS A CA 1
ATOM 2420 C C . CYS A 1 307 ? 11.812 6.91 -15.57 1 96.31 307 CYS A C 1
ATOM 2422 O O . CYS A 1 307 ? 11.164 7.672 -16.297 1 96.31 307 CYS A O 1
ATOM 2424 N N . HIS A 1 308 ? 11.367 6.41 -14.539 1 96.88 308 HIS A N 1
ATOM 2425 C CA . HIS A 1 308 ? 10.156 6.914 -13.906 1 96.88 308 HIS A CA 1
ATOM 2426 C C . HIS A 1 308 ? 10.477 8.055 -12.945 1 96.88 308 HIS A C 1
ATOM 2428 O O . HIS A 1 308 ? 10.883 7.82 -11.805 1 96.88 308 HIS A O 1
ATOM 2434 N N . SER A 1 309 ? 10.289 9.25 -13.375 1 94.06 309 SER A N 1
ATOM 2435 C CA . SER A 1 309 ? 10.641 10.477 -12.664 1 94.06 309 SER A CA 1
ATOM 2436 C C . SER A 1 309 ? 9.539 11.523 -12.789 1 94.06 309 SER A C 1
ATOM 2438 O O . SER A 1 309 ? 9.352 12.109 -13.859 1 94.06 309 SER A O 1
ATOM 2440 N N . PRO A 1 310 ? 8.836 11.852 -11.734 1 95 310 PRO A N 1
ATOM 2441 C CA . PRO A 1 310 ? 8.977 11.352 -10.367 1 95 310 PRO A CA 1
ATOM 2442 C C . PRO A 1 310 ? 8.555 9.891 -10.227 1 95 310 PRO A C 1
ATOM 2444 O O . PRO A 1 310 ? 7.68 9.422 -10.961 1 95 310 PRO A O 1
ATOM 2447 N N . ILE A 1 311 ? 9.133 9.203 -9.344 1 97.75 311 ILE A N 1
ATOM 2448 C CA . ILE A 1 311 ? 8.836 7.801 -9.086 1 97.75 311 ILE A CA 1
ATOM 2449 C C . ILE A 1 311 ? 7.441 7.672 -8.469 1 97.75 311 ILE A C 1
ATOM 2451 O O . ILE A 1 311 ? 7.039 8.508 -7.656 1 97.75 311 ILE A O 1
ATOM 2455 N N . GLY A 1 312 ? 6.719 6.609 -8.867 1 98.06 312 GLY A N 1
ATOM 2456 C CA . GLY A 1 312 ? 5.441 6.285 -8.258 1 98.06 312 GLY A CA 1
ATOM 2457 C C . GLY A 1 312 ? 4.254 6.711 -9.094 1 98.06 312 GLY A C 1
ATOM 2458 O O . GLY A 1 312 ? 4.398 7.504 -10.031 1 98.06 312 GLY A O 1
ATOM 2459 N N . LEU A 1 313 ? 3.064 6.242 -8.773 1 97.94 313 LEU A N 1
ATOM 2460 C CA . LEU A 1 313 ? 1.81 6.613 -9.422 1 97.94 313 LEU A CA 1
ATOM 2461 C C . LEU A 1 313 ? 1.416 8.047 -9.062 1 97.94 313 LEU A C 1
ATOM 2463 O O . LEU A 1 313 ? 1.784 8.547 -8 1 97.94 313 LEU A O 1
ATOM 2467 N N . GLU A 1 314 ? 0.683 8.672 -9.961 1 95.88 314 GLU A N 1
ATOM 2468 C CA . GLU A 1 314 ? 0.224 10.039 -9.727 1 95.88 314 GLU A CA 1
ATOM 2469 C C . GLU A 1 314 ? -1.032 10.055 -8.859 1 95.88 314 GLU A C 1
ATOM 2471 O O . GLU A 1 314 ? -2.137 10.266 -9.359 1 95.88 314 GLU A O 1
ATOM 2476 N N . ILE A 1 315 ? -0.824 9.906 -7.562 1 96.88 315 ILE A N 1
ATOM 2477 C CA . ILE A 1 315 ? -1.974 9.844 -6.668 1 96.88 315 ILE A CA 1
ATOM 2478 C C . ILE A 1 315 ? -1.896 10.977 -5.645 1 96.88 315 ILE A C 1
ATOM 2480 O O . ILE A 1 315 ? -2.539 10.914 -4.594 1 96.88 315 ILE A O 1
ATOM 2484 N N . TYR A 1 316 ? -1.003 11.914 -5.898 1 93.69 316 TYR A N 1
ATOM 2485 C CA . TYR A 1 316 ? -0.84 13.102 -5.074 1 93.69 316 TYR A CA 1
ATOM 2486 C C . TYR A 1 316 ? -0.436 12.734 -3.652 1 93.69 316 TYR A C 1
ATOM 2488 O O . TYR A 1 316 ? -0.931 13.312 -2.686 1 93.69 316 TYR A O 1
ATOM 2496 N N . ALA A 1 317 ? 0.415 11.719 -3.561 1 93.19 317 ALA A N 1
ATOM 2497 C CA . ALA A 1 317 ? 0.928 11.266 -2.27 1 93.19 317 ALA A CA 1
ATOM 2498 C C . ALA A 1 317 ? 1.794 12.336 -1.616 1 93.19 317 ALA A C 1
ATOM 2500 O O . ALA A 1 317 ? 2.561 13.023 -2.295 1 93.19 317 ALA A O 1
ATOM 2501 N N . GLU A 1 318 ? 1.706 12.445 -0.273 1 85.88 318 GLU A N 1
ATOM 2502 C CA . GLU A 1 318 ? 2.49 13.461 0.429 1 85.88 318 GLU A CA 1
ATOM 2503 C C . GLU A 1 318 ? 3.312 12.836 1.555 1 85.88 318 GLU A C 1
ATOM 2505 O O . GLU A 1 318 ? 4.5 13.133 1.698 1 85.88 318 GLU A O 1
ATOM 2510 N N . THR A 1 319 ? 2.705 11.977 2.355 1 87.31 319 THR A N 1
ATOM 2511 C CA . THR A 1 319 ? 3.414 11.383 3.482 1 87.31 319 THR A CA 1
ATOM 2512 C C . THR A 1 319 ? 4.289 10.219 3.018 1 87.31 319 THR A C 1
ATOM 2514 O O . THR A 1 319 ? 4.027 9.617 1.979 1 87.31 319 THR A O 1
ATOM 2517 N N . PRO A 1 320 ? 5.309 9.852 3.783 1 91.81 320 PRO A N 1
ATOM 2518 C CA . PRO A 1 320 ? 6.133 8.695 3.432 1 91.81 320 PRO A CA 1
ATOM 2519 C C . PRO A 1 320 ? 5.305 7.434 3.193 1 91.81 320 PRO A C 1
ATOM 2521 O O . PRO A 1 320 ? 5.566 6.691 2.242 1 91.81 320 PRO A O 1
ATOM 2524 N N . ALA A 1 321 ? 4.277 7.23 3.971 1 95.31 321 ALA A N 1
ATOM 2525 C CA . ALA A 1 321 ? 3.42 6.059 3.834 1 95.31 321 ALA A CA 1
ATOM 2526 C C . ALA A 1 321 ? 2.641 6.098 2.523 1 95.31 321 ALA A C 1
ATOM 2528 O O . ALA A 1 321 ? 2.529 5.086 1.828 1 95.31 321 ALA A O 1
ATOM 2529 N N . GLU A 1 322 ? 2.119 7.273 2.188 1 96.31 322 GLU A N 1
ATOM 2530 C CA . GLU A 1 322 ? 1.396 7.422 0.927 1 96.31 322 GLU A CA 1
ATOM 2531 C C . GLU A 1 322 ? 2.326 7.242 -0.268 1 96.31 322 GLU A C 1
ATOM 2533 O O . GLU A 1 322 ? 1.958 6.609 -1.259 1 96.31 322 GLU A O 1
ATOM 2538 N N . ILE A 1 323 ? 3.486 7.801 -0.168 1 96.12 323 ILE A N 1
ATOM 2539 C CA . ILE A 1 323 ? 4.473 7.676 -1.237 1 96.12 323 ILE A CA 1
ATOM 2540 C C . ILE A 1 323 ? 4.836 6.207 -1.435 1 96.12 323 ILE A C 1
ATOM 2542 O O . ILE A 1 323 ? 4.992 5.746 -2.568 1 96.12 323 ILE A O 1
ATOM 2546 N N . ALA A 1 324 ? 4.961 5.477 -0.315 1 98.56 324 ALA A N 1
ATOM 2547 C CA . ALA A 1 324 ? 5.25 4.047 -0.387 1 98.56 324 ALA A CA 1
ATOM 2548 C C . ALA A 1 324 ? 4.184 3.312 -1.194 1 98.56 324 ALA A C 1
ATOM 2550 O O . ALA A 1 324 ? 4.504 2.455 -2.021 1 98.56 324 ALA A O 1
ATOM 2551 N N . ILE A 1 325 ? 2.914 3.668 -0.98 1 98.81 325 ILE A N 1
ATOM 2552 C CA . ILE A 1 325 ? 1.818 3.045 -1.715 1 98.81 325 ILE A CA 1
ATOM 2553 C C . ILE A 1 325 ? 1.913 3.412 -3.193 1 98.81 325 ILE A C 1
ATOM 2555 O O . ILE A 1 325 ? 1.702 2.566 -4.066 1 98.81 325 ILE A O 1
ATOM 2559 N N . SER A 1 326 ? 2.248 4.656 -3.459 1 98.69 326 SER A N 1
ATOM 2560 C CA . SER A 1 326 ? 2.422 5.145 -4.824 1 98.69 326 SER A CA 1
ATOM 2561 C C . SER A 1 326 ? 3.506 4.363 -5.555 1 98.69 326 SER A C 1
ATOM 2563 O O . SER A 1 326 ? 3.271 3.85 -6.652 1 98.69 326 SER A O 1
ATOM 2565 N N . VAL A 1 327 ? 4.648 4.219 -4.938 1 98.88 327 VAL A N 1
ATOM 2566 C CA . VAL A 1 327 ? 5.793 3.543 -5.539 1 98.88 327 VAL A CA 1
ATOM 2567 C C . VAL A 1 327 ? 5.496 2.053 -5.688 1 98.88 327 VAL A C 1
ATOM 2569 O O . VAL A 1 327 ? 5.758 1.464 -6.738 1 98.88 327 VAL A O 1
ATOM 2572 N N . ALA A 1 328 ? 4.941 1.434 -4.672 1 98.88 328 ALA A N 1
ATOM 2573 C CA . ALA A 1 328 ? 4.594 0.017 -4.734 1 98.88 328 ALA A CA 1
ATOM 2574 C C . ALA A 1 328 ? 3.613 -0.255 -5.875 1 98.88 328 ALA A C 1
ATOM 2576 O O . ALA A 1 328 ? 3.756 -1.24 -6.602 1 98.88 328 ALA A O 1
ATOM 2577 N N . GLY A 1 329 ? 2.582 0.635 -5.988 1 98.75 329 GLY A N 1
ATOM 2578 C CA . GLY A 1 329 ? 1.642 0.489 -7.086 1 98.75 329 GLY A CA 1
ATOM 2579 C C . GLY A 1 329 ? 2.309 0.5 -8.453 1 98.75 329 GLY A C 1
ATOM 2580 O O . GLY A 1 329 ? 1.975 -0.309 -9.32 1 98.75 329 GLY A O 1
ATOM 2581 N N . GLU A 1 330 ? 3.225 1.391 -8.641 1 98.75 330 GLU A N 1
ATOM 2582 C CA . GLU A 1 330 ? 3.953 1.488 -9.898 1 98.75 330 GLU A CA 1
ATOM 2583 C C . GLU A 1 330 ? 4.781 0.233 -10.156 1 98.75 330 GLU A C 1
ATOM 2585 O O . GLU A 1 330 ? 4.797 -0.289 -11.273 1 98.75 330 GLU A O 1
ATOM 2590 N N . LEU A 1 331 ? 5.461 -0.276 -9.141 1 98.75 331 LEU A N 1
ATOM 2591 C CA . LEU A 1 331 ? 6.281 -1.474 -9.289 1 98.75 331 LEU A CA 1
ATOM 2592 C C . LEU A 1 331 ? 5.414 -2.691 -9.586 1 98.75 331 LEU A C 1
ATOM 2594 O O . LEU A 1 331 ? 5.805 -3.553 -10.383 1 98.75 331 LEU A O 1
ATOM 2598 N N . ILE A 1 332 ? 4.246 -2.797 -8.953 1 98.06 332 ILE A N 1
ATOM 2599 C CA . ILE A 1 332 ? 3.309 -3.875 -9.25 1 98.06 332 ILE A CA 1
ATOM 2600 C C . ILE A 1 332 ? 2.918 -3.824 -10.727 1 98.06 332 ILE A C 1
ATOM 2602 O O . ILE A 1 332 ? 2.891 -4.855 -11.406 1 98.06 332 ILE A O 1
ATOM 2606 N N . ALA A 1 333 ? 2.588 -2.609 -11.234 1 97.75 333 ALA A N 1
ATOM 2607 C CA . ALA A 1 333 ? 2.195 -2.439 -12.625 1 97.75 333 ALA A CA 1
ATOM 2608 C C . ALA A 1 333 ? 3.312 -2.883 -13.57 1 97.75 333 ALA A C 1
ATOM 2610 O O . ALA A 1 333 ? 3.062 -3.582 -14.555 1 97.75 333 ALA A O 1
ATOM 2611 N N . VAL A 1 334 ? 4.535 -2.49 -13.266 1 97.19 334 VAL A N 1
ATOM 2612 C CA . VAL A 1 334 ? 5.688 -2.852 -14.086 1 97.19 334 VAL A CA 1
ATOM 2613 C C . VAL A 1 334 ? 5.871 -4.367 -14.078 1 97.19 334 VAL A C 1
ATOM 2615 O O . VAL A 1 334 ? 6.062 -4.98 -15.133 1 97.19 334 VAL A O 1
ATOM 2618 N N . ARG A 1 335 ? 5.82 -4.957 -12.898 1 95.25 335 ARG A N 1
ATOM 2619 C CA . ARG A 1 335 ? 5.941 -6.406 -12.797 1 95.25 335 ARG A CA 1
ATOM 2620 C C . ARG A 1 335 ? 4.844 -7.105 -13.594 1 95.25 335 ARG A C 1
ATOM 2622 O O . ARG A 1 335 ? 5.102 -8.094 -14.289 1 95.25 335 ARG A O 1
ATOM 2629 N N . ALA A 1 336 ? 3.648 -6.609 -13.469 1 93.12 336 ALA A N 1
ATOM 2630 C CA . ALA A 1 336 ? 2.51 -7.203 -14.164 1 93.12 336 ALA A CA 1
ATOM 2631 C C . ALA A 1 336 ? 2.723 -7.191 -15.68 1 93.12 336 ALA A C 1
ATOM 2633 O O . ALA A 1 336 ? 2.449 -8.188 -16.359 1 93.12 336 ALA A O 1
ATOM 2634 N N . LEU A 1 337 ? 3.17 -6.113 -16.172 1 91.19 337 LEU A N 1
ATOM 2635 C CA . LEU A 1 337 ? 3.426 -5.996 -17.594 1 91.19 337 LEU A CA 1
ATOM 2636 C C . LEU A 1 337 ? 4.512 -6.977 -18.031 1 91.19 337 LEU A C 1
ATOM 2638 O O . LEU A 1 337 ? 4.398 -7.594 -19.094 1 91.19 337 LEU A O 1
ATOM 2642 N N . ARG A 1 338 ? 5.527 -7.137 -17.219 1 88.38 338 ARG A N 1
ATOM 2643 C CA . ARG A 1 338 ? 6.602 -8.078 -17.516 1 88.38 338 ARG A CA 1
ATOM 2644 C C . ARG A 1 338 ? 6.094 -9.516 -17.516 1 88.38 338 ARG A C 1
ATOM 2646 O O . ARG A 1 338 ? 6.625 -10.367 -18.219 1 88.38 338 ARG A O 1
ATOM 2653 N N . GLU A 1 339 ? 5.098 -9.719 -16.703 1 85.06 339 GLU A N 1
ATOM 2654 C CA . GLU A 1 339 ? 4.512 -11.055 -16.594 1 85.06 339 GLU A CA 1
ATOM 2655 C C . GLU A 1 339 ? 3.449 -11.281 -17.672 1 85.06 339 GLU A C 1
ATOM 2657 O O . GLU A 1 339 ? 2.879 -12.367 -17.766 1 85.06 339 GLU A O 1
ATOM 2662 N N . GLY A 1 340 ? 3.135 -10.188 -18.422 1 82.44 340 GLY A N 1
ATOM 2663 C CA . GLY A 1 340 ? 2.174 -10.305 -19.5 1 82.44 340 GLY A CA 1
ATOM 2664 C C . GLY A 1 340 ? 0.734 -10.203 -19.031 1 82.44 340 GLY A C 1
ATOM 2665 O O . GLY A 1 340 ? -0.174 -10.711 -19.703 1 82.44 340 GLY A O 1
ATOM 2666 N N . ARG A 1 341 ? 0.6 -9.602 -17.891 1 80.06 341 ARG A N 1
ATOM 2667 C CA . ARG A 1 341 ? -0.766 -9.461 -17.391 1 80.06 341 ARG A CA 1
ATOM 2668 C C . ARG A 1 341 ? -1.549 -8.453 -18.234 1 80.06 341 ARG A C 1
ATOM 2670 O O . ARG A 1 341 ? -1 -7.441 -18.656 1 80.06 341 ARG A O 1
ATOM 2677 N N . LYS A 1 342 ? -2.729 -8.898 -18.734 1 64.81 342 LYS A N 1
ATOM 2678 C CA . LYS A 1 342 ? -3.572 -8.016 -19.531 1 64.81 342 LYS A CA 1
ATOM 2679 C C . LYS A 1 342 ? -4.816 -7.59 -18.766 1 64.81 342 LYS A C 1
ATOM 2681 O O . LYS A 1 342 ? -5.234 -8.273 -17.828 1 64.81 342 LYS A O 1
ATOM 2686 N N . LYS A 1 343 ? -5.273 -6.309 -19.047 1 60.69 343 LYS A N 1
ATOM 2687 C CA . LYS A 1 343 ? -6.551 -5.859 -18.5 1 60.69 343 LYS A CA 1
ATOM 2688 C C . LYS A 1 343 ? -7.715 -6.617 -19.141 1 60.69 343 LYS A C 1
ATOM 2690 O O . LYS A 1 343 ? -7.691 -6.906 -20.344 1 60.69 343 LYS A O 1
ATOM 2695 N N . MET B 1 1 ? 1.056 13.062 12.648 1 80.12 1 MET B N 1
ATOM 2696 C CA . MET B 1 1 ? 0.729 14.133 13.578 1 80.12 1 MET B CA 1
ATOM 2697 C C . MET B 1 1 ? 0.281 13.578 14.922 1 80.12 1 MET B C 1
ATOM 2699 O O . MET B 1 1 ? 0.773 14 15.977 1 80.12 1 MET B O 1
ATOM 2703 N N . ARG B 1 2 ? -0.474 12.516 14.836 1 80.62 2 ARG B N 1
ATOM 2704 C CA . ARG B 1 2 ? -0.938 11.953 16.109 1 80.62 2 ARG B CA 1
ATOM 2705 C C . ARG B 1 2 ? 0.233 11.453 16.938 1 80.62 2 ARG B C 1
ATOM 2707 O O . ARG B 1 2 ? 0.37 11.828 18.109 1 80.62 2 ARG B O 1
ATOM 2714 N N . LYS B 1 3 ? 1.045 10.648 16.297 1 84.94 3 LYS B N 1
ATOM 2715 C CA . LYS B 1 3 ? 2.219 10.125 16.984 1 84.94 3 LYS B CA 1
ATOM 2716 C C . LYS B 1 3 ? 3.127 11.258 17.453 1 84.94 3 LYS B C 1
ATOM 2718 O O . LYS B 1 3 ? 3.709 11.18 18.547 1 84.94 3 LYS B O 1
ATOM 2723 N N . LEU B 1 4 ? 3.166 12.227 16.688 1 90.5 4 LEU B N 1
ATOM 2724 C CA . LEU B 1 4 ? 4.027 13.367 17 1 90.5 4 LEU B CA 1
ATOM 2725 C C . LEU B 1 4 ? 3.58 14.047 18.281 1 90.5 4 LEU B C 1
ATOM 2727 O O . LEU B 1 4 ? 4.379 14.227 19.203 1 90.5 4 LEU B O 1
ATOM 2731 N N . PHE B 1 5 ? 2.332 14.352 18.406 1 91.38 5 PHE B N 1
ATOM 2732 C CA . PHE B 1 5 ? 1.86 15.094 19.578 1 91.38 5 PHE B CA 1
ATOM 2733 C C . PHE B 1 5 ? 1.847 14.203 20.812 1 91.38 5 PHE B C 1
ATOM 2735 O O . PHE B 1 5 ? 2.061 14.68 21.922 1 91.38 5 PHE B O 1
ATOM 2742 N N . ARG B 1 6 ? 1.656 12.945 20.562 1 93.12 6 ARG B N 1
ATOM 2743 C CA . ARG B 1 6 ? 1.82 12.008 21.672 1 93.12 6 ARG B CA 1
ATOM 2744 C C . ARG B 1 6 ? 3.25 12.031 22.203 1 93.12 6 ARG B C 1
ATOM 2746 O O . ARG B 1 6 ? 3.467 12.055 23.422 1 93.12 6 ARG B O 1
ATOM 2753 N N . THR B 1 7 ? 4.145 12.031 21.328 1 95 7 THR B N 1
ATOM 2754 C CA . THR B 1 7 ? 5.555 12.062 21.703 1 95 7 THR B CA 1
ATOM 2755 C C . THR B 1 7 ? 5.91 13.391 22.359 1 95 7 THR B C 1
ATOM 2757 O O . THR B 1 7 ? 6.723 13.43 23.281 1 95 7 THR B O 1
ATOM 2760 N N . VAL B 1 8 ? 5.344 14.43 21.875 1 95.56 8 VAL B N 1
ATOM 2761 C CA . VAL B 1 8 ? 5.535 15.742 22.5 1 95.56 8 VAL B CA 1
ATOM 2762 C C . VAL B 1 8 ? 5.086 15.695 23.953 1 95.56 8 VAL B C 1
ATOM 2764 O O . VAL B 1 8 ? 5.84 16.078 24.859 1 95.56 8 VAL B O 1
ATOM 2767 N N . LEU B 1 9 ? 3.893 15.172 24.156 1 95.69 9 LEU B N 1
ATOM 2768 C CA . LEU B 1 9 ? 3.334 15.086 25.5 1 95.69 9 LEU B CA 1
ATOM 2769 C C . LEU B 1 9 ? 4.211 14.219 26.391 1 95.69 9 LEU B C 1
ATOM 2771 O O . LEU B 1 9 ? 4.52 14.609 27.531 1 95.69 9 LEU B O 1
ATOM 2775 N N . GLU B 1 10 ? 4.613 13.102 25.875 1 96.56 10 GLU B N 1
ATOM 2776 C CA . GLU B 1 10 ? 5.473 12.195 26.641 1 96.56 10 GLU B CA 1
ATOM 2777 C C . GLU B 1 10 ? 6.785 12.875 27.016 1 96.56 10 GLU B C 1
ATOM 2779 O O . GLU B 1 10 ? 7.262 12.719 28.141 1 96.56 10 GLU B O 1
ATOM 2784 N N . THR B 1 11 ? 7.336 13.555 26.125 1 96.62 11 THR B N 1
ATOM 2785 C CA . THR B 1 11 ? 8.578 14.273 26.359 1 96.62 11 THR B CA 1
ATOM 2786 C C . THR B 1 11 ? 8.414 15.305 27.469 1 96.62 11 THR B C 1
ATOM 2788 O O . THR B 1 11 ? 9.219 15.359 28.406 1 96.62 11 THR B O 1
ATOM 2791 N N . LEU B 1 12 ? 7.371 16.047 27.453 1 96.31 12 LEU B N 1
ATOM 2792 C CA . LEU B 1 12 ? 7.105 17.078 28.438 1 96.31 12 LEU B CA 1
ATOM 2793 C C . LEU B 1 12 ? 6.812 16.469 29.812 1 96.31 12 LEU B C 1
ATOM 2795 O O . LEU B 1 12 ? 7.258 16.984 30.828 1 96.31 12 LEU B O 1
ATOM 2799 N N . GLU B 1 13 ? 6.137 15.383 29.766 1 96.31 13 GLU B N 1
ATOM 2800 C CA . GLU B 1 13 ? 5.781 14.703 31.016 1 96.31 13 GLU B CA 1
ATOM 2801 C C . GLU B 1 13 ? 7.012 14.117 31.703 1 96.31 13 GLU B C 1
ATOM 2803 O O . GLU B 1 13 ? 7.039 13.969 32.938 1 96.31 13 GLU B O 1
ATOM 2808 N N . LYS B 1 14 ? 7.988 13.844 30.953 1 96.69 14 LYS B N 1
ATOM 2809 C CA . LYS B 1 14 ? 9.25 13.359 31.5 1 96.69 14 LYS B CA 1
ATOM 2810 C C . LYS B 1 14 ? 10.102 14.508 32.031 1 96.69 14 LYS B C 1
ATOM 2812 O O . LYS B 1 14 ? 11.219 14.289 32.5 1 96.69 14 LYS B O 1
ATOM 2817 N N . GLY B 1 15 ? 9.625 15.672 31.875 1 96.38 15 GLY B N 1
ATOM 2818 C CA . GLY B 1 15 ? 10.336 16.844 32.375 1 96.38 15 GLY B CA 1
ATOM 2819 C C . GLY B 1 15 ? 11.352 17.391 31.391 1 96.38 15 GLY B C 1
ATOM 2820 O O . GLY B 1 15 ? 12.289 18.094 31.781 1 96.38 15 GLY B O 1
ATOM 2821 N N . GLU B 1 16 ? 11.164 16.984 30.172 1 96.81 16 GLU B N 1
ATOM 2822 C CA . GLU B 1 16 ? 12.094 17.438 29.141 1 96.81 16 GLU B CA 1
ATOM 2823 C C . GLU B 1 16 ? 11.461 18.5 28.234 1 96.81 16 GLU B C 1
ATOM 2825 O O . GLU B 1 16 ? 10.289 18.391 27.875 1 96.81 16 GLU B O 1
ATOM 2830 N N . ASP B 1 17 ? 12.25 19.5 27.969 1 97.19 17 ASP B N 1
ATOM 2831 C CA . ASP B 1 17 ? 11.812 20.531 27.016 1 97.19 17 ASP B CA 1
ATOM 2832 C C . ASP B 1 17 ? 12.055 20.078 25.578 1 97.19 17 ASP B C 1
ATOM 2834 O O . ASP B 1 17 ? 12.766 19.094 25.344 1 97.19 17 ASP B O 1
ATOM 2838 N N . GLY B 1 18 ? 11.422 20.766 24.656 1 96.94 18 GLY B N 1
ATOM 2839 C CA . GLY B 1 18 ? 11.609 20.5 23.234 1 96.94 18 GLY B CA 1
ATOM 2840 C C . GLY B 1 18 ? 11.242 21.672 22.344 1 96.94 18 GLY B C 1
ATOM 2841 O O . GLY B 1 18 ? 10.992 22.766 22.844 1 96.94 18 GLY B O 1
ATOM 2842 N N . VAL B 1 19 ? 11.383 21.453 21.094 1 97 19 VAL B N 1
ATOM 2843 C CA . VAL B 1 19 ? 10.953 22.422 20.094 1 97 19 VAL B CA 1
ATOM 2844 C C . VAL B 1 19 ? 10.07 21.75 19.047 1 97 19 VAL B C 1
ATOM 2846 O O . VAL B 1 19 ? 10.43 20.688 18.516 1 97 19 VAL B O 1
ATOM 2849 N N . LEU B 1 20 ? 8.891 22.281 18.859 1 94.62 20 LEU B N 1
ATOM 2850 C CA . LEU B 1 20 ? 8.055 21.891 17.734 1 94.62 20 LEU B CA 1
ATOM 2851 C C . LEU B 1 20 ? 8.406 22.703 16.484 1 94.62 20 LEU B C 1
ATOM 2853 O O . LEU B 1 20 ? 8.195 23.922 16.453 1 94.62 20 LEU B O 1
ATOM 2857 N N . VAL B 1 21 ? 8.914 22.047 15.523 1 94.5 21 VAL B N 1
ATOM 2858 C CA . VAL B 1 21 ? 9.305 22.672 14.258 1 94.5 21 VAL B CA 1
ATOM 2859 C C . VAL B 1 21 ? 8.164 22.531 13.25 1 94.5 21 VAL B C 1
ATOM 2861 O O . VAL B 1 21 ? 7.699 21.438 12.969 1 94.5 21 VAL B O 1
ATOM 2864 N N . THR B 1 22 ? 7.734 23.641 12.727 1 91 22 THR B N 1
ATOM 2865 C CA . THR B 1 22 ? 6.605 23.641 11.805 1 91 22 THR B CA 1
ATOM 2866 C C . THR B 1 22 ? 6.949 24.406 10.531 1 91 22 THR B C 1
ATOM 2868 O O . THR B 1 22 ? 7.402 25.547 10.586 1 91 22 THR B O 1
ATOM 2871 N N . ILE B 1 23 ? 6.727 23.75 9.414 1 88.75 23 ILE B N 1
ATOM 2872 C CA . ILE B 1 23 ? 6.785 24.5 8.172 1 88.75 23 ILE B CA 1
ATOM 2873 C C . ILE B 1 23 ? 5.48 25.281 7.969 1 88.75 23 ILE B C 1
ATOM 2875 O O . ILE B 1 23 ? 4.406 24.672 7.887 1 88.75 23 ILE B O 1
ATOM 2879 N N . ILE B 1 24 ? 5.613 26.578 7.816 1 84.5 24 ILE B N 1
ATOM 2880 C CA . ILE B 1 24 ? 4.391 27.359 7.766 1 84.5 24 ILE B CA 1
ATOM 2881 C C . ILE B 1 24 ? 4.227 27.969 6.375 1 84.5 24 ILE B C 1
ATOM 2883 O O . ILE B 1 24 ? 3.152 28.484 6.035 1 84.5 24 ILE B O 1
ATOM 2887 N N . ALA B 1 25 ? 5.262 27.984 5.629 1 81.12 25 ALA B N 1
ATOM 2888 C CA . ALA B 1 25 ? 5.199 28.453 4.246 1 81.12 25 ALA B CA 1
ATOM 2889 C C . ALA B 1 25 ? 6.285 27.797 3.398 1 81.12 25 ALA B C 1
ATOM 2891 O O . ALA B 1 25 ? 7.371 27.5 3.896 1 81.12 25 ALA B O 1
ATOM 2892 N N . SER B 1 26 ? 5.84 27.5 2.211 1 79.06 26 SER B N 1
ATOM 2893 C CA . SER B 1 26 ? 6.812 26.953 1.271 1 79.06 26 SER B CA 1
ATOM 2894 C C . SER B 1 26 ? 6.547 27.438 -0.148 1 79.06 26 SER B C 1
ATOM 2896 O O . SER B 1 26 ? 5.402 27.734 -0.503 1 79.06 26 SER B O 1
ATOM 2898 N N . SER B 1 27 ? 7.566 27.781 -0.756 1 73.12 27 SER B N 1
ATOM 2899 C CA . SER B 1 27 ? 7.473 28.141 -2.166 1 73.12 27 SER B CA 1
ATOM 2900 C C . SER B 1 27 ? 8.453 27.344 -3.012 1 73.12 27 SER B C 1
ATOM 2902 O O . SER B 1 27 ? 9.539 26.984 -2.545 1 73.12 27 SER B O 1
ATOM 2904 N N . GLY B 1 28 ? 8.008 27.047 -4.145 1 65.19 28 GLY B N 1
ATOM 2905 C CA . GLY B 1 28 ? 8.883 26.281 -5.023 1 65.19 28 GLY B CA 1
ATOM 2906 C C . GLY B 1 28 ? 8.859 24.797 -4.727 1 65.19 28 GLY B C 1
ATOM 2907 O O . GLY B 1 28 ? 7.848 24.266 -4.258 1 65.19 28 GLY B O 1
ATOM 2908 N N . SER B 1 29 ? 9.898 24.094 -5.152 1 60.72 29 SER B N 1
ATOM 2909 C CA . SER B 1 29 ? 9.969 22.641 -5.008 1 60.72 29 SER B CA 1
ATOM 2910 C C . SER B 1 29 ? 10.531 22.25 -3.646 1 60.72 29 SER B C 1
ATOM 2912 O O . SER B 1 29 ? 11.75 22.203 -3.463 1 60.72 29 SER B O 1
ATOM 2914 N N . THR B 1 30 ? 9.703 22.094 -2.707 1 61.81 30 THR B N 1
ATOM 2915 C CA . THR B 1 30 ? 10.141 21.688 -1.38 1 61.81 30 THR B CA 1
ATOM 2916 C C . THR B 1 30 ? 9.758 20.234 -1.111 1 61.81 30 THR B C 1
ATOM 2918 O O . THR B 1 30 ? 8.766 19.734 -1.65 1 61.81 30 THR B O 1
ATOM 2921 N N . PRO B 1 31 ? 10.609 19.594 -0.351 1 57.16 31 PRO B N 1
ATOM 2922 C CA . PRO B 1 31 ? 10.281 18.203 -0.048 1 57.16 31 PRO B CA 1
ATOM 2923 C C . PRO B 1 31 ? 8.938 18.047 0.669 1 57.16 31 PRO B C 1
ATOM 2925 O O . PRO B 1 31 ? 8.172 17.141 0.371 1 57.16 31 PRO B O 1
ATOM 2928 N N . ARG B 1 32 ? 8.68 18.875 1.668 1 65.75 32 ARG B N 1
ATOM 2929 C CA . ARG B 1 32 ? 7.402 18.938 2.371 1 65.75 32 ARG B CA 1
ATOM 2930 C C . ARG B 1 32 ? 6.891 20.375 2.459 1 65.75 32 ARG B C 1
ATOM 2932 O O . ARG B 1 32 ? 7.68 21.312 2.471 1 65.75 32 ARG B O 1
ATOM 2939 N N . GLY B 1 33 ? 5.594 20.422 2.4 1 66.25 33 GLY B N 1
ATOM 2940 C CA . GLY B 1 33 ? 4.992 21.734 2.42 1 66.25 33 GLY B CA 1
ATOM 2941 C C . GLY B 1 33 ? 4.379 22.094 3.76 1 66.25 33 GLY B C 1
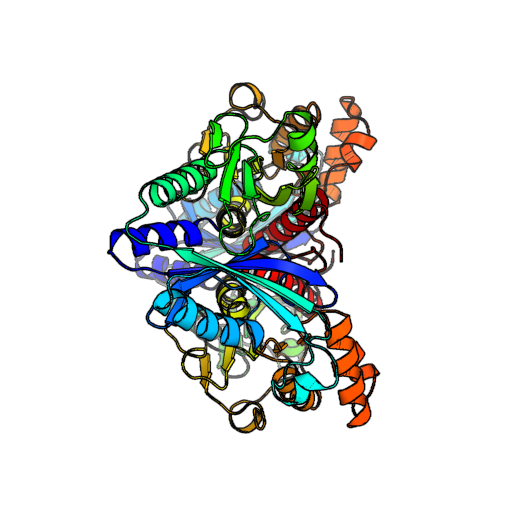ATOM 2942 O O . GLY B 1 33 ? 4.672 21.453 4.773 1 66.25 33 GLY B O 1
ATOM 2943 N N . ALA B 1 34 ? 3.787 23.141 3.736 1 71.75 34 ALA B N 1
ATOM 2944 C CA . ALA B 1 34 ? 3.078 23.609 4.918 1 71.75 34 ALA B CA 1
ATOM 2945 C C . ALA B 1 34 ? 2.25 22.5 5.551 1 71.75 34 ALA B C 1
ATOM 2947 O O . ALA B 1 34 ? 1.608 21.719 4.844 1 71.75 34 ALA B O 1
ATOM 2948 N N . GLY B 1 35 ? 2.459 22.359 6.914 1 78 35 GLY B N 1
ATOM 2949 C CA . GLY B 1 35 ? 1.736 21.312 7.633 1 78 35 GLY B CA 1
ATOM 2950 C C . GLY B 1 35 ? 2.631 20.188 8.117 1 78 35 GLY B C 1
ATOM 2951 O O . GLY B 1 35 ? 2.188 19.312 8.852 1 78 35 GLY B O 1
ATOM 2952 N N . SER B 1 36 ? 3.877 20.312 7.801 1 85.44 36 SER B N 1
ATOM 2953 C CA . SER B 1 36 ? 4.836 19.328 8.289 1 85.44 36 SER B CA 1
ATOM 2954 C C . SER B 1 36 ? 5.402 19.734 9.648 1 85.44 36 SER B C 1
ATOM 2956 O O . SER B 1 36 ? 5.684 20.906 9.883 1 85.44 36 SER B O 1
ATOM 2958 N N . HIS B 1 37 ? 5.539 18.781 10.445 1 91.5 37 HIS B N 1
ATOM 2959 C CA . HIS B 1 37 ? 5.988 19.031 11.805 1 91.5 37 HIS B CA 1
ATOM 2960 C C . HIS B 1 37 ? 7.086 18.047 12.211 1 91.5 37 HIS B C 1
ATOM 2962 O O . HIS B 1 37 ? 7.113 16.906 11.742 1 91.5 37 HIS B O 1
ATOM 2968 N N . MET B 1 38 ? 7.906 18.562 13.109 1 94.44 38 MET B N 1
ATOM 2969 C CA . MET B 1 38 ? 8.938 17.734 13.727 1 94.44 38 MET B CA 1
ATOM 2970 C C . MET B 1 38 ? 9.195 18.188 15.164 1 94.44 38 MET B C 1
ATOM 2972 O O . MET B 1 38 ? 9.242 19.391 15.453 1 94.44 38 MET B O 1
ATOM 2976 N N . LEU B 1 39 ? 9.273 17.234 16.078 1 96.62 39 LEU B N 1
ATOM 2977 C CA . LEU B 1 39 ? 9.734 17.484 17.438 1 96.62 39 LEU B CA 1
ATOM 2978 C C . LEU B 1 39 ? 11.242 17.297 17.547 1 96.62 39 LEU B C 1
ATOM 2980 O O . LEU B 1 39 ? 11.781 16.297 17.062 1 96.62 39 LEU B O 1
ATOM 2984 N N . VAL B 1 40 ? 11.883 18.25 18.078 1 97.44 40 VAL B N 1
ATOM 2985 C CA . VAL B 1 40 ? 13.297 18.125 18.391 1 97.44 40 VAL B CA 1
ATOM 2986 C C . VAL B 1 40 ? 13.508 18.188 19.906 1 97.44 40 VAL B C 1
ATOM 2988 O O . VAL B 1 40 ? 13.039 19.125 20.562 1 97.44 40 VAL B O 1
ATOM 2991 N N . ARG B 1 41 ? 14.211 17.219 20.406 1 97.12 41 ARG B N 1
ATOM 2992 C CA . ARG B 1 41 ? 14.516 17.172 21.828 1 97.12 41 ARG B CA 1
ATOM 2993 C C . ARG B 1 41 ? 15.883 17.781 22.109 1 97.12 41 ARG B C 1
ATOM 2995 O O . ARG B 1 41 ? 16.625 18.125 21.188 1 97.12 41 ARG B O 1
ATOM 3002 N N . GLN B 1 42 ? 16.141 17.828 23.375 1 94.44 42 GLN B N 1
ATOM 3003 C CA . GLN B 1 42 ? 17.391 18.438 23.812 1 94.44 42 GLN B CA 1
ATOM 3004 C C . GLN B 1 42 ? 18.594 17.656 23.312 1 94.44 42 GLN B C 1
ATOM 3006 O O . GLN B 1 42 ? 19.625 18.234 22.969 1 94.44 42 GLN B O 1
ATOM 3011 N N . ASP B 1 43 ? 18.484 16.375 23.219 1 93.81 43 ASP B N 1
ATOM 3012 C CA . ASP B 1 43 ? 19.594 15.523 22.828 1 93.81 43 ASP B CA 1
ATOM 3013 C C . ASP B 1 43 ? 19.719 15.438 21.312 1 93.81 43 ASP B C 1
ATOM 3015 O O . ASP B 1 43 ? 20.578 14.719 20.797 1 93.81 43 ASP B O 1
ATOM 3019 N N . GLY B 1 44 ? 18.781 16.047 20.688 1 93.19 44 GLY B N 1
ATOM 3020 C CA . GLY B 1 44 ? 18.859 16.094 19.234 1 93.19 44 GLY B CA 1
ATOM 3021 C C . GLY B 1 44 ? 18 15.039 18.562 1 93.19 44 GLY B C 1
ATOM 3022 O O . GLY B 1 44 ? 17.844 15.047 17.344 1 93.19 44 GLY B O 1
ATOM 3023 N N . THR B 1 45 ? 17.469 14.188 19.359 1 92.94 45 THR B N 1
ATOM 3024 C CA . THR B 1 45 ? 16.578 13.188 18.766 1 92.94 45 THR B CA 1
ATOM 3025 C C . THR B 1 45 ? 15.281 13.828 18.297 1 92.94 45 THR B C 1
ATOM 3027 O O . THR B 1 45 ? 14.859 14.859 18.828 1 92.94 45 THR B O 1
ATOM 3030 N N . THR B 1 46 ? 14.711 13.211 17.281 1 93.62 46 THR B N 1
ATOM 3031 C CA . THR B 1 46 ? 13.547 13.836 16.656 1 93.62 46 THR B CA 1
ATOM 3032 C C . THR B 1 46 ? 12.398 12.844 16.547 1 93.62 46 THR B C 1
ATOM 3034 O O . THR B 1 46 ? 12.594 11.641 16.719 1 93.62 46 THR B O 1
ATOM 3037 N N . GLU B 1 47 ? 11.211 13.344 16.469 1 93 47 GLU B N 1
ATOM 3038 C CA . GLU B 1 47 ? 10 12.648 16.031 1 93 47 GLU B CA 1
ATOM 3039 C C . GLU B 1 47 ? 9.297 13.43 14.922 1 93 47 GLU B C 1
ATOM 3041 O O . GLU B 1 47 ? 9.062 14.633 15.055 1 93 47 GLU B O 1
ATOM 3046 N N . GLY B 1 48 ? 8.984 12.688 13.828 1 88.31 48 GLY B N 1
ATOM 3047 C CA . GLY B 1 48 ? 8.438 13.375 12.672 1 88.31 48 GLY B CA 1
ATOM 3048 C C . GLY B 1 48 ? 9.5 13.883 11.719 1 88.31 48 GLY B C 1
ATOM 3049 O O . GLY B 1 48 ? 10.688 13.625 11.914 1 88.31 48 GLY B O 1
ATOM 3050 N N . THR B 1 49 ? 9.062 14.555 10.641 1 86.5 49 THR B N 1
ATOM 3051 C CA . THR B 1 49 ? 10 15.086 9.656 1 86.5 49 THR B CA 1
ATOM 3052 C C . THR B 1 49 ? 9.391 16.266 8.914 1 86.5 49 THR B C 1
ATOM 3054 O O . THR B 1 49 ? 8.172 16.344 8.742 1 86.5 49 THR B O 1
ATOM 3057 N N . ILE B 1 50 ? 10.234 17.125 8.555 1 86.44 50 ILE B N 1
ATOM 3058 C CA . ILE B 1 50 ? 9.797 18.266 7.742 1 86.44 50 ILE B CA 1
ATOM 3059 C C . ILE B 1 50 ? 10.398 18.141 6.34 1 86.44 50 ILE B C 1
ATOM 3061 O O . ILE B 1 50 ? 10.562 19.156 5.648 1 86.44 50 ILE B O 1
ATOM 3065 N N . GLY B 1 51 ? 10.781 16.922 5.91 1 76.12 51 GLY B N 1
ATOM 3066 C CA . GLY B 1 51 ? 11.203 16.688 4.539 1 76.12 51 GLY B CA 1
ATOM 3067 C C . GLY B 1 51 ? 12.617 16.141 4.434 1 76.12 51 GLY B C 1
ATOM 3068 O O . GLY B 1 51 ? 13.039 15.703 3.367 1 76.12 51 GLY B O 1
ATOM 3069 N N . GLY B 1 52 ? 13.383 16.156 5.516 1 72.62 52 GLY B N 1
ATOM 3070 C CA . GLY B 1 52 ? 14.742 15.633 5.5 1 72.62 52 GLY B CA 1
ATOM 3071 C C . GLY B 1 52 ? 15.75 16.609 4.91 1 72.62 52 GLY B C 1
ATOM 3072 O O . GLY B 1 52 ? 15.477 17.812 4.824 1 72.62 52 GLY B O 1
ATOM 3073 N N . GLY B 1 53 ? 16.984 16.094 4.789 1 73.69 53 GLY B N 1
ATOM 3074 C CA . GLY B 1 53 ? 18.016 16.844 4.102 1 73.69 53 GLY B CA 1
ATOM 3075 C C . GLY B 1 53 ? 18.641 17.922 4.973 1 73.69 53 GLY B C 1
ATOM 3076 O O . GLY B 1 53 ? 18.734 17.766 6.191 1 73.69 53 GLY B O 1
ATOM 3077 N N . ALA B 1 54 ? 19.062 18.906 4.242 1 75.31 54 ALA B N 1
ATOM 3078 C CA . ALA B 1 54 ? 19.812 19.969 4.898 1 75.31 54 ALA B CA 1
ATOM 3079 C C . ALA B 1 54 ? 18.906 20.812 5.777 1 75.31 54 ALA B C 1
ATOM 3081 O O . ALA B 1 54 ? 19.312 21.234 6.867 1 75.31 54 ALA B O 1
ATOM 3082 N N . VAL B 1 55 ? 17.719 21.031 5.355 1 82.06 55 VAL B N 1
ATOM 3083 C CA . VAL B 1 55 ? 16.781 21.859 6.109 1 82.06 55 VAL B CA 1
ATOM 3084 C C . VAL B 1 55 ? 16.469 21.188 7.449 1 82.06 55 VAL B C 1
ATOM 3086 O O . VAL B 1 55 ? 16.484 21.844 8.492 1 82.06 55 VAL B O 1
ATOM 3089 N N . GLU B 1 56 ? 16.25 19.938 7.34 1 86.44 56 GLU B N 1
ATOM 3090 C CA . GLU B 1 56 ? 15.922 19.203 8.562 1 86.44 56 GLU B CA 1
ATOM 3091 C C . GLU B 1 56 ? 17.109 19.172 9.523 1 86.44 56 GLU B C 1
ATOM 3093 O O . GLU B 1 56 ? 16.953 19.406 10.719 1 86.44 56 GLU B O 1
ATOM 3098 N N . TYR B 1 57 ? 18.297 19.031 9.023 1 83.44 57 TYR B N 1
ATOM 3099 C CA . TYR B 1 57 ? 19.5 19.016 9.836 1 83.44 57 TYR B CA 1
ATOM 3100 C C . TYR B 1 57 ? 19.719 20.359 10.523 1 83.44 57 TYR B C 1
ATOM 3102 O O . TYR B 1 57 ? 19.938 20.422 11.734 1 83.44 57 TYR B O 1
ATOM 3110 N N . ARG B 1 58 ? 19.625 21.344 9.812 1 89.81 58 ARG B N 1
ATOM 3111 C CA . ARG B 1 58 ? 19.812 22.688 10.359 1 89.81 58 ARG B CA 1
ATOM 3112 C C . ARG B 1 58 ? 18.719 23.031 11.359 1 89.81 58 ARG B C 1
ATOM 3114 O O . ARG B 1 58 ? 18.969 23.734 12.344 1 89.81 58 ARG B O 1
ATOM 3121 N N . SER B 1 59 ? 17.578 22.594 11.062 1 93.94 59 SER B N 1
ATOM 3122 C CA . SER B 1 59 ? 16.469 22.844 11.977 1 93.94 59 SER B CA 1
ATOM 3123 C C . SER B 1 59 ? 16.688 22.156 13.32 1 93.94 59 SER B C 1
ATOM 3125 O O . SER B 1 59 ? 16.297 22.688 14.367 1 93.94 59 SER B O 1
ATOM 3127 N N . ILE B 1 60 ? 17.312 21.031 13.305 1 94.88 60 ILE B N 1
ATOM 3128 C CA . ILE B 1 60 ? 17.625 20.328 14.547 1 94.88 60 ILE B CA 1
ATOM 3129 C C . ILE B 1 60 ? 18.625 21.156 15.352 1 94.88 60 ILE B C 1
ATOM 3131 O O . ILE B 1 60 ? 18.438 21.391 16.547 1 94.88 60 ILE B O 1
ATOM 3135 N N . GLN B 1 61 ? 19.594 21.641 14.688 1 95.12 61 GLN B N 1
ATOM 3136 C CA . GLN B 1 61 ? 20.609 22.469 15.352 1 95.12 61 GLN B CA 1
ATOM 3137 C C . GLN B 1 61 ? 19.984 23.734 15.938 1 95.12 61 GLN B C 1
ATOM 3139 O O . GLN B 1 61 ? 20.266 24.094 17.078 1 95.12 61 GLN B O 1
ATOM 3144 N N . ARG B 1 62 ? 19.203 24.312 15.188 1 95.75 62 ARG B N 1
ATOM 3145 C CA . ARG B 1 62 ? 18.547 25.531 15.617 1 95.75 62 ARG B CA 1
ATOM 3146 C C . ARG B 1 62 ? 17.609 25.266 16.797 1 95.75 62 ARG B C 1
ATOM 3148 O O . ARG B 1 62 ? 17.469 26.094 17.688 1 95.75 62 ARG B O 1
ATOM 3155 N N . SER B 1 63 ? 17.016 24.172 16.734 1 97.38 63 SER B N 1
ATOM 3156 C CA . SER B 1 63 ? 16.094 23.781 17.797 1 97.38 63 SER B CA 1
ATOM 3157 C C . SER B 1 63 ? 16.828 23.594 19.125 1 97.38 63 SER B C 1
ATOM 3159 O O . SER B 1 63 ? 16.344 24.016 20.172 1 97.38 63 SER B O 1
ATOM 3161 N N . GLN B 1 64 ? 17.953 22.969 19.062 1 97 64 GLN B N 1
ATOM 3162 C CA . GLN B 1 64 ? 18.75 22.781 20.266 1 97 64 GLN B CA 1
ATOM 3163 C C . GLN B 1 64 ? 19.141 24.109 20.891 1 97 64 GLN B C 1
ATOM 3165 O O . GLN B 1 64 ? 19.062 24.281 22.109 1 97 64 GLN B O 1
ATOM 3170 N N . LYS B 1 65 ? 19.484 25.047 20.109 1 96.25 65 LYS B N 1
ATOM 3171 C CA . LYS B 1 65 ? 19.812 26.391 20.578 1 96.25 65 LYS B CA 1
ATOM 3172 C C . LYS B 1 65 ? 18.578 27.078 21.172 1 96.25 65 LYS B C 1
ATOM 3174 O O . LYS B 1 65 ? 18.672 27.75 22.203 1 96.25 65 LYS B O 1
ATOM 3179 N N . ALA B 1 66 ? 17.469 26.906 20.516 1 96.06 66 ALA B N 1
ATOM 3180 C CA . ALA B 1 66 ? 16.219 27.5 20.984 1 96.06 66 ALA B CA 1
ATOM 3181 C C . ALA B 1 66 ? 15.836 26.938 22.359 1 96.06 66 ALA B C 1
ATOM 3183 O O . ALA B 1 66 ? 15.281 27.672 23.188 1 96.06 66 ALA B O 1
ATOM 3184 N N . ILE B 1 67 ? 16.078 25.672 22.578 1 96.69 67 ILE B N 1
ATOM 3185 C CA . ILE B 1 67 ? 15.805 25.062 23.875 1 96.69 67 ILE B CA 1
ATOM 3186 C C . ILE B 1 67 ? 16.672 25.719 24.953 1 96.69 67 ILE B C 1
ATOM 3188 O O . ILE B 1 67 ? 16.188 26.062 26.031 1 96.69 67 ILE B O 1
ATOM 3192 N N . GLU B 1 68 ? 17.891 25.891 24.641 1 95.69 68 GLU B N 1
ATOM 3193 C CA . GLU B 1 68 ? 18.828 26.531 25.562 1 95.69 68 GLU B CA 1
ATOM 3194 C C . GLU B 1 68 ? 18.375 27.953 25.906 1 95.69 68 GLU B C 1
ATOM 3196 O O . GLU B 1 68 ? 18.453 28.375 27.062 1 95.69 68 GLU B O 1
ATOM 3201 N N . GLU B 1 69 ? 17.922 28.641 24.938 1 95.88 69 GLU B N 1
ATOM 3202 C CA . GLU B 1 69 ? 17.562 30.047 25.094 1 95.88 69 GLU B CA 1
ATOM 3203 C C . GLU B 1 69 ? 16.109 30.172 25.547 1 95.88 69 GLU B C 1
ATOM 3205 O O . GLU B 1 69 ? 15.656 31.266 25.891 1 95.88 69 GLU B O 1
ATOM 3210 N N . LYS B 1 70 ? 15.398 29.078 25.484 1 95 70 LYS B N 1
ATOM 3211 C CA . LYS B 1 70 ? 13.984 29.031 25.844 1 95 70 LYS B CA 1
ATOM 3212 C C . LYS B 1 70 ? 13.188 30.094 25.078 1 95 70 LYS B C 1
ATOM 3214 O O . LYS B 1 70 ? 12.461 30.891 25.672 1 95 70 LYS B O 1
ATOM 3219 N N . SER B 1 71 ? 13.383 30.016 23.812 1 94.06 71 SER B N 1
ATOM 3220 C CA . SER B 1 71 ? 12.758 31.031 22.969 1 94.06 71 SER B CA 1
ATOM 3221 C C . SER B 1 71 ? 12.219 30.422 21.672 1 94.06 71 SER B C 1
ATOM 3223 O O . SER B 1 71 ? 12.727 29.406 21.203 1 94.06 71 SER B O 1
ATOM 3225 N N . SER B 1 72 ? 11.234 31.016 21.188 1 93.94 72 SER B N 1
ATOM 3226 C CA . SER B 1 72 ? 10.633 30.656 19.906 1 93.94 72 SER B CA 1
ATOM 3227 C C . SER B 1 72 ? 10.93 31.703 18.844 1 93.94 72 SER B C 1
ATOM 3229 O O . SER B 1 72 ? 11.188 32.875 19.156 1 93.94 72 SER B O 1
ATOM 3231 N N . TYR B 1 73 ? 10.969 31.297 17.578 1 92.06 73 TYR B N 1
ATOM 3232 C CA . TYR B 1 73 ? 11.219 32.25 16.5 1 92.06 73 TYR B CA 1
ATOM 3233 C C . TYR B 1 73 ? 10.93 31.625 15.148 1 92.06 73 TYR B C 1
ATOM 3235 O O . TYR B 1 73 ? 10.711 30.422 15.039 1 92.06 73 TYR B O 1
ATOM 3243 N N . THR B 1 74 ? 10.867 32.5 14.148 1 90.5 74 THR B N 1
ATOM 3244 C CA . THR B 1 74 ? 10.711 32.062 12.766 1 90.5 74 THR B CA 1
ATOM 3245 C C . THR B 1 74 ? 12.031 32.188 12 1 90.5 74 THR B C 1
ATOM 3247 O O . THR B 1 74 ? 12.844 33.062 12.305 1 90.5 74 THR B O 1
ATOM 3250 N N . HIS B 1 75 ? 12.258 31.266 11.117 1 91 75 HIS B N 1
ATOM 3251 C CA . HIS B 1 75 ? 13.445 31.328 10.281 1 91 75 HIS B CA 1
ATOM 3252 C C . HIS B 1 75 ? 13.133 30.922 8.844 1 91 75 HIS B C 1
ATOM 3254 O O . HIS B 1 75 ? 12.398 29.953 8.625 1 91 75 HIS B O 1
ATOM 3260 N N . SER B 1 76 ? 13.656 31.656 7.895 1 88.19 76 SER B N 1
ATOM 3261 C CA . SER B 1 76 ? 13.492 31.344 6.48 1 88.19 76 SER B CA 1
ATOM 3262 C C . SER B 1 76 ? 14.734 30.656 5.914 1 88.19 76 SER B C 1
ATOM 3264 O O . SER B 1 76 ? 15.859 31.141 6.109 1 88.19 76 SER B O 1
ATOM 3266 N N . PHE B 1 77 ? 14.484 29.484 5.328 1 85.56 77 PHE B N 1
ATOM 3267 C CA . PHE B 1 77 ? 15.547 28.797 4.598 1 85.56 77 PHE B CA 1
ATOM 3268 C C . PHE B 1 77 ? 15.43 29.062 3.102 1 85.56 77 PHE B C 1
ATOM 3270 O O . PHE B 1 77 ? 14.375 28.859 2.504 1 85.56 77 PHE B O 1
ATOM 3277 N N . VAL B 1 78 ? 16.438 29.719 2.488 1 74.31 78 VAL B N 1
ATOM 3278 C CA . VAL B 1 78 ? 16.484 29.953 1.05 1 74.31 78 VAL B CA 1
ATOM 3279 C C . VAL B 1 78 ? 17.281 28.859 0.357 1 74.31 78 VAL B C 1
ATOM 3281 O O . VAL B 1 78 ? 18.484 28.688 0.625 1 74.31 78 VAL B O 1
ATOM 3284 N N . LEU B 1 79 ? 16.656 28.047 -0.323 1 63.75 79 LEU B N 1
ATOM 3285 C CA . LEU B 1 79 ? 17.312 26.922 -0.978 1 63.75 79 LEU B CA 1
ATOM 3286 C C . LEU B 1 79 ? 17.75 27.297 -2.389 1 63.75 79 LEU B C 1
ATOM 3288 O O . LEU B 1 79 ? 17.984 26.422 -3.225 1 63.75 79 LEU B O 1
ATOM 3292 N N . GLY B 1 80 ? 18 28.594 -2.869 1 52.84 80 GLY B N 1
ATOM 3293 C CA . GLY B 1 80 ? 18.375 29.016 -4.207 1 52.84 80 GLY B CA 1
ATOM 3294 C C . GLY B 1 80 ? 19.75 28.562 -4.617 1 52.84 80 GLY B C 1
ATOM 3295 O O . GLY B 1 80 ? 20.453 27.906 -3.838 1 52.84 80 GLY B O 1
ATOM 3296 N N . LYS B 1 81 ? 20.172 28.938 -6.027 1 49.53 81 LYS B N 1
ATOM 3297 C CA . LYS B 1 81 ? 21.328 28.531 -6.828 1 49.53 81 LYS B CA 1
ATOM 3298 C C . LYS B 1 81 ? 22.625 28.703 -6.043 1 49.53 81 LYS B C 1
ATOM 3300 O O . LYS B 1 81 ? 23.531 27.859 -6.137 1 49.53 81 LYS B O 1
ATOM 3305 N N . GLU B 1 82 ? 22.828 29.781 -5.629 1 39.22 82 GLU B N 1
ATOM 3306 C CA . GLU B 1 82 ? 24.156 30.219 -5.184 1 39.22 82 GLU B CA 1
ATOM 3307 C C . GLU B 1 82 ? 24.469 29.672 -3.797 1 39.22 82 GLU B C 1
ATOM 3309 O O . GLU B 1 82 ? 25.625 29.359 -3.498 1 39.22 82 GLU B O 1
ATOM 3314 N N . GLN B 1 83 ? 23.719 29.875 -2.861 1 39.78 83 GLN B N 1
ATOM 3315 C CA . GLN B 1 83 ? 24.109 29.578 -1.485 1 39.78 83 GLN B CA 1
ATOM 3316 C C . GLN B 1 83 ? 24.094 28.062 -1.227 1 39.78 83 GLN B C 1
ATOM 3318 O O . GLN B 1 83 ? 24.562 27.609 -0.185 1 39.78 83 GLN B O 1
ATOM 3323 N N . VAL B 1 84 ? 23.375 27.344 -1.903 1 42.91 84 VAL B N 1
ATOM 3324 C CA . VAL B 1 84 ? 23.141 25.922 -1.743 1 42.91 84 VAL B CA 1
ATOM 3325 C C . VAL B 1 84 ? 24.375 25.141 -2.164 1 42.91 84 VAL B C 1
ATOM 3327 O O . VAL B 1 84 ? 24.328 23.906 -2.256 1 42.91 84 VAL B O 1
ATOM 3330 N N . ALA B 1 85 ? 25.25 25.781 -2.805 1 39.22 85 ALA B N 1
ATOM 3331 C CA . ALA B 1 85 ? 26.562 25.172 -3.023 1 39.22 85 ALA B CA 1
ATOM 3332 C C . ALA B 1 85 ? 27.062 24.484 -1.762 1 39.22 85 ALA B C 1
ATOM 3334 O O . ALA B 1 85 ? 27.672 23.422 -1.835 1 39.22 85 ALA B O 1
ATOM 3335 N N . ASP B 1 86 ? 26.922 25.156 -0.806 1 36.25 86 ASP B N 1
ATOM 3336 C CA . ASP B 1 86 ? 27.562 24.688 0.418 1 36.25 86 ASP B CA 1
ATOM 3337 C C . ASP B 1 86 ? 26.797 23.516 1.015 1 36.25 86 ASP B C 1
ATOM 3339 O O . ASP B 1 86 ? 27.344 22.719 1.785 1 36.25 86 ASP B O 1
ATOM 3343 N N . LEU B 1 87 ? 25.391 23.562 0.858 1 40.56 87 LEU B N 1
ATOM 3344 C CA . LEU B 1 87 ? 24.688 22.5 1.567 1 40.56 87 LEU B CA 1
ATOM 3345 C C . LEU B 1 87 ? 24.391 21.328 0.636 1 40.56 87 LEU B C 1
ATOM 3347 O O . LEU B 1 87 ? 23.703 20.375 1.021 1 40.56 87 LEU B O 1
ATOM 3351 N N . GLY B 1 88 ? 24.922 21.328 -0.514 1 37.62 88 GLY B N 1
ATOM 3352 C CA . GLY B 1 88 ? 24.812 20.234 -1.469 1 37.62 88 GLY B CA 1
ATOM 3353 C C . GLY B 1 88 ? 23.391 20 -1.941 1 37.62 88 GLY B C 1
ATOM 3354 O O . GLY B 1 88 ? 23.062 18.938 -2.449 1 37.62 88 GLY B O 1
ATOM 3355 N N . MET B 1 89 ? 22.312 20.719 -1.374 1 40.28 89 MET B N 1
ATOM 3356 C CA . MET B 1 89 ? 20.906 20.438 -1.681 1 40.28 89 MET B CA 1
ATOM 3357 C C . MET B 1 89 ? 20.375 21.422 -2.723 1 40.28 89 MET B C 1
ATOM 3359 O O . MET B 1 89 ? 20.656 22.625 -2.652 1 40.28 89 MET B O 1
ATOM 3363 N N . ILE B 1 90 ? 20.234 21.188 -3.939 1 40.53 90 ILE B N 1
ATOM 3364 C CA . ILE B 1 90 ? 19.672 22.062 -4.961 1 40.53 90 ILE B CA 1
ATOM 3365 C C . ILE B 1 90 ? 18.156 22.078 -4.836 1 40.53 90 ILE B C 1
ATOM 3367 O O . ILE B 1 90 ? 17.469 21.219 -5.391 1 40.53 90 ILE B O 1
ATOM 3371 N N . CYS B 1 91 ? 17.531 22.031 -3.699 1 48.53 91 CYS B N 1
ATOM 3372 C CA . CYS B 1 91 ? 16.094 22.203 -3.838 1 48.53 91 CYS B CA 1
ATOM 3373 C C . CYS B 1 91 ? 15.734 23.672 -4.043 1 48.53 91 CYS B C 1
ATOM 3375 O O . CYS B 1 91 ? 16.344 24.547 -3.43 1 48.53 91 CYS B O 1
ATOM 3377 N N . GLY B 1 92 ? 15.555 24.312 -5.199 1 51.47 92 GLY B N 1
ATOM 3378 C CA . GLY B 1 92 ? 15.211 25.688 -5.566 1 51.47 92 GLY B CA 1
ATOM 3379 C C . GLY B 1 92 ? 14.047 26.234 -4.773 1 51.47 92 GLY B C 1
ATOM 3380 O O . GLY B 1 92 ? 13.406 27.203 -5.195 1 51.47 92 GLY B O 1
ATOM 3381 N N . GLY B 1 93 ? 13.562 25.719 -3.656 1 61.69 93 GLY B N 1
ATOM 3382 C CA . GLY B 1 93 ? 12.414 26.297 -2.98 1 61.69 93 GLY B CA 1
ATOM 3383 C C . GLY B 1 93 ? 12.766 26.953 -1.657 1 61.69 93 GLY B C 1
ATOM 3384 O O . GLY B 1 93 ? 13.914 26.875 -1.205 1 61.69 93 GLY B O 1
ATOM 3385 N N . ASP B 1 94 ? 11.938 28.062 -1.188 1 77.69 94 ASP B N 1
ATOM 3386 C CA . ASP B 1 94 ? 12.062 28.703 0.111 1 77.69 94 ASP B CA 1
ATOM 3387 C C . ASP B 1 94 ? 11.07 28.125 1.114 1 77.69 94 ASP B C 1
ATOM 3389 O O . ASP B 1 94 ? 9.961 27.75 0.747 1 77.69 94 ASP B O 1
ATOM 3393 N N . VAL B 1 95 ? 11.68 27.812 2.314 1 84.62 95 VAL B N 1
ATOM 3394 C CA . VAL B 1 95 ? 10.781 27.344 3.355 1 84.62 95 VAL B CA 1
ATOM 3395 C C . VAL B 1 95 ? 10.883 28.234 4.582 1 84.62 95 VAL B C 1
ATOM 3397 O O . VAL B 1 95 ? 11.969 28.703 4.941 1 84.62 95 VAL B O 1
ATOM 3400 N N . VAL B 1 96 ? 9.695 28.594 5.148 1 86.31 96 VAL B N 1
ATOM 3401 C CA . VAL B 1 96 ? 9.648 29.297 6.422 1 86.31 96 VAL B CA 1
ATOM 3402 C C . VAL B 1 96 ? 9.281 28.328 7.539 1 86.31 96 VAL B C 1
ATOM 3404 O O . VAL B 1 96 ? 8.266 27.641 7.461 1 86.31 96 VAL B O 1
ATOM 3407 N N . VAL B 1 97 ? 10.164 28.359 8.531 1 91 97 VAL B N 1
ATOM 3408 C CA . VAL B 1 97 ? 10.008 27.391 9.617 1 91 97 VAL B CA 1
ATOM 3409 C C . VAL B 1 97 ? 9.797 28.141 10.938 1 91 97 VAL B C 1
ATOM 3411 O O . VAL B 1 97 ? 10.469 29.125 11.211 1 91 97 VAL B O 1
ATOM 3414 N N . TYR B 1 98 ? 8.828 27.75 11.664 1 91.62 98 TYR B N 1
ATOM 3415 C CA . TYR B 1 98 ? 8.641 28.234 13.031 1 91.62 98 TYR B CA 1
ATOM 3416 C C . TYR B 1 98 ? 9.188 27.234 14.047 1 91.62 98 TYR B C 1
ATOM 3418 O O . TYR B 1 98 ? 8.844 26.047 14.008 1 91.62 98 TYR B O 1
ATOM 3426 N N . PHE B 1 99 ? 10.016 27.75 14.844 1 94.81 99 PHE B N 1
ATOM 3427 C CA . PHE B 1 99 ? 10.57 27 15.961 1 94.81 99 PHE B CA 1
ATOM 3428 C C . PHE B 1 99 ? 9.867 27.359 17.266 1 94.81 99 PHE B C 1
ATOM 3430 O O . PHE B 1 99 ? 10.141 28.406 17.859 1 94.81 99 PHE B O 1
ATOM 3437 N N . GLN B 1 100 ? 9.031 26.516 17.734 1 93.81 100 GLN B N 1
ATOM 3438 C CA . GLN B 1 100 ? 8.266 26.766 18.953 1 93.81 100 GLN B CA 1
ATOM 3439 C C . GLN B 1 100 ? 8.898 26.062 20.156 1 93.81 100 GLN B C 1
ATOM 3441 O O . GLN B 1 100 ? 8.852 24.828 20.25 1 93.81 100 GLN B O 1
ATOM 3446 N N . TYR B 1 101 ? 9.359 26.812 21.031 1 95.44 101 TYR B N 1
ATOM 3447 C CA . TYR B 1 101 ? 9.891 26.266 22.266 1 95.44 101 TYR B CA 1
ATOM 3448 C C . TYR B 1 101 ? 8.773 25.703 23.141 1 95.44 101 TYR B C 1
ATOM 3450 O O . TYR B 1 101 ? 7.742 26.359 23.328 1 95.44 101 TYR B O 1
ATOM 3458 N N . LEU B 1 102 ? 8.992 24.516 23.594 1 95.56 102 LEU B N 1
ATOM 3459 C CA . LEU B 1 102 ? 8.039 23.828 24.469 1 95.56 102 LEU B CA 1
ATOM 3460 C C . LEU B 1 102 ? 8.609 23.672 25.875 1 95.56 102 LEU B C 1
ATOM 3462 O O . LEU B 1 102 ? 9.562 22.906 26.078 1 95.56 102 LEU B O 1
ATOM 3466 N N . ASP B 1 103 ? 7.965 24.344 26.812 1 95.56 103 ASP B N 1
ATOM 3467 C CA . ASP B 1 103 ? 8.328 24.266 28.219 1 95.56 103 ASP B CA 1
ATOM 3468 C C . ASP B 1 103 ? 7.621 23.094 28.906 1 95.56 103 ASP B C 1
ATOM 3470 O O . ASP B 1 103 ? 6.391 23.047 28.953 1 95.56 103 ASP B O 1
ATOM 3474 N N . HIS B 1 104 ? 8.383 22.188 29.547 1 96.31 104 HIS B N 1
ATOM 3475 C CA . HIS B 1 104 ? 7.785 21.016 30.172 1 96.31 104 HIS B CA 1
ATOM 3476 C C . HIS B 1 104 ? 6.891 21.406 31.328 1 96.31 104 HIS B C 1
ATOM 3478 O O . HIS B 1 104 ? 6.062 20.609 31.781 1 96.31 104 HIS B O 1
ATOM 3484 N N . GLU B 1 105 ? 6.996 22.594 31.766 1 96.06 105 GLU B N 1
ATOM 3485 C CA . GLU B 1 105 ? 6.188 23.047 32.906 1 96.06 105 GLU B CA 1
ATOM 3486 C C . GLU B 1 105 ? 4.875 23.656 32.438 1 96.06 105 GLU B C 1
ATOM 3488 O O . GLU B 1 105 ? 4 23.969 33.25 1 96.06 105 GLU B O 1
ATOM 3493 N N . ASN B 1 106 ? 4.75 23.891 31.172 1 94.44 106 ASN B N 1
ATOM 3494 C CA . ASN B 1 106 ? 3.543 24.5 30.625 1 94.44 106 ASN B CA 1
ATOM 3495 C C . ASN B 1 106 ? 2.365 23.531 30.641 1 94.44 106 ASN B C 1
ATOM 3497 O O . ASN B 1 106 ? 2.17 22.766 29.688 1 94.44 106 ASN B O 1
ATOM 3501 N N . GLN B 1 107 ? 1.548 23.594 31.625 1 94.62 107 GLN B N 1
ATOM 3502 C CA . GLN B 1 107 ? 0.435 22.672 31.812 1 94.62 107 GLN B CA 1
ATOM 3503 C C . GLN B 1 107 ? -0.643 22.891 30.75 1 94.62 107 GLN B C 1
ATOM 3505 O O . GLN B 1 107 ? -1.284 21.938 30.297 1 94.62 107 GLN B O 1
ATOM 3510 N N . GLU B 1 108 ? -0.794 24.094 30.422 1 91.25 108 GLU B N 1
ATOM 3511 C CA . GLU B 1 108 ? -1.801 24.406 29.406 1 91.25 108 GLU B CA 1
ATOM 3512 C C . GLU B 1 108 ? -1.479 23.719 28.078 1 91.25 108 GLU B C 1
ATOM 3514 O O . GLU B 1 108 ? -2.371 23.203 27.406 1 91.25 108 GLU B O 1
ATOM 3519 N N . PHE B 1 109 ? -0.28 23.781 27.734 1 92.38 109 PHE B N 1
ATOM 3520 C CA . PHE B 1 109 ? 0.131 23.156 26.5 1 92.38 109 PHE B CA 1
ATOM 3521 C C . PHE B 1 109 ? -0.022 21.641 26.578 1 92.38 109 PHE B C 1
ATOM 3523 O O . PHE B 1 109 ? -0.435 21 25.609 1 92.38 109 PHE B O 1
ATOM 3530 N N . LYS B 1 110 ? 0.294 21.062 27.688 1 95.19 110 LYS B N 1
ATOM 3531 C CA . LYS B 1 110 ? 0.111 19.625 27.875 1 95.19 110 LYS B CA 1
ATOM 3532 C C . LYS B 1 110 ? -1.354 19.234 27.703 1 95.19 110 LYS B C 1
ATOM 3534 O O . LYS B 1 110 ? -1.662 18.234 27.062 1 95.19 110 LYS B O 1
ATOM 3539 N N . GLU B 1 111 ? -2.174 20.047 28.234 1 93.81 111 GLU B N 1
ATOM 3540 C CA . GLU B 1 111 ? -3.605 19.797 28.094 1 93.81 111 GLU B CA 1
ATOM 3541 C C . GLU B 1 111 ? -4.043 19.906 26.641 1 93.81 111 GLU B C 1
ATOM 3543 O O . GLU B 1 111 ? -4.898 19.141 26.188 1 93.81 111 GLU B O 1
ATOM 3548 N N . LEU B 1 112 ? -3.48 20.859 25.984 1 92.81 112 LEU B N 1
ATOM 3549 C CA . LEU B 1 112 ? -3.773 21.016 24.562 1 92.81 112 LEU B CA 1
ATOM 3550 C C . LEU B 1 112 ? -3.348 19.766 23.797 1 92.81 112 LEU B C 1
ATOM 3552 O O . LEU B 1 112 ? -4.086 19.281 22.922 1 92.81 112 LEU B O 1
ATOM 3556 N N . CYS B 1 113 ? -2.197 19.234 24.062 1 93.44 113 CYS B N 1
ATOM 3557 C CA . CYS B 1 113 ? -1.721 18.016 23.422 1 93.44 113 CYS B CA 1
ATOM 3558 C C . CYS B 1 113 ? -2.691 16.859 23.656 1 93.44 113 CYS B C 1
ATOM 3560 O O . CYS B 1 113 ? -2.949 16.062 22.75 1 93.44 113 CYS B O 1
ATOM 3562 N N . ARG B 1 114 ? -3.246 16.812 24.844 1 93.62 114 ARG B N 1
ATOM 3563 C CA . ARG B 1 114 ? -4.223 15.766 25.156 1 93.62 114 ARG B CA 1
ATOM 3564 C C . ARG B 1 114 ? -5.484 15.93 24.312 1 93.62 114 ARG B C 1
ATOM 3566 O O . ARG B 1 114 ? -6.035 14.953 23.812 1 93.62 114 ARG B O 1
ATOM 3573 N N . LYS B 1 115 ? -5.863 17.156 24.156 1 93.31 115 LYS B N 1
ATOM 3574 C CA . LYS B 1 115 ? -7.047 17.438 23.344 1 93.31 115 LYS B CA 1
ATOM 3575 C C . LYS B 1 115 ? -6.801 17.094 21.875 1 93.31 115 LYS B C 1
ATOM 3577 O O . LYS B 1 115 ? -7.707 16.625 21.188 1 93.31 115 LYS B O 1
ATOM 3582 N N . ILE B 1 116 ? -5.629 17.406 21.438 1 92.19 116 ILE B N 1
ATOM 3583 C CA . ILE B 1 116 ? -5.246 17.062 20.078 1 92.19 116 ILE B CA 1
ATOM 3584 C C . ILE B 1 116 ? -5.309 15.547 19.891 1 92.19 116 ILE B C 1
ATOM 3586 O O . ILE B 1 116 ? -5.844 15.062 18.891 1 92.19 116 ILE B O 1
ATOM 3590 N N . GLU B 1 117 ? -4.824 14.828 20.828 1 91.31 117 GLU B N 1
ATOM 3591 C CA . GLU B 1 117 ? -4.875 13.367 20.766 1 91.31 117 GLU B CA 1
ATOM 3592 C C . GLU B 1 117 ? -6.316 12.867 20.734 1 91.31 117 GLU B C 1
ATOM 3594 O O . GLU B 1 117 ? -6.637 11.953 19.969 1 91.31 117 GLU B O 1
ATOM 3599 N N . GLU B 1 118 ? -7.125 13.484 21.516 1 92.38 118 GLU B N 1
ATOM 3600 C CA . GLU B 1 118 ? -8.531 13.109 21.578 1 92.38 118 GLU B CA 1
ATOM 3601 C C . GLU B 1 118 ? -9.227 13.367 20.25 1 92.38 118 GLU B C 1
ATOM 3603 O O . GLU B 1 118 ? -10.148 12.625 19.875 1 92.38 118 GLU B O 1
ATOM 3608 N N . ALA B 1 119 ? -8.828 14.414 19.641 1 93 119 ALA B N 1
ATOM 3609 C CA . ALA B 1 119 ? -9.438 14.758 18.359 1 93 119 ALA B CA 1
ATOM 3610 C C . ALA B 1 119 ? -9.227 13.648 17.344 1 93 119 ALA B C 1
ATOM 3612 O O . ALA B 1 119 ? -10.094 13.383 16.516 1 93 119 ALA B O 1
ATOM 3613 N N . TYR B 1 120 ? -8.141 12.914 17.422 1 90.69 120 TYR B N 1
ATOM 3614 C CA . TYR B 1 120 ? -7.824 11.836 16.484 1 90.69 120 TYR B CA 1
ATOM 3615 C C . TYR B 1 120 ? -8.727 10.633 16.719 1 90.69 120 TYR B C 1
ATOM 3617 O O . TYR B 1 120 ? -8.867 9.781 15.844 1 90.69 120 TYR B O 1
ATOM 3625 N N . ASP B 1 121 ? -9.305 10.578 17.891 1 90.44 121 ASP B N 1
ATOM 3626 C CA . ASP B 1 121 ? -10.164 9.445 18.219 1 90.44 121 ASP B CA 1
ATOM 3627 C C . ASP B 1 121 ? -11.586 9.68 17.734 1 90.44 121 ASP B C 1
ATOM 3629 O O . ASP B 1 121 ? -12.438 8.789 17.812 1 90.44 121 ASP B O 1
ATOM 3633 N N . LYS B 1 122 ? -11.805 10.836 17.219 1 92.25 122 LYS B N 1
ATOM 3634 C CA . LYS B 1 122 ? -13.156 11.18 16.781 1 92.25 122 LYS B CA 1
ATOM 3635 C C . LYS B 1 122 ? -13.219 11.312 15.266 1 92.25 122 LYS B C 1
ATOM 3637 O O . LYS B 1 122 ? -12.297 11.844 14.641 1 92.25 122 LYS B O 1
ATOM 3642 N N . ASP B 1 123 ? -14.25 10.805 14.711 1 94.06 123 ASP B N 1
ATOM 3643 C CA . ASP B 1 123 ? -14.492 10.969 13.281 1 94.06 123 ASP B CA 1
ATOM 3644 C C . ASP B 1 123 ? -15.172 12.305 12.992 1 94.06 123 ASP B C 1
ATOM 3646 O O . ASP B 1 123 ? -16.328 12.336 12.578 1 94.06 123 ASP B O 1
ATOM 3650 N N . GLU B 1 124 ? -14.445 13.375 13.195 1 94.5 124 GLU B N 1
ATOM 3651 C CA . GLU B 1 124 ? -14.883 14.758 13.07 1 94.5 124 GLU B CA 1
ATOM 3652 C C . GLU B 1 124 ? -13.758 15.656 12.562 1 94.5 124 GLU B C 1
ATOM 3654 O O . GLU B 1 124 ? -12.602 15.492 12.969 1 94.5 124 GLU B O 1
ATOM 3659 N N . ASP B 1 125 ? -14.156 16.578 11.688 1 94.62 125 ASP B N 1
ATOM 3660 C CA . ASP B 1 125 ? -13.148 17.516 11.227 1 94.62 125 ASP B CA 1
ATOM 3661 C C . ASP B 1 125 ? -12.57 18.328 12.391 1 94.62 125 ASP B C 1
ATOM 3663 O O . ASP B 1 125 ? -13.297 18.734 13.289 1 94.62 125 ASP B O 1
ATOM 3667 N N . SER B 1 126 ? -11.297 18.469 12.367 1 95.19 126 SER B N 1
ATOM 3668 C CA . SER B 1 126 ? -10.633 19.344 13.328 1 95.19 126 SER B CA 1
ATOM 3669 C C . SER B 1 126 ? -9.445 20.062 12.703 1 95.19 126 SER B C 1
ATOM 3671 O O . SER B 1 126 ? -8.977 19.672 11.625 1 95.19 126 SER B O 1
ATOM 3673 N N . TRP B 1 127 ? -9.031 21.156 13.305 1 94.31 127 TRP B N 1
ATOM 3674 C CA . TRP B 1 127 ? -7.957 22 12.789 1 94.31 127 TRP B CA 1
ATOM 3675 C C . TRP B 1 127 ? -6.996 22.406 13.906 1 94.31 127 TRP B C 1
ATOM 3677 O O . TRP B 1 127 ? -7.41 22.609 15.047 1 94.31 127 TRP B O 1
ATOM 3687 N N . LEU B 1 128 ? -5.777 22.453 13.57 1 93.12 128 LEU B N 1
ATOM 3688 C CA . LEU B 1 128 ? -4.777 23.141 14.383 1 93.12 128 LEU B CA 1
ATOM 3689 C C . LEU B 1 128 ? -4.676 24.609 13.977 1 93.12 128 LEU B C 1
ATOM 3691 O O . LEU B 1 128 ? -4.523 24.922 12.797 1 93.12 128 LEU B O 1
ATOM 3695 N N . ILE B 1 129 ? -4.793 25.438 14.906 1 92.5 129 ILE B N 1
ATOM 3696 C CA . ILE B 1 129 ? -4.773 26.875 14.633 1 92.5 129 ILE B CA 1
ATOM 3697 C C . ILE B 1 129 ? -3.662 27.547 15.445 1 92.5 129 ILE B C 1
ATOM 3699 O O . ILE B 1 129 ? -3.596 27.375 16.672 1 92.5 129 ILE B O 1
ATOM 3703 N N . MET B 1 130 ? -2.867 28.297 14.75 1 89.88 130 MET B N 1
ATOM 3704 C CA . MET B 1 130 ? -1.764 29.016 15.391 1 89.88 130 MET B CA 1
ATOM 3705 C C . MET B 1 130 ? -1.931 30.516 15.234 1 89.88 130 MET B C 1
ATOM 3707 O O . MET B 1 130 ? -2.189 31.016 14.141 1 89.88 130 MET B O 1
ATOM 3711 N N . ASP B 1 131 ? -1.902 31.172 16.344 1 91.06 131 ASP B N 1
ATOM 3712 C CA . ASP B 1 131 ? -1.79 32.625 16.328 1 91.06 131 ASP B CA 1
ATOM 3713 C C . ASP B 1 131 ? -0.34 33.062 16.141 1 91.06 131 ASP B C 1
ATOM 3715 O O . ASP B 1 131 ? 0.458 33.031 17.078 1 91.06 131 ASP B O 1
ATOM 3719 N N . ILE B 1 132 ? -0.02 33.5 14.93 1 88.31 132 ILE B N 1
ATOM 3720 C CA . ILE B 1 132 ? 1.369 33.781 14.594 1 88.31 132 ILE B CA 1
ATOM 3721 C C . ILE B 1 132 ? 1.585 35.312 14.547 1 88.31 132 ILE B C 1
ATOM 3723 O O . ILE B 1 132 ? 2.455 35.781 13.82 1 88.31 132 ILE B O 1
ATOM 3727 N N . THR B 1 133 ? 0.777 36 15.25 1 87.94 133 THR B N 1
ATOM 3728 C CA . THR B 1 133 ? 0.869 37.438 15.289 1 87.94 133 THR B CA 1
ATOM 3729 C C . THR B 1 133 ? 2.221 37.875 15.844 1 87.94 133 THR B C 1
ATOM 3731 O O . THR B 1 133 ? 2.871 38.75 15.273 1 87.94 133 THR B O 1
ATOM 3734 N N . ASP B 1 134 ? 2.516 37.281 17.016 1 87.38 134 ASP B N 1
ATOM 3735 C CA . ASP B 1 134 ? 3.828 37.5 17.609 1 87.38 134 ASP B CA 1
ATOM 3736 C C . ASP B 1 134 ? 4.793 36.375 17.266 1 87.38 134 ASP B C 1
ATOM 3738 O O . ASP B 1 134 ? 4.688 35.25 17.812 1 87.38 134 ASP B O 1
ATOM 3742 N N . GLU B 1 135 ? 5.738 36.656 16.469 1 81.38 135 GLU B N 1
ATOM 3743 C CA . GLU B 1 135 ? 6.645 35.625 15.945 1 81.38 135 GLU B CA 1
ATOM 3744 C C . GLU B 1 135 ? 7.43 34.969 17.062 1 81.38 135 GLU B C 1
ATOM 3746 O O . GLU B 1 135 ? 7.941 33.844 16.891 1 81.38 135 GLU B O 1
ATOM 3751 N N . ALA B 1 136 ? 7.492 35.625 18.141 1 84.25 136 ALA B N 1
ATOM 3752 C CA . ALA B 1 136 ? 8.289 35.094 19.234 1 84.25 136 ALA B CA 1
ATOM 3753 C C . ALA B 1 136 ? 7.414 34.312 20.219 1 84.25 136 ALA B C 1
ATOM 3755 O O . ALA B 1 136 ? 7.926 33.625 21.109 1 84.25 136 ALA B O 1
ATOM 3756 N N . ALA B 1 137 ? 6.105 34.469 20.031 1 83.75 137 ALA B N 1
ATOM 3757 C CA . ALA B 1 137 ? 5.207 33.812 20.984 1 83.75 137 ALA B CA 1
ATOM 3758 C C . ALA B 1 137 ? 3.9 33.406 20.312 1 83.75 137 ALA B C 1
ATOM 3760 O O . ALA B 1 137 ? 2.85 34 20.562 1 83.75 137 ALA B O 1
ATOM 3761 N N . TRP B 1 138 ? 3.963 32.344 19.562 1 84.88 138 TRP B N 1
ATOM 3762 C CA . TRP B 1 138 ? 2.766 31.891 18.875 1 84.88 138 TRP B CA 1
ATOM 3763 C C . TRP B 1 138 ? 1.794 31.219 19.844 1 84.88 138 TRP B C 1
ATOM 3765 O O . TRP B 1 138 ? 2.213 30.547 20.781 1 84.88 138 TRP B O 1
ATOM 3775 N N . GLY B 1 139 ? 0.587 31.531 19.672 1 87.19 139 GLY B N 1
ATOM 3776 C CA . GLY B 1 139 ? -0.44 30.719 20.312 1 87.19 139 GLY B CA 1
ATOM 3777 C C . GLY B 1 139 ? -0.825 29.484 19.516 1 87.19 139 GLY B C 1
ATOM 3778 O O . GLY B 1 139 ? -0.707 29.484 18.281 1 87.19 139 GLY B O 1
ATOM 3779 N N . LEU B 1 140 ? -1.137 28.438 20.188 1 89.88 140 LEU B N 1
ATOM 3780 C CA . LEU B 1 140 ? -1.593 27.203 19.531 1 89.88 140 LEU B CA 1
ATOM 3781 C C . LEU B 1 140 ? -2.947 26.781 20.094 1 89.88 140 LEU B C 1
ATOM 3783 O O . LEU B 1 140 ? -3.178 26.828 21.297 1 89.88 140 LEU B O 1
ATOM 3787 N N . GLY B 1 141 ? -3.814 26.438 19.172 1 92.56 141 GLY B N 1
ATOM 3788 C CA . GLY B 1 141 ? -5.121 25.922 19.562 1 92.56 141 GLY B CA 1
ATOM 3789 C C . GLY B 1 141 ? -5.66 24.875 18.594 1 92.56 141 GLY B C 1
ATOM 3790 O O . GLY B 1 141 ? -5.012 24.547 17.609 1 92.56 141 GLY B O 1
ATOM 3791 N N . ILE B 1 142 ? -6.773 24.281 18.984 1 94.19 142 ILE B N 1
ATOM 3792 C CA . ILE B 1 142 ? -7.465 23.297 18.172 1 94.19 142 ILE B CA 1
ATOM 3793 C C . ILE B 1 142 ? -8.945 23.656 18.062 1 94.19 142 ILE B C 1
ATOM 3795 O O . ILE B 1 142 ? -9.5 24.297 18.953 1 94.19 142 ILE B O 1
ATOM 3799 N N . TYR B 1 143 ? -9.492 23.328 16.969 1 94.38 143 TYR B N 1
ATOM 3800 C CA . TYR B 1 143 ? -10.922 23.5 16.781 1 94.38 143 TYR B CA 1
ATOM 3801 C C . TYR B 1 143 ? -11.562 22.219 16.25 1 94.38 143 TYR B C 1
ATOM 3803 O O . TYR B 1 143 ? -10.992 21.562 15.383 1 94.38 143 TYR B O 1
ATOM 3811 N N . SER B 1 144 ? -12.695 21.859 16.75 1 94.06 144 SER B N 1
ATOM 3812 C CA . SER B 1 144 ? -13.656 20.906 16.172 1 94.06 144 SER B CA 1
ATOM 3813 C C . SER B 1 144 ? -15.094 21.312 16.516 1 94.06 144 SER B C 1
ATOM 3815 O O . SER B 1 144 ? -15.32 22.109 17.422 1 94.06 144 SER B O 1
ATOM 3817 N N . LYS B 1 145 ? -16.031 20.812 15.789 1 89.38 145 LYS B N 1
ATOM 3818 C CA . LYS B 1 145 ? -17.422 21.172 16.031 1 89.38 145 LYS B CA 1
ATOM 3819 C C . LYS B 1 145 ? -17.859 20.797 17.453 1 89.38 145 LYS B C 1
ATOM 3821 O O . LYS B 1 145 ? -18.531 21.562 18.125 1 89.38 145 LYS B O 1
ATOM 3826 N N . SER B 1 146 ? -17.422 19.656 17.891 1 89.88 146 SER B N 1
ATOM 3827 C CA . SER B 1 146 ? -17.875 19.141 19.188 1 89.88 146 SER B CA 1
ATOM 3828 C C . SER B 1 146 ? -17.188 19.875 20.344 1 89.88 146 SER B C 1
ATOM 3830 O O . SER B 1 146 ? -17.812 20.109 21.391 1 89.88 146 SER B O 1
ATOM 3832 N N . VAL B 1 147 ? -15.969 20.375 20.156 1 86.25 147 VAL B N 1
ATOM 3833 C CA . VAL B 1 147 ? -15.188 20.922 21.266 1 86.25 147 VAL B CA 1
ATOM 3834 C C . VAL B 1 147 ? -15.102 22.438 21.141 1 86.25 147 VAL B C 1
ATOM 3836 O O . VAL B 1 147 ? -14.891 23.156 22.125 1 86.25 147 VAL B O 1
ATOM 3839 N N . GLY B 1 148 ? -15.383 22.891 19.953 1 88.75 148 GLY B N 1
ATOM 3840 C CA . GLY B 1 148 ? -15.141 24.312 19.703 1 88.75 148 GLY B CA 1
ATOM 3841 C C . GLY B 1 148 ? -13.672 24.672 19.688 1 88.75 148 GLY B C 1
ATOM 3842 O O . GLY B 1 148 ? -12.82 23.844 19.359 1 88.75 148 GLY B O 1
ATOM 3843 N N . PHE B 1 149 ? -13.383 25.922 19.906 1 88.12 149 PHE B N 1
ATOM 3844 C CA . PHE B 1 149 ? -12 26.375 19.969 1 88.12 149 PHE B CA 1
ATOM 3845 C C . PHE B 1 149 ? -11.398 26.109 21.344 1 88.12 149 PHE B C 1
ATOM 3847 O O . PHE B 1 149 ? -12.023 26.406 22.359 1 88.12 149 PHE B O 1
ATOM 3854 N N . THR B 1 150 ? -10.273 25.594 21.344 1 88.12 150 THR B N 1
ATOM 3855 C CA . THR B 1 150 ? -9.508 25.391 22.562 1 88.12 150 THR B CA 1
ATOM 3856 C C . THR B 1 150 ? -8.062 25.875 22.391 1 88.12 150 THR B C 1
ATOM 3858 O O . THR B 1 150 ? -7.402 25.5 21.422 1 88.12 150 THR B O 1
ATOM 3861 N N . GLY B 1 151 ? -7.562 26.719 23.312 1 86.75 151 GLY B N 1
ATOM 3862 C CA . GLY B 1 151 ? -6.172 27.156 23.312 1 86.75 151 GLY B CA 1
ATOM 3863 C C . GLY B 1 151 ? -5.977 28.516 22.656 1 86.75 151 GLY B C 1
ATOM 3864 O O . GLY B 1 151 ? -4.898 29.109 22.75 1 86.75 151 GLY B O 1
ATOM 3865 N N . ILE B 1 152 ? -6.949 28.906 21.891 1 84.06 152 ILE B N 1
ATOM 3866 C CA . ILE B 1 152 ? -6.863 30.203 21.219 1 84.06 152 ILE B CA 1
ATOM 3867 C C . ILE B 1 152 ? -8.18 30.969 21.391 1 84.06 152 ILE B C 1
ATOM 3869 O O . ILE B 1 152 ? -9.258 30.359 21.359 1 84.06 152 ILE B O 1
ATOM 3873 N N . LYS B 1 153 ? -8.047 32.219 21.688 1 80.38 153 LYS B N 1
ATOM 3874 C CA . LYS B 1 153 ? -9.234 33.031 21.906 1 80.38 153 LYS B CA 1
ATOM 3875 C C . LYS B 1 153 ? -9.312 34.156 20.875 1 80.38 153 LYS B C 1
ATOM 3877 O O . LYS B 1 153 ? -8.336 34.469 20.188 1 80.38 153 LYS B O 1
ATOM 3882 N N . GLY B 1 154 ? -10.508 34.656 20.641 1 77.88 154 GLY B N 1
ATOM 3883 C CA . GLY B 1 154 ? -10.68 35.906 19.906 1 77.88 154 GLY B CA 1
ATOM 3884 C C . GLY B 1 154 ? -10.938 35.688 18.438 1 77.88 154 GLY B C 1
ATOM 3885 O O . GLY B 1 154 ? -10.742 36.625 17.625 1 77.88 154 GLY B O 1
ATOM 3886 N N . ILE B 1 155 ? -11.211 34.469 18.047 1 83.69 155 ILE B N 1
ATOM 3887 C CA . ILE B 1 155 ? -11.5 34.25 16.641 1 83.69 155 ILE B CA 1
ATOM 3888 C C . ILE B 1 155 ? -13 34.312 16.391 1 83.69 155 ILE B C 1
ATOM 3890 O O . ILE B 1 155 ? -13.766 33.5 16.922 1 83.69 155 ILE B O 1
ATOM 3894 N N . GLY B 1 156 ? -13.414 35.281 15.664 1 80.5 156 GLY B N 1
ATOM 3895 C CA . GLY B 1 156 ? -14.82 35.5 15.359 1 80.5 156 GLY B CA 1
ATOM 3896 C C . GLY B 1 156 ? -15.375 34.438 14.406 1 80.5 156 GLY B C 1
ATOM 3897 O O . GLY B 1 156 ? -14.625 33.719 13.781 1 80.5 156 GLY B O 1
ATOM 3898 N N . GLU B 1 157 ? -16.656 34.438 14.273 1 81.5 157 GLU B N 1
ATOM 3899 C CA . GLU B 1 157 ? -17.344 33.438 13.453 1 81.5 157 GLU B CA 1
ATOM 3900 C C . GLU B 1 157 ? -16.953 33.594 11.984 1 81.5 157 GLU B C 1
ATOM 3902 O O . GLU B 1 157 ? -16.734 32.594 11.297 1 81.5 157 GLU B O 1
ATOM 3907 N N . GLU B 1 158 ? -16.891 34.75 11.516 1 83.12 158 GLU B N 1
ATOM 3908 C CA . GLU B 1 158 ? -16.562 35 10.109 1 83.12 158 GLU B CA 1
ATOM 3909 C C . GLU B 1 158 ? -15.133 34.562 9.797 1 83.12 158 GLU B C 1
ATOM 3911 O O . GLU B 1 158 ? -14.859 34.031 8.719 1 83.12 158 GLU B O 1
ATOM 3916 N N . ASP B 1 159 ? -14.289 34.844 10.758 1 85.75 159 ASP B N 1
ATOM 3917 C CA . ASP B 1 159 ? -12.883 34.469 10.586 1 85.75 159 ASP B CA 1
ATOM 3918 C C . ASP B 1 159 ? -12.695 32.969 10.609 1 85.75 159 ASP B C 1
ATOM 3920 O O . ASP B 1 159 ? -11.836 32.438 9.914 1 85.75 159 ASP B O 1
ATOM 3924 N N . ARG B 1 160 ? -13.57 32.375 11.328 1 87.25 160 ARG B N 1
ATOM 3925 C CA . ARG B 1 160 ? -13.508 30.922 11.484 1 87.25 160 ARG B CA 1
ATOM 3926 C C . ARG B 1 160 ? -13.688 30.219 10.133 1 87.25 160 ARG B C 1
ATOM 3928 O O . ARG B 1 160 ? -12.961 29.281 9.82 1 87.25 160 ARG B O 1
ATOM 3935 N N . LYS B 1 161 ? -14.578 30.75 9.391 1 87.81 161 LYS B N 1
ATOM 3936 C CA . LYS B 1 161 ? -14.883 30.141 8.102 1 87.81 161 LYS B CA 1
ATOM 3937 C C . LYS B 1 161 ? -13.664 30.172 7.176 1 87.81 161 LYS B C 1
ATOM 3939 O O . LYS B 1 161 ? -13.453 29.25 6.387 1 87.81 161 LYS B O 1
ATOM 3944 N N . VAL B 1 162 ? -12.914 31.156 7.383 1 91 162 VAL B N 1
ATOM 3945 C CA . VAL B 1 162 ? -11.75 31.344 6.52 1 91 162 VAL B CA 1
ATOM 3946 C C . VAL B 1 162 ? -10.609 30.453 6.98 1 91 162 VAL B C 1
ATOM 3948 O O . VAL B 1 162 ? -9.805 29.984 6.164 1 91 162 VAL B O 1
ATOM 3951 N N . LEU B 1 163 ? -10.586 30.125 8.234 1 92.06 163 LEU B N 1
ATOM 3952 C CA . LEU B 1 163 ? -9.477 29.359 8.797 1 92.06 163 LEU B CA 1
ATOM 3953 C C . LEU B 1 163 ? -9.727 27.859 8.672 1 92.06 163 LEU B C 1
ATOM 3955 O O . LEU B 1 163 ? -8.781 27.062 8.656 1 92.06 163 LEU B O 1
ATOM 3959 N N . LEU B 1 164 ? -10.953 27.484 8.602 1 92.75 164 LEU B N 1
ATOM 3960 C CA . LEU B 1 164 ? -11.328 26.078 8.625 1 92.75 164 LEU B CA 1
ATOM 3961 C C . LEU B 1 164 ? -11.453 25.516 7.207 1 92.75 164 LEU B C 1
ATOM 3963 O O . LEU B 1 164 ? -12.523 25.031 6.82 1 92.75 164 LEU B O 1
ATOM 3967 N N . GLN B 1 165 ? -10.32 25.562 6.508 1 88.25 165 GLN B N 1
ATOM 3968 C CA . GLN B 1 165 ? -10.266 25.094 5.129 1 88.25 165 GLN B CA 1
ATOM 3969 C C . GLN B 1 165 ? -9.695 23.688 5.047 1 88.25 165 GLN B C 1
ATOM 3971 O O . GLN B 1 165 ? -9.164 23.156 6.035 1 88.25 165 GLN B O 1
ATOM 3976 N N . TYR B 1 166 ? -9.82 23.125 3.854 1 85 166 TYR B N 1
ATOM 3977 C CA . TYR B 1 166 ? -9.383 21.75 3.635 1 85 166 TYR B CA 1
ATOM 3978 C C . TYR B 1 166 ? -7.875 21.672 3.461 1 85 166 TYR B C 1
ATOM 3980 O O . TYR B 1 166 ? -7.293 20.578 3.445 1 85 166 TYR B O 1
ATOM 3988 N N . LYS B 1 167 ? -7.262 22.828 3.365 1 82.44 167 LYS B N 1
ATOM 3989 C CA . LYS B 1 167 ? -5.809 22.938 3.283 1 82.44 167 LYS B CA 1
ATOM 3990 C C . LYS B 1 167 ? -5.27 23.953 4.277 1 82.44 167 LYS B C 1
ATOM 3992 O O . LYS B 1 167 ? -6.031 24.75 4.836 1 82.44 167 LYS B O 1
ATOM 3997 N N . ALA B 1 168 ? -3.951 23.875 4.461 1 84.81 168 ALA B N 1
ATOM 3998 C CA . ALA B 1 168 ? -3.336 24.875 5.34 1 84.81 168 ALA B CA 1
ATOM 3999 C C . ALA B 1 168 ? -3.492 26.281 4.773 1 84.81 168 ALA B C 1
ATOM 4001 O O . ALA B 1 168 ? -3.371 26.484 3.561 1 84.81 168 ALA B O 1
ATOM 4002 N N . VAL B 1 169 ? -3.785 27.234 5.629 1 87.44 169 VAL B N 1
ATOM 4003 C CA . VAL B 1 169 ? -3.965 28.609 5.18 1 87.44 169 VAL B CA 1
ATOM 4004 C C . VAL B 1 169 ? -3.311 29.562 6.176 1 87.44 169 VAL B C 1
ATOM 4006 O O . VAL B 1 169 ? -3.189 29.25 7.363 1 87.44 169 VAL B O 1
ATOM 4009 N N . GLN B 1 170 ? -2.828 30.609 5.656 1 88.12 170 GLN B N 1
ATOM 4010 C CA . GLN B 1 170 ? -2.42 31.766 6.449 1 88.12 170 GLN B CA 1
ATOM 4011 C C . GLN B 1 170 ? -3.297 32.969 6.148 1 88.12 170 GLN B C 1
ATOM 4013 O O . GLN B 1 170 ? -3.529 33.312 4.984 1 88.12 170 GLN B O 1
ATOM 4018 N N . LYS B 1 171 ? -3.828 33.562 7.223 1 90.19 171 LYS B N 1
ATOM 4019 C CA . LYS B 1 171 ? -4.742 34.688 7.027 1 90.19 171 LYS B CA 1
ATOM 4020 C C . LYS B 1 171 ? -4.465 35.781 8.031 1 90.19 171 LYS B C 1
ATOM 4022 O O . LYS B 1 171 ? -4.145 35.531 9.188 1 90.19 171 LYS B O 1
ATOM 4027 N N . ASN B 1 172 ? -4.668 36.969 7.508 1 90.31 172 ASN B N 1
ATOM 4028 C CA . ASN B 1 172 ? -4.57 38.156 8.352 1 90.31 172 ASN B CA 1
ATOM 4029 C C . ASN B 1 172 ? -5.949 38.719 8.664 1 90.31 172 ASN B C 1
ATOM 4031 O O . ASN B 1 172 ? -6.785 38.875 7.773 1 90.31 172 ASN B O 1
ATOM 4035 N N . PHE B 1 173 ? -6.164 38.906 9.93 1 89.81 173 PHE B N 1
ATOM 4036 C CA . PHE B 1 173 ? -7.352 39.625 10.398 1 89.81 173 PHE B CA 1
ATOM 4037 C C . PHE B 1 173 ? -6.973 40.844 11.203 1 89.81 173 PHE B C 1
ATOM 4039 O O . PHE B 1 173 ? -6.77 40.781 12.414 1 89.81 173 PHE B O 1
ATOM 4046 N N . GLY B 1 174 ? -6.945 42.031 10.516 1 87.62 174 GLY B N 1
ATOM 4047 C CA . GLY B 1 174 ? -6.395 43.219 11.156 1 87.62 174 GLY B CA 1
ATOM 4048 C C . GLY B 1 174 ? -4.926 43.094 11.508 1 87.62 174 GLY B C 1
ATOM 4049 O O . GLY B 1 174 ? -4.098 42.812 10.633 1 87.62 174 GLY B O 1
ATOM 4050 N N . GLU B 1 175 ? -4.668 43.156 12.797 1 87.62 175 GLU B N 1
ATOM 4051 C CA . GLU B 1 175 ? -3.281 43.062 13.242 1 87.62 175 GLU B CA 1
ATOM 4052 C C . GLU B 1 175 ? -2.91 41.625 13.586 1 87.62 175 GLU B C 1
ATOM 4054 O O . GLU B 1 175 ? -1.745 41.312 13.852 1 87.62 175 GLU B O 1
ATOM 4059 N N . ARG B 1 176 ? -3.926 40.812 13.555 1 89.12 176 ARG B N 1
ATOM 4060 C CA . ARG B 1 176 ? -3.689 39.406 13.945 1 89.12 176 ARG B CA 1
ATOM 4061 C C . ARG B 1 176 ? -3.408 38.531 12.727 1 89.12 176 ARG B C 1
ATOM 4063 O O . ARG B 1 176 ? -4.004 38.75 11.664 1 89.12 176 ARG B O 1
ATOM 4070 N N . LYS B 1 177 ? -2.455 37.688 12.867 1 89.5 177 LYS B N 1
ATOM 4071 C CA . LYS B 1 177 ? -2.084 36.719 11.828 1 89.5 177 LYS B CA 1
ATOM 4072 C C . LYS B 1 177 ? -2.246 35.281 12.32 1 89.5 177 LYS B C 1
ATOM 4074 O O . LYS B 1 177 ? -1.807 34.938 13.422 1 89.5 177 LYS B O 1
ATOM 4079 N N . TYR B 1 178 ? -2.914 34.469 11.422 1 90.62 178 TYR B N 1
ATOM 4080 C CA . TYR B 1 178 ? -3.156 33.094 11.836 1 90.62 178 TYR B CA 1
ATOM 4081 C C . TYR B 1 178 ? -2.674 32.094 10.773 1 90.62 178 TYR B C 1
ATOM 4083 O O . TYR B 1 178 ? -2.691 32.406 9.578 1 90.62 178 TYR B O 1
ATOM 4091 N N . TYR B 1 179 ? -2.174 31.016 11.25 1 90 179 TYR B N 1
ATOM 4092 C CA . TYR B 1 179 ? -1.938 29.828 10.445 1 90 179 TYR B CA 1
ATOM 4093 C C . TYR B 1 179 ? -2.855 28.688 10.883 1 90 179 TYR B C 1
ATOM 4095 O O . TYR B 1 179 ? -2.996 28.406 12.07 1 90 179 TYR B O 1
ATOM 4103 N N . SER B 1 180 ? -3.549 28.109 9.93 1 92.62 180 SER B N 1
ATOM 4104 C CA . SER B 1 180 ? -4.465 27.016 10.219 1 92.62 180 SER B CA 1
ATOM 4105 C C . SER B 1 180 ? -4.227 25.828 9.289 1 92.62 180 SER B C 1
ATOM 4107 O O . SER B 1 180 ? -3.977 26 8.102 1 92.62 180 SER B O 1
ATOM 4109 N N . GLU B 1 181 ? -4.234 24.641 9.891 1 91 181 GLU B N 1
ATOM 4110 C CA . GLU B 1 181 ? -4.105 23.422 9.094 1 91 181 GLU B CA 1
ATOM 4111 C C . GLU B 1 181 ? -5.086 22.344 9.562 1 91 181 GLU B C 1
ATOM 4113 O O . GLU B 1 181 ? -5.398 22.266 10.758 1 91 181 GLU B O 1
ATOM 4118 N N . PRO B 1 182 ? -5.555 21.578 8.609 1 91.31 182 PRO B N 1
ATOM 4119 C CA . PRO B 1 182 ? -6.402 20.469 9.031 1 91.31 182 PRO B CA 1
ATOM 4120 C C . PRO B 1 182 ? -5.656 19.453 9.906 1 91.31 182 PRO B C 1
ATOM 4122 O O . PRO B 1 182 ? -4.48 19.172 9.656 1 91.31 182 PRO B O 1
ATOM 4125 N N . LEU B 1 183 ? -6.332 19.062 10.922 1 91.56 183 LEU B N 1
ATOM 4126 C CA . LEU B 1 183 ? -5.773 18.047 11.82 1 91.56 183 LEU B CA 1
ATOM 4127 C C . LEU B 1 183 ? -6.367 16.672 11.531 1 91.56 183 LEU B C 1
ATOM 4129 O O . LEU B 1 183 ? -5.641 15.742 11.18 1 91.56 183 LEU B O 1
ATOM 4133 N N . VAL B 1 184 ? -7.641 16.578 11.711 1 92.31 184 VAL B N 1
ATOM 4134 C CA . VAL B 1 184 ? -8.398 15.383 11.383 1 92.31 184 VAL B CA 1
ATOM 4135 C C . VAL B 1 184 ? -9.445 15.695 10.312 1 92.31 184 VAL B C 1
ATOM 4137 O O . VAL B 1 184 ? -10.109 16.734 10.375 1 92.31 184 VAL B O 1
ATOM 4140 N N . ARG B 1 185 ? -9.484 14.891 9.367 1 90.5 185 ARG B N 1
ATOM 4141 C CA . ARG B 1 185 ? -10.562 14.961 8.383 1 90.5 185 ARG B CA 1
ATOM 4142 C C . ARG B 1 185 ? -11.578 13.844 8.609 1 90.5 185 ARG B C 1
ATOM 4144 O O . ARG B 1 185 ? -11.211 12.672 8.672 1 90.5 185 ARG B O 1
ATOM 4151 N N . ALA B 1 186 ? -12.789 14.289 8.766 1 94.94 186 ALA B N 1
ATOM 4152 C CA . ALA B 1 186 ? -13.852 13.305 8.977 1 94.94 186 ALA B CA 1
ATOM 4153 C C . ALA B 1 186 ? -14.016 12.406 7.754 1 94.94 186 ALA B C 1
ATOM 4155 O O . ALA B 1 186 ? -13.68 12.797 6.637 1 94.94 186 ALA B O 1
ATOM 4156 N N . GLY B 1 187 ? -14.594 11.219 8.047 1 96.25 187 GLY B N 1
ATOM 4157 C CA . GLY B 1 187 ? -14.859 10.266 6.984 1 96.25 187 GLY B CA 1
ATOM 4158 C C . GLY B 1 187 ? -14.398 8.859 7.316 1 96.25 187 GLY B C 1
ATOM 4159 O O . GLY B 1 187 ? -13.328 8.672 7.898 1 96.25 187 GLY B O 1
ATOM 4160 N N . CYS B 1 188 ? -15.203 7.941 6.988 1 97.81 188 CYS B N 1
ATOM 4161 C CA . CYS B 1 188 ? -14.961 6.527 7.234 1 97.81 188 CYS B CA 1
ATOM 4162 C C . CYS B 1 188 ? -15.07 5.723 5.941 1 97.81 188 CYS B C 1
ATOM 4164 O O . CYS B 1 188 ? -15.906 6.023 5.09 1 97.81 188 CYS B O 1
ATOM 4166 N N . VAL B 1 189 ? -14.141 4.828 5.805 1 98.81 189 VAL B N 1
ATOM 4167 C CA . VAL B 1 189 ? -14.258 3.875 4.707 1 98.81 189 VAL B CA 1
ATOM 4168 C C . VAL B 1 189 ? -15.102 2.682 5.145 1 98.81 189 VAL B C 1
ATOM 4170 O O . VAL B 1 189 ? -14.656 1.856 5.945 1 98.81 189 VAL B O 1
ATOM 4173 N N . TYR B 1 190 ? -16.312 2.623 4.613 1 98.94 190 TYR B N 1
ATOM 4174 C CA . TYR B 1 190 ? -17.156 1.463 4.848 1 98.94 190 TYR B CA 1
ATOM 4175 C C . TYR B 1 190 ? -16.875 0.364 3.83 1 98.94 190 TYR B C 1
ATOM 4177 O O . TYR B 1 190 ? -17.062 0.563 2.627 1 98.94 190 TYR B O 1
ATOM 4185 N N . ILE B 1 191 ? -16.453 -0.755 4.32 1 98.94 191 ILE B N 1
ATOM 4186 C CA . ILE B 1 191 ? -16.094 -1.889 3.473 1 98.94 191 ILE B CA 1
ATOM 4187 C C . ILE B 1 191 ? -17.125 -2.998 3.631 1 98.94 191 ILE B C 1
ATOM 4189 O O . ILE B 1 191 ? -17.234 -3.619 4.691 1 98.94 191 ILE B O 1
ATOM 4193 N N . PHE B 1 192 ? -17.875 -3.186 2.6 1 98.81 192 PHE B N 1
ATOM 4194 C CA . PHE B 1 192 ? -18.859 -4.258 2.613 1 98.81 192 PHE B CA 1
ATOM 4195 C C . PHE B 1 192 ? -18.25 -5.551 2.07 1 98.81 192 PHE B C 1
ATOM 4197 O O . PHE B 1 192 ? -18 -5.668 0.869 1 98.81 192 PHE B O 1
ATOM 4204 N N . GLY B 1 193 ? -18.141 -6.559 2.916 1 97.62 193 GLY B N 1
ATOM 4205 C CA . GLY B 1 193 ? -17.438 -7.789 2.615 1 97.62 193 GLY B CA 1
ATOM 4206 C C . GLY B 1 193 ? -16.109 -7.914 3.354 1 97.62 193 GLY B C 1
ATOM 4207 O O . GLY B 1 193 ? -15.18 -7.152 3.098 1 97.62 193 GLY B O 1
ATOM 4208 N N . GLY B 1 194 ? -16.016 -8.883 4.219 1 96.75 194 GLY B N 1
ATOM 4209 C CA . GLY B 1 194 ? -14.828 -9.062 5.031 1 96.75 194 GLY B CA 1
ATOM 4210 C C . GLY B 1 194 ? -13.922 -10.172 4.527 1 96.75 194 GLY B C 1
ATOM 4211 O O . GLY B 1 194 ? -13.188 -10.789 5.305 1 96.75 194 GLY B O 1
ATOM 4212 N N . GLY B 1 195 ? -13.977 -10.422 3.203 1 93.19 195 GLY B N 1
ATOM 4213 C CA . GLY B 1 195 ? -13.203 -11.508 2.629 1 93.19 195 GLY B CA 1
ATOM 4214 C C . GLY B 1 195 ? -11.719 -11.195 2.523 1 93.19 195 GLY B C 1
ATOM 4215 O O . GLY B 1 195 ? -11.211 -10.328 3.232 1 93.19 195 GLY B O 1
ATOM 4216 N N . HIS B 1 196 ? -11.031 -11.852 1.671 1 90.38 196 HIS B N 1
ATOM 4217 C CA . HIS B 1 196 ? -9.578 -11.82 1.564 1 90.38 196 HIS B CA 1
ATOM 4218 C C . HIS B 1 196 ? -9.078 -10.43 1.203 1 90.38 196 HIS B C 1
ATOM 4220 O O . HIS B 1 196 ? -8.094 -9.953 1.771 1 90.38 196 HIS B O 1
ATOM 4226 N N . VAL B 1 197 ? -9.75 -9.781 0.312 1 94.56 197 VAL B N 1
ATOM 4227 C CA . VAL B 1 197 ? -9.289 -8.469 -0.137 1 94.56 197 VAL B CA 1
ATOM 4228 C C . VAL B 1 197 ? -9.438 -7.453 0.994 1 94.56 197 VAL B C 1
ATOM 4230 O O . VAL B 1 197 ? -8.539 -6.648 1.238 1 94.56 197 VAL B O 1
ATOM 4233 N N . ALA B 1 198 ? -10.562 -7.523 1.705 1 97.81 198 ALA B N 1
ATOM 4234 C CA . ALA B 1 198 ? -10.781 -6.617 2.832 1 97.81 198 ALA B CA 1
ATOM 4235 C C . ALA B 1 198 ? -9.719 -6.824 3.908 1 97.81 198 ALA B C 1
ATOM 4237 O O . ALA B 1 198 ? -9.227 -5.859 4.496 1 97.81 198 ALA B O 1
ATOM 4238 N N . GLN B 1 199 ? -9.383 -8.039 4.145 1 96.88 199 GLN B N 1
ATOM 4239 C CA . GLN B 1 199 ? -8.398 -8.383 5.168 1 96.88 199 GLN B CA 1
ATOM 4240 C C . GLN B 1 199 ? -7.027 -7.809 4.84 1 96.88 199 GLN B C 1
ATOM 4242 O O . GLN B 1 199 ? -6.266 -7.449 5.738 1 96.88 199 GLN B O 1
ATOM 4247 N N . GLU B 1 200 ? -6.742 -7.684 3.588 1 97.44 200 GLU B N 1
ATOM 4248 C CA . GLU B 1 200 ? -5.496 -7.07 3.139 1 97.44 200 GLU B CA 1
ATOM 4249 C C . GLU B 1 200 ? -5.621 -5.551 3.082 1 97.44 200 GLU B C 1
ATOM 4251 O O . GLU B 1 200 ? -4.641 -4.832 3.291 1 97.44 200 GLU B O 1
ATOM 4256 N N . LEU B 1 201 ? -6.77 -5.023 2.855 1 98.81 201 LEU B N 1
ATOM 4257 C CA . LEU B 1 201 ? -7.004 -3.609 2.58 1 98.81 201 LEU B CA 1
ATOM 4258 C C . LEU B 1 201 ? -7.023 -2.799 3.873 1 98.81 201 LEU B C 1
ATOM 4260 O O . LEU B 1 201 ? -6.426 -1.725 3.947 1 98.81 201 LEU B O 1
ATOM 4264 N N . VAL B 1 202 ? -7.668 -3.32 4.902 1 98.81 202 VAL B N 1
ATOM 4265 C CA . VAL B 1 202 ? -7.93 -2.566 6.125 1 98.81 202 VAL B CA 1
ATOM 4266 C C . VAL B 1 202 ? -6.609 -2.152 6.77 1 98.81 202 VAL B C 1
ATOM 4268 O O . VAL B 1 202 ? -6.41 -0.98 7.102 1 98.81 202 VAL B O 1
ATOM 4271 N N . PRO B 1 203 ? -5.637 -3.057 6.883 1 98.5 203 PRO B N 1
ATOM 4272 C CA . PRO B 1 203 ? -4.379 -2.615 7.492 1 98.5 203 PRO B CA 1
ATOM 4273 C C . PRO B 1 203 ? -3.67 -1.542 6.672 1 98.5 203 PRO B C 1
ATOM 4275 O O . PRO B 1 203 ? -3.041 -0.642 7.238 1 98.5 203 PRO B O 1
ATOM 4278 N N . VAL B 1 204 ? -3.736 -1.61 5.391 1 98.62 2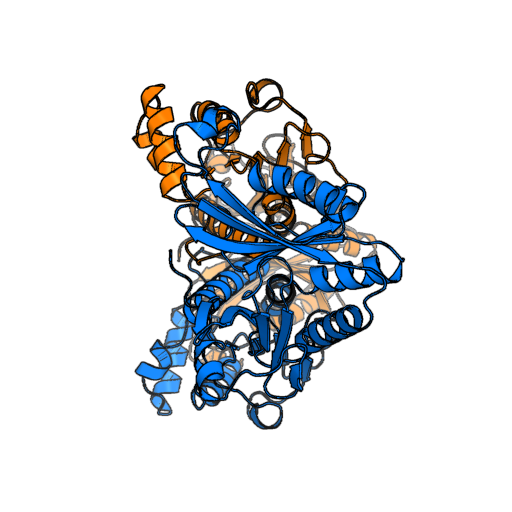04 VAL B N 1
ATOM 4279 C CA . VAL B 1 204 ? -3.102 -0.619 4.527 1 98.62 204 VAL B CA 1
ATOM 4280 C C . VAL B 1 204 ? -3.783 0.736 4.711 1 98.62 204 VAL B C 1
ATOM 4282 O O . VAL B 1 204 ? -3.115 1.75 4.926 1 98.62 204 VAL B O 1
ATOM 4285 N N . LEU B 1 205 ? -5.09 0.724 4.668 1 98.62 205 LEU B N 1
ATOM 4286 C CA . LEU B 1 205 ? -5.859 1.957 4.797 1 98.62 205 LEU B CA 1
ATOM 4287 C C . LEU B 1 205 ? -5.629 2.598 6.16 1 98.62 205 LEU B C 1
ATOM 4289 O O . LEU B 1 205 ? -5.41 3.809 6.254 1 98.62 205 LEU B O 1
ATOM 4293 N N . ALA B 1 206 ? -5.684 1.755 7.184 1 97.06 206 ALA B N 1
ATOM 4294 C CA . ALA B 1 206 ? -5.453 2.268 8.531 1 97.06 206 ALA B CA 1
ATOM 4295 C C . ALA B 1 206 ? -4.066 2.902 8.648 1 97.06 206 ALA B C 1
ATOM 4297 O O . ALA B 1 206 ? -3.912 3.963 9.258 1 97.06 206 ALA B O 1
ATOM 4298 N N . HIS B 1 207 ? -3.137 2.326 8.016 1 96.19 207 HIS B N 1
ATOM 4299 C CA . HIS B 1 207 ? -1.757 2.789 8.086 1 96.19 207 HIS B CA 1
ATOM 4300 C C . HIS B 1 207 ? -1.592 4.145 7.406 1 96.19 207 HIS B C 1
ATOM 4302 O O . HIS B 1 207 ? -0.776 4.965 7.836 1 96.19 207 HIS B O 1
ATOM 4308 N N . VAL B 1 208 ? -2.381 4.371 6.406 1 95.81 208 VAL B N 1
ATOM 4309 C CA . VAL B 1 208 ? -2.238 5.645 5.711 1 95.81 208 VAL B CA 1
ATOM 4310 C C . VAL B 1 208 ? -3.281 6.637 6.223 1 95.81 208 VAL B C 1
ATOM 4312 O O . VAL B 1 208 ? -3.516 7.676 5.605 1 95.81 208 VAL B O 1
ATOM 4315 N N . GLY B 1 209 ? -3.994 6.273 7.293 1 92.88 209 GLY B N 1
ATOM 4316 C CA . GLY B 1 209 ? -4.734 7.273 8.047 1 92.88 209 GLY B CA 1
ATOM 4317 C C . GLY B 1 209 ? -6.227 7.23 7.789 1 92.88 209 GLY B C 1
ATOM 4318 O O . GLY B 1 209 ? -6.957 8.148 8.172 1 92.88 209 GLY B O 1
ATOM 4319 N N . PHE B 1 210 ? -6.75 6.199 7.125 1 96.81 210 PHE B N 1
ATOM 4320 C CA . PHE B 1 210 ? -8.195 6.062 6.961 1 96.81 210 PHE B CA 1
ATOM 4321 C C . PHE B 1 210 ? -8.805 5.336 8.156 1 96.81 210 PHE B C 1
ATOM 4323 O O . PHE B 1 210 ? -8.188 4.43 8.719 1 96.81 210 PHE B O 1
ATOM 4330 N N . ARG B 1 211 ? -10 5.758 8.492 1 96.94 211 ARG B N 1
ATOM 4331 C CA . ARG B 1 211 ? -10.844 4.98 9.398 1 96.94 211 ARG B CA 1
ATOM 4332 C C . ARG B 1 211 ? -11.672 3.957 8.633 1 96.94 211 ARG B C 1
ATOM 4334 O O . ARG B 1 211 ? -12.234 4.27 7.578 1 96.94 211 ARG B O 1
ATOM 4341 N N . CYS B 1 212 ? -11.734 2.754 9.172 1 98.5 212 CYS B N 1
ATOM 4342 C CA . CYS B 1 212 ? -12.43 1.711 8.422 1 98.5 212 CYS B CA 1
ATOM 4343 C C . CYS B 1 212 ? -13.516 1.064 9.273 1 98.5 212 CYS B C 1
ATOM 4345 O O . CYS B 1 212 ? -13.32 0.843 10.469 1 98.5 212 CYS B O 1
ATOM 4347 N N . THR B 1 213 ? -14.602 0.813 8.664 1 98.75 213 THR B N 1
ATOM 4348 C CA . THR B 1 213 ? -15.648 -0.053 9.195 1 98.75 213 THR B CA 1
ATOM 4349 C C . THR B 1 213 ? -15.938 -1.205 8.242 1 98.75 213 THR B C 1
ATOM 4351 O O . THR B 1 213 ? -16.188 -0.986 7.051 1 98.75 213 THR B O 1
ATOM 4354 N N . VAL B 1 214 ? -15.875 -2.414 8.75 1 98.88 214 VAL B N 1
ATOM 4355 C CA . VAL B 1 214 ? -16.109 -3.59 7.914 1 98.88 214 VAL B CA 1
ATOM 4356 C C . VAL B 1 214 ? -17.5 -4.164 8.211 1 98.88 214 VAL B C 1
ATOM 4358 O O . VAL B 1 214 ? -17.875 -4.336 9.367 1 98.88 214 VAL B O 1
ATOM 4361 N N . PHE B 1 215 ? -18.25 -4.422 7.184 1 98.88 215 PHE B N 1
ATOM 4362 C CA . PHE B 1 215 ? -19.594 -4.965 7.262 1 98.88 215 PHE B CA 1
ATOM 4363 C C . PHE B 1 215 ? -19.688 -6.301 6.535 1 98.88 215 PHE B C 1
ATOM 4365 O O . PHE B 1 215 ? -19.266 -6.414 5.383 1 98.88 215 PHE B O 1
ATOM 4372 N N . ASP B 1 216 ? -20.156 -7.312 7.156 1 98.31 216 ASP B N 1
ATOM 4373 C CA . ASP B 1 216 ? -20.422 -8.602 6.539 1 98.31 216 ASP B CA 1
ATOM 4374 C C . ASP B 1 216 ? -21.641 -9.266 7.164 1 98.31 216 ASP B C 1
ATOM 4376 O O . ASP B 1 216 ? -22.016 -8.969 8.305 1 98.31 216 ASP B O 1
ATOM 4380 N N . ASP B 1 217 ? -22.328 -10.078 6.387 1 97.38 217 ASP B N 1
ATOM 4381 C CA . ASP B 1 217 ? -23.484 -10.766 6.949 1 97.38 217 ASP B CA 1
ATOM 4382 C C . ASP B 1 217 ? -23.078 -12.031 7.684 1 97.38 217 ASP B C 1
ATOM 4384 O O . ASP B 1 217 ? -23.906 -12.695 8.312 1 97.38 217 ASP B O 1
ATOM 4388 N N . ARG B 1 218 ? -21.828 -12.359 7.629 1 94.62 218 ARG B N 1
ATOM 4389 C CA . ARG B 1 218 ? -21.266 -13.516 8.312 1 94.62 218 ARG B CA 1
ATOM 4390 C C . ARG B 1 218 ? -20.375 -13.086 9.477 1 94.62 218 ARG B C 1
ATOM 4392 O O . ARG B 1 218 ? -19.422 -12.344 9.281 1 94.62 218 ARG B O 1
ATOM 4399 N N . PRO B 1 219 ? -20.594 -13.594 10.656 1 96.75 219 PRO B N 1
ATOM 4400 C CA . PRO B 1 219 ? -19.812 -13.172 11.82 1 96.75 219 PRO B CA 1
ATOM 4401 C C . PRO B 1 219 ? -18.328 -13.508 11.695 1 96.75 219 PRO B C 1
ATOM 4403 O O . PRO B 1 219 ? -17.484 -12.781 12.219 1 96.75 219 PRO B O 1
ATOM 4406 N N . GLU B 1 220 ? -18 -14.555 11.023 1 94.19 220 GLU B N 1
ATOM 4407 C CA . GLU B 1 220 ? -16.609 -14.992 10.883 1 94.19 220 GLU B CA 1
ATOM 4408 C C . GLU B 1 220 ? -15.812 -14.023 10.023 1 94.19 220 GLU B C 1
ATOM 4410 O O . GLU B 1 220 ? -14.578 -14.039 10.047 1 94.19 220 GLU B O 1
ATOM 4415 N N . PHE B 1 221 ? -16.562 -13.156 9.336 1 95 221 PHE B N 1
ATOM 4416 C CA . PHE B 1 221 ? -15.891 -12.258 8.398 1 95 221 PHE B CA 1
ATOM 4417 C C . PHE B 1 221 ? -16.062 -10.805 8.82 1 95 221 PHE B C 1
ATOM 4419 O O . PHE B 1 221 ? -15.789 -9.891 8.039 1 95 221 PHE B O 1
ATOM 4426 N N . ALA B 1 222 ? -16.531 -10.578 10.023 1 97.62 222 ALA B N 1
ATOM 4427 C CA . ALA B 1 222 ? -16.672 -9.242 10.586 1 97.62 222 ALA B CA 1
ATOM 4428 C C . ALA B 1 222 ? -16.453 -9.25 12.094 1 97.62 222 ALA B C 1
ATOM 4430 O O . ALA B 1 222 ? -17.406 -9.188 12.875 1 97.62 222 ALA B O 1
ATOM 4431 N N . ASN B 1 223 ? -15.203 -9.305 12.484 1 97.69 223 ASN B N 1
ATOM 4432 C CA . ASN B 1 223 ? -14.867 -9.312 13.898 1 97.69 223 ASN B CA 1
ATOM 4433 C C . ASN B 1 223 ? -13.5 -8.68 14.156 1 97.69 223 ASN B C 1
ATOM 4435 O O . ASN B 1 223 ? -12.695 -8.539 13.227 1 97.69 223 ASN B O 1
ATOM 4439 N N . ASP B 1 224 ? -13.234 -8.469 15.43 1 96.75 224 ASP B N 1
ATOM 4440 C CA . ASP B 1 224 ? -12.07 -7.684 15.812 1 96.75 224 ASP B CA 1
ATOM 4441 C C . ASP B 1 224 ? -10.789 -8.492 15.648 1 96.75 224 ASP B C 1
ATOM 4443 O O . ASP B 1 224 ? -9.711 -7.93 15.438 1 96.75 224 ASP B O 1
ATOM 4447 N N . LYS B 1 225 ? -10.906 -9.727 15.789 1 97 225 LYS B N 1
ATOM 4448 C CA . LYS B 1 225 ? -9.727 -10.578 15.633 1 97 225 LYS B CA 1
ATOM 4449 C C . LYS B 1 225 ? -9.219 -10.555 14.188 1 97 225 LYS B C 1
ATOM 4451 O O . LYS B 1 225 ? -8.016 -10.484 13.953 1 97 225 LYS B O 1
ATOM 4456 N N . LEU B 1 226 ? -10.203 -10.562 13.234 1 96.19 226 LEU B N 1
ATOM 4457 C CA . LEU B 1 226 ? -9.883 -10.562 11.812 1 96.19 226 LEU B CA 1
ATOM 4458 C C . LEU B 1 226 ? -9.461 -9.164 11.352 1 96.19 226 LEU B C 1
ATOM 4460 O O . LEU B 1 226 ? -8.633 -9.031 10.453 1 96.19 226 LEU B O 1
ATOM 4464 N N . PHE B 1 227 ? -10.031 -8.172 12.062 1 98.31 227 PHE B N 1
ATOM 4465 C CA . PHE B 1 227 ? -9.758 -6.797 11.672 1 98.31 227 PHE B CA 1
ATOM 4466 C C . PHE B 1 227 ? -9.367 -5.953 12.883 1 98.31 227 PHE B C 1
ATOM 4468 O O . PHE B 1 227 ? -10.07 -5 13.227 1 98.31 227 PHE B O 1
ATOM 4475 N N . PRO B 1 228 ? -8.234 -6.195 13.422 1 98 228 PRO B N 1
ATOM 4476 C CA . PRO B 1 228 ? -7.84 -5.461 14.625 1 98 228 PRO B CA 1
ATOM 4477 C C . PRO B 1 228 ? -7.641 -3.969 14.367 1 98 228 PRO B C 1
ATOM 4479 O O . PRO B 1 228 ? -7.711 -3.162 15.297 1 98 228 PRO B O 1
ATOM 4482 N N . GLN B 1 229 ? -7.402 -3.539 13.125 1 97.25 229 GLN B N 1
ATOM 4483 C CA . GLN B 1 229 ? -7.109 -2.141 12.828 1 97.25 229 GLN B CA 1
ATOM 4484 C C . GLN B 1 229 ? -8.375 -1.394 12.406 1 97.25 229 GLN B C 1
ATOM 4486 O O . GLN B 1 229 ? -8.336 -0.181 12.188 1 97.25 229 GLN B O 1
ATOM 4491 N N . ALA B 1 230 ? -9.461 -2.123 12.227 1 97.88 230 ALA B N 1
ATOM 4492 C CA . ALA B 1 230 ? -10.719 -1.46 11.914 1 97.88 230 ALA B CA 1
ATOM 4493 C C . ALA B 1 230 ? -11.289 -0.754 13.141 1 97.88 230 ALA B C 1
ATOM 4495 O O . ALA B 1 230 ? -11.172 -1.252 14.258 1 97.88 230 ALA B O 1
ATOM 4496 N N . GLU B 1 231 ? -11.867 0.379 12.93 1 96.06 231 GLU B N 1
ATOM 4497 C CA . GLU B 1 231 ? -12.562 1.074 14.008 1 96.06 231 GLU B CA 1
ATOM 4498 C C . GLU B 1 231 ? -13.758 0.27 14.508 1 96.06 231 GLU B C 1
ATOM 4500 O O . GLU B 1 231 ? -14.039 0.249 15.711 1 96.06 231 GLU B O 1
ATOM 4505 N N . LYS B 1 232 ? -14.422 -0.312 13.523 1 97.25 232 LYS B N 1
ATOM 4506 C CA . LYS B 1 232 ? -15.633 -1.071 13.836 1 97.25 232 LYS B CA 1
ATOM 4507 C C . LYS B 1 232 ? -15.828 -2.223 12.859 1 97.25 232 LYS B C 1
ATOM 4509 O O . LYS B 1 232 ? -15.438 -2.127 11.695 1 97.25 232 LYS B O 1
ATOM 4514 N N . THR B 1 233 ? -16.391 -3.32 13.367 1 98.62 233 THR B N 1
ATOM 4515 C CA . THR B 1 233 ? -16.922 -4.406 12.555 1 98.62 233 THR B CA 1
ATOM 4516 C C . THR B 1 233 ? -18.406 -4.605 12.82 1 98.62 233 THR B C 1
ATOM 4518 O O . THR B 1 233 ? -18.859 -4.512 13.961 1 98.62 233 THR B O 1
ATOM 4521 N N . ILE B 1 234 ? -19.188 -4.781 11.766 1 98.69 234 ILE B N 1
ATOM 4522 C CA . ILE B 1 234 ? -20.641 -4.898 11.898 1 98.69 234 ILE B CA 1
ATOM 4523 C C . ILE B 1 234 ? -21.109 -6.195 11.242 1 98.69 234 ILE B C 1
ATOM 4525 O O . ILE B 1 234 ? -20.828 -6.445 10.07 1 98.69 234 ILE B O 1
ATOM 4529 N N . VAL B 1 235 ? -21.719 -7.047 12.008 1 98.56 235 VAL B N 1
ATOM 4530 C CA . VAL B 1 235 ? -22.469 -8.164 11.445 1 98.56 235 VAL B CA 1
ATOM 4531 C C . VAL B 1 235 ? -23.906 -7.738 11.172 1 98.56 235 VAL B C 1
ATOM 4533 O O . VAL B 1 235 ? -24.641 -7.363 12.094 1 98.56 235 VAL B O 1
ATOM 4536 N N . GLY B 1 236 ? -24.312 -7.73 9.93 1 98.12 236 GLY B N 1
ATOM 4537 C CA . GLY B 1 236 ? -25.656 -7.254 9.586 1 98.12 236 GLY B CA 1
ATOM 4538 C C . GLY B 1 236 ? -26.188 -7.848 8.297 1 98.12 236 GLY B C 1
ATOM 4539 O O . GLY B 1 236 ? -25.562 -8.727 7.707 1 98.12 236 GLY B O 1
ATOM 4540 N N . ASN B 1 237 ? -27.312 -7.371 7.91 1 98.06 237 ASN B N 1
ATOM 4541 C CA . ASN B 1 237 ? -28.016 -7.84 6.719 1 98.06 237 ASN B CA 1
ATOM 4542 C C . ASN B 1 237 ? -27.766 -6.922 5.523 1 98.06 237 ASN B C 1
ATOM 4544 O O . ASN B 1 237 ? -28.125 -5.742 5.562 1 98.06 237 ASN B O 1
ATOM 4548 N N . TYR B 1 238 ? -27.234 -7.496 4.43 1 97.75 238 TYR B N 1
ATOM 4549 C CA . TYR B 1 238 ? -26.906 -6.715 3.24 1 97.75 238 TYR B CA 1
ATOM 4550 C C . TYR B 1 238 ? -28.156 -6.07 2.648 1 97.75 238 TYR B C 1
ATOM 4552 O O . TYR B 1 238 ? -28.062 -5.039 1.977 1 97.75 238 TYR B O 1
ATOM 4560 N N . GLU B 1 239 ? -29.297 -6.602 2.91 1 97.12 239 GLU B N 1
ATOM 4561 C CA . GLU B 1 239 ? -30.547 -6.102 2.336 1 97.12 239 GLU B CA 1
ATOM 4562 C C . GLU B 1 239 ? -31.047 -4.867 3.08 1 97.12 239 GLU B C 1
ATOM 4564 O O . GLU B 1 239 ? -31.922 -4.148 2.592 1 97.12 239 GLU B O 1
ATOM 4569 N N . ARG B 1 240 ? -30.5 -4.668 4.27 1 98.06 240 ARG B N 1
ATOM 4570 C CA . ARG B 1 240 ? -30.953 -3.57 5.125 1 98.06 240 ARG B CA 1
ATOM 4571 C C . ARG B 1 240 ? -29.766 -2.914 5.832 1 98.06 240 ARG B C 1
ATOM 4573 O O . ARG B 1 240 ? -29.766 -2.781 7.059 1 98.06 240 ARG B O 1
ATOM 4580 N N . ILE B 1 241 ? -28.844 -2.406 5.051 1 98.31 241 ILE B N 1
ATOM 4581 C CA . ILE B 1 241 ? -27.578 -1.941 5.629 1 98.31 241 ILE B CA 1
ATOM 4582 C C . ILE B 1 241 ? -27.828 -0.699 6.48 1 98.31 241 ILE B C 1
ATOM 4584 O O . ILE B 1 241 ? -27.141 -0.471 7.477 1 98.31 241 ILE B O 1
ATOM 4588 N N . PHE B 1 242 ? -28.844 0.086 6.281 1 98.25 242 PHE B N 1
ATOM 4589 C CA . PHE B 1 242 ? -29.078 1.35 6.973 1 98.25 242 PHE B CA 1
ATOM 4590 C C . PHE B 1 242 ? -29.75 1.119 8.32 1 98.25 242 PHE B C 1
ATOM 4592 O O . PHE B 1 242 ? -29.922 2.055 9.102 1 98.25 242 PHE B O 1
ATOM 4599 N N . ASP B 1 243 ? -30.094 -0.141 8.617 1 98.25 243 ASP B N 1
ATOM 4600 C CA . ASP B 1 243 ? -30.484 -0.501 9.977 1 98.25 243 ASP B CA 1
ATOM 4601 C C . ASP B 1 243 ? -29.281 -0.488 10.922 1 98.25 243 ASP B C 1
ATOM 4603 O O . ASP B 1 243 ? -29.453 -0.453 12.141 1 98.25 243 ASP B O 1
ATOM 4607 N N . TYR B 1 244 ? -28.125 -0.484 10.336 1 98.12 244 TYR B N 1
ATOM 4608 C CA . TYR B 1 244 ? -26.938 -0.734 11.141 1 98.12 244 TYR B CA 1
ATOM 4609 C C . TYR B 1 244 ? -26 0.465 11.117 1 98.12 244 TYR B C 1
ATOM 4611 O O . TYR B 1 244 ? -25.156 0.618 12 1 98.12 244 TYR B O 1
ATOM 4619 N N . LEU B 1 245 ? -26.109 1.273 10.008 1 97.62 245 LEU B N 1
ATOM 4620 C CA . LEU B 1 245 ? -25.156 2.373 9.867 1 97.62 245 LEU B CA 1
ATOM 4621 C C . LEU B 1 245 ? -25.766 3.529 9.094 1 97.62 245 LEU B C 1
ATOM 4623 O O . LEU B 1 245 ? -26.828 3.373 8.469 1 97.62 245 LEU B O 1
ATOM 4627 N N . GLU B 1 246 ? -25.141 4.66 9.242 1 97 246 GLU B N 1
ATOM 4628 C CA . GLU B 1 246 ? -25.469 5.84 8.453 1 97 246 GLU B CA 1
ATOM 4629 C C . GLU B 1 246 ? -24.281 6.266 7.586 1 97 246 GLU B C 1
ATOM 4631 O O . GLU B 1 246 ? -23.141 6.152 8.008 1 97 246 GLU B O 1
ATOM 4636 N N . LEU B 1 247 ? -24.578 6.715 6.434 1 98.06 247 LEU B N 1
ATOM 4637 C CA . LEU B 1 247 ? -23.547 7.215 5.527 1 98.06 247 LEU B CA 1
ATOM 4638 C C . LEU B 1 247 ? -23.641 8.727 5.375 1 98.06 247 LEU B C 1
ATOM 4640 O O . LEU B 1 247 ? -24.719 9.266 5.105 1 98.06 247 LEU B O 1
ATOM 4644 N N . ARG B 1 248 ? -22.5 9.391 5.582 1 97.06 248 ARG B N 1
ATOM 4645 C CA . ARG B 1 248 ? -22.391 10.836 5.398 1 97.06 248 ARG B CA 1
ATOM 4646 C C . ARG B 1 248 ? -21.734 11.172 4.066 1 97.06 248 ARG B C 1
ATOM 4648 O O . ARG B 1 248 ? -21.188 10.289 3.4 1 97.06 248 ARG B O 1
ATOM 4655 N N . GLU B 1 249 ? -21.719 12.43 3.676 1 96.56 249 GLU B N 1
ATOM 4656 C CA . GLU B 1 249 ? -21.125 12.898 2.426 1 96.56 249 GLU B CA 1
ATOM 4657 C C . GLU B 1 249 ? -19.609 12.711 2.426 1 96.56 249 GLU B C 1
ATOM 4659 O O . GLU B 1 249 ? -19.016 12.508 1.37 1 96.56 249 GLU B O 1
ATOM 4664 N N . CYS B 1 250 ? -19.016 12.664 3.559 1 96.06 250 CYS B N 1
ATOM 4665 C CA . CYS B 1 250 ? -17.562 12.594 3.662 1 96.06 250 CYS B CA 1
ATOM 4666 C C . CYS B 1 250 ? -17.094 11.141 3.723 1 96.06 250 CYS B C 1
ATOM 4668 O O . CYS B 1 250 ? -15.891 10.875 3.789 1 96.06 250 CYS B O 1
ATOM 4670 N N . ASP B 1 251 ? -18.031 10.188 3.662 1 98.19 251 ASP B N 1
ATOM 4671 C CA . ASP B 1 251 ? -17.688 8.781 3.826 1 98.19 251 ASP B CA 1
ATOM 4672 C C . ASP B 1 251 ? -17.328 8.141 2.486 1 98.19 251 ASP B C 1
ATOM 4674 O O . ASP B 1 251 ? -17.688 8.664 1.428 1 98.19 251 ASP B O 1
ATOM 4678 N N . TYR B 1 252 ? -16.547 7.07 2.537 1 98.69 252 TYR B N 1
ATOM 4679 C CA . TYR B 1 252 ? -16.156 6.227 1.416 1 98.69 252 TYR B CA 1
ATOM 4680 C C . TYR B 1 252 ? -16.797 4.852 1.506 1 98.69 252 TYR B C 1
ATOM 4682 O O . TYR B 1 252 ? -16.969 4.309 2.6 1 98.69 252 TYR B O 1
ATOM 4690 N N . VAL B 1 253 ? -17.141 4.344 0.304 1 98.88 253 VAL B N 1
ATOM 4691 C CA . VAL B 1 253 ? -17.766 3.027 0.304 1 98.88 253 VAL B CA 1
ATOM 4692 C C . VAL B 1 253 ? -17.016 2.094 -0.642 1 98.88 253 VAL B C 1
ATOM 4694 O O . VAL B 1 253 ? -16.734 2.459 -1.784 1 98.88 253 VAL B O 1
ATOM 4697 N N . CYS B 1 254 ? -16.656 0.942 -0.143 1 98.81 254 CYS B N 1
ATOM 4698 C CA . CYS B 1 254 ? -16.109 -0.152 -0.937 1 98.81 254 CYS B CA 1
ATOM 4699 C C . CYS B 1 254 ? -17.047 -1.356 -0.922 1 98.81 254 CYS B C 1
ATOM 4701 O O . CYS B 1 254 ? -17.281 -1.954 0.13 1 98.81 254 CYS B O 1
ATOM 4703 N N . VAL B 1 255 ? -17.531 -1.687 -2.1 1 98.44 255 VAL B N 1
ATOM 4704 C CA . VAL B 1 255 ? -18.406 -2.848 -2.234 1 98.44 255 VAL B CA 1
ATOM 4705 C C . VAL B 1 255 ? -17.609 -4.039 -2.748 1 98.44 255 VAL B C 1
ATOM 4707 O O . VAL B 1 255 ? -17.25 -4.094 -3.926 1 98.44 255 VAL B O 1
ATOM 4710 N N . MET B 1 256 ? -17.359 -5 -1.908 1 95.62 256 MET B N 1
ATOM 4711 C CA . MET B 1 256 ? -16.531 -6.152 -2.262 1 95.62 256 MET B CA 1
ATOM 4712 C C . MET B 1 256 ? -17 -7.402 -1.523 1 95.62 256 MET B C 1
ATOM 4714 O O . MET B 1 256 ? -16.203 -8.062 -0.856 1 95.62 256 MET B O 1
ATOM 4718 N N . THR B 1 257 ? -18.219 -7.703 -1.619 1 93.19 257 THR B N 1
ATOM 4719 C CA . THR B 1 257 ? -18.828 -8.852 -0.957 1 93.19 257 THR B CA 1
ATOM 4720 C C . THR B 1 257 ? -18.453 -10.148 -1.664 1 93.19 257 THR B C 1
ATOM 4722 O O . THR B 1 257 ? -17.609 -10.148 -2.57 1 93.19 257 THR B O 1
ATOM 4725 N N . ARG B 1 258 ? -18.984 -11.281 -1.206 1 81.12 258 ARG B N 1
ATOM 4726 C CA . ARG B 1 258 ? -18.625 -12.602 -1.713 1 81.12 258 ARG B CA 1
ATOM 4727 C C . ARG B 1 258 ? -19.297 -12.883 -3.047 1 81.12 258 ARG B C 1
ATOM 4729 O O . ARG B 1 258 ? -18.906 -13.805 -3.766 1 81.12 258 ARG B O 1
ATOM 4736 N N . GLY B 1 259 ? -20.328 -12.031 -3.412 1 80.94 259 GLY B N 1
ATOM 4737 C CA . GLY B 1 259 ? -21.016 -12.391 -4.641 1 80.94 259 GLY B CA 1
ATOM 4738 C C . GLY B 1 259 ? -21.688 -11.211 -5.312 1 80.94 259 GLY B C 1
ATOM 4739 O O . GLY B 1 259 ? -21.922 -10.18 -4.68 1 80.94 259 GLY B O 1
ATOM 4740 N N . HIS B 1 260 ? -22.094 -11.414 -6.582 1 82.81 260 HIS B N 1
ATOM 4741 C CA . HIS B 1 260 ? -22.672 -10.375 -7.422 1 82.81 260 HIS B CA 1
ATOM 4742 C C . HIS B 1 260 ? -24 -9.891 -6.859 1 82.81 260 HIS B C 1
ATOM 4744 O O . HIS B 1 260 ? -24.312 -8.703 -6.902 1 82.81 260 HIS B O 1
ATOM 4750 N N . GLN B 1 261 ? -24.75 -10.836 -6.332 1 88.06 261 GLN B N 1
ATOM 4751 C CA . GLN B 1 261 ? -26.062 -10.461 -5.805 1 88.06 261 GLN B CA 1
ATOM 4752 C C . GLN B 1 261 ? -25.922 -9.555 -4.582 1 88.06 261 GLN B C 1
ATOM 4754 O O . GLN B 1 261 ? -26.641 -8.562 -4.453 1 88.06 261 GLN B O 1
ATOM 4759 N N . SER B 1 262 ? -25.062 -9.977 -3.74 1 93.12 262 SER B N 1
ATOM 4760 C CA . SER B 1 262 ? -24.828 -9.156 -2.551 1 93.12 262 SER B CA 1
ATOM 4761 C C . SER B 1 262 ? -24.25 -7.797 -2.918 1 93.12 262 SER B C 1
ATOM 4763 O O . SER B 1 262 ? -24.625 -6.781 -2.334 1 93.12 262 SER B O 1
ATOM 4765 N N . ASP B 1 263 ? -23.344 -7.789 -3.896 1 94.06 263 ASP B N 1
ATOM 4766 C CA . ASP B 1 263 ? -22.812 -6.52 -4.383 1 94.06 263 ASP B CA 1
ATOM 4767 C C . ASP B 1 263 ? -23.938 -5.625 -4.918 1 94.06 263 ASP B C 1
ATOM 4769 O O . ASP B 1 263 ? -23.969 -4.426 -4.633 1 94.06 263 ASP B O 1
ATOM 4773 N N . TYR B 1 264 ? -24.828 -6.207 -5.645 1 94.81 264 TYR B N 1
ATOM 4774 C CA . TYR B 1 264 ? -25.953 -5.477 -6.227 1 94.81 264 TYR B CA 1
ATOM 4775 C C . TYR B 1 264 ? -26.812 -4.852 -5.141 1 94.81 264 TYR B C 1
ATOM 4777 O O . TYR B 1 264 ? -27.125 -3.66 -5.195 1 94.81 264 TYR B O 1
ATOM 4785 N N . VAL B 1 265 ? -27.188 -5.645 -4.164 1 96.56 265 VAL B N 1
ATOM 4786 C CA . VAL B 1 265 ? -28.109 -5.215 -3.119 1 96.56 265 VAL B CA 1
ATOM 4787 C C . VAL B 1 265 ? -27.484 -4.086 -2.307 1 96.56 265 VAL B C 1
ATOM 4789 O O . VAL B 1 265 ? -28.156 -3.1 -1.986 1 96.56 265 VAL B O 1
ATOM 4792 N N . VAL B 1 266 ? -26.25 -4.16 -2.004 1 97.88 266 VAL B N 1
ATOM 4793 C CA . VAL B 1 266 ? -25.531 -3.145 -1.231 1 97.88 266 VAL B CA 1
ATOM 4794 C C . VAL B 1 266 ? -25.391 -1.869 -2.059 1 97.88 266 VAL B C 1
ATOM 4796 O O . VAL B 1 266 ? -25.719 -0.776 -1.588 1 97.88 266 VAL B O 1
ATOM 4799 N N . GLN B 1 267 ? -24.938 -2.043 -3.283 1 97.44 267 GLN B N 1
ATOM 4800 C CA . GLN B 1 267 ? -24.703 -0.893 -4.152 1 97.44 267 GLN B CA 1
ATOM 4801 C C . GLN B 1 267 ? -26 -0.106 -4.371 1 97.44 267 GLN B C 1
ATOM 4803 O O . GLN B 1 267 ? -25.984 1.127 -4.359 1 97.44 267 GLN B O 1
ATOM 4808 N N . ARG B 1 268 ? -27.094 -0.798 -4.574 1 96.81 268 ARG B N 1
ATOM 4809 C CA . ARG B 1 268 ? -28.391 -0.151 -4.77 1 96.81 268 ARG B CA 1
ATOM 4810 C C . ARG B 1 268 ? -28.734 0.747 -3.588 1 96.81 268 ARG B C 1
ATOM 4812 O O . ARG B 1 268 ? -29.234 1.857 -3.773 1 96.81 268 ARG B O 1
ATOM 4819 N N . GLN B 1 269 ? -28.5 0.32 -2.42 1 97.62 269 GLN B N 1
ATOM 4820 C CA . GLN B 1 269 ? -28.797 1.082 -1.214 1 97.62 269 GLN B CA 1
ATOM 4821 C C . GLN B 1 269 ? -27.844 2.266 -1.058 1 97.62 269 GLN B C 1
ATOM 4823 O O . GLN B 1 269 ? -28.281 3.387 -0.791 1 97.62 269 GLN B O 1
ATOM 4828 N N . VAL B 1 270 ? -26.547 2.064 -1.312 1 98 270 VAL B N 1
ATOM 4829 C CA . VAL B 1 270 ? -25.531 3.09 -1.082 1 98 270 VAL B CA 1
ATOM 4830 C C . VAL B 1 270 ? -25.719 4.234 -2.076 1 98 270 VAL B C 1
ATOM 4832 O O . VAL B 1 270 ? -25.469 5.395 -1.751 1 98 270 VAL B O 1
ATOM 4835 N N . LEU B 1 271 ? -26.219 3.918 -3.244 1 97.12 271 LEU B N 1
ATOM 4836 C CA . LEU B 1 271 ? -26.406 4.902 -4.305 1 97.12 271 LEU B CA 1
ATOM 4837 C C . LEU B 1 271 ? -27.516 5.879 -3.949 1 97.12 271 LEU B C 1
ATOM 4839 O O . LEU B 1 271 ? -27.656 6.926 -4.586 1 97.12 271 LEU B O 1
ATOM 4843 N N . THR B 1 272 ? -28.312 5.555 -2.947 1 95.62 272 THR B N 1
ATOM 4844 C CA . THR B 1 272 ? -29.359 6.473 -2.492 1 95.62 272 THR B CA 1
ATOM 4845 C C . THR B 1 272 ? -28.75 7.598 -1.654 1 95.62 272 THR B C 1
ATOM 4847 O O . THR B 1 272 ? -29.438 8.555 -1.3 1 95.62 272 THR B O 1
ATOM 4850 N N . LYS B 1 273 ? -27.516 7.5 -1.293 1 96.19 273 LYS B N 1
ATOM 4851 C CA . LYS B 1 273 ? -26.797 8.5 -0.511 1 96.19 273 LYS B CA 1
ATOM 4852 C C . LYS B 1 273 ? -25.719 9.188 -1.35 1 96.19 273 LYS B C 1
ATOM 4854 O O . LYS B 1 273 ? -25.328 8.688 -2.402 1 96.19 273 LYS B O 1
ATOM 4859 N N . ASN B 1 274 ? -25.281 10.344 -0.961 1 94.75 274 ASN B N 1
ATOM 4860 C CA . ASN B 1 274 ? -24.25 11.102 -1.655 1 94.75 274 ASN B CA 1
ATOM 4861 C C . ASN B 1 274 ? -22.906 11.031 -0.923 1 94.75 274 ASN B C 1
ATOM 4863 O O . ASN B 1 274 ? -22.438 12.031 -0.373 1 94.75 274 ASN B O 1
ATOM 4867 N N . THR B 1 275 ? -22.297 9.906 -1.009 1 97.06 275 THR B N 1
ATOM 4868 C CA . THR B 1 275 ? -20.984 9.75 -0.385 1 97.06 275 THR B CA 1
ATOM 4869 C C . THR B 1 275 ? -19.891 10.273 -1.303 1 97.06 275 THR B C 1
ATOM 4871 O O . THR B 1 275 ? -20.109 10.461 -2.5 1 97.06 275 THR B O 1
ATOM 4874 N N . CYS B 1 276 ? -18.766 10.516 -0.743 1 95.44 276 CYS B N 1
ATOM 4875 C CA . CYS B 1 276 ? -17.703 11.133 -1.536 1 95.44 276 CYS B CA 1
ATOM 4876 C C . CYS B 1 276 ? -17.062 10.117 -2.475 1 95.44 276 CYS B C 1
ATOM 4878 O O . CYS B 1 276 ? -16.375 10.492 -3.428 1 95.44 276 CYS B O 1
ATOM 4880 N N . TYR B 1 277 ? -17.359 8.836 -2.236 1 98.31 277 TYR B N 1
ATOM 4881 C CA . TYR B 1 277 ? -16.734 7.785 -3.037 1 98.31 277 TYR B CA 1
ATOM 4882 C C . TYR B 1 277 ? -17.531 6.488 -2.951 1 98.31 277 TYR B C 1
ATOM 4884 O O . TYR B 1 277 ? -17.969 6.102 -1.87 1 98.31 277 TYR B O 1
ATOM 4892 N N . ILE B 1 278 ? -17.688 5.859 -4.059 1 98.69 278 ILE B N 1
ATOM 4893 C CA . ILE B 1 278 ? -18.219 4.504 -4.125 1 98.69 278 ILE B CA 1
ATOM 4894 C C . ILE B 1 278 ? -17.391 3.668 -5.098 1 98.69 278 ILE B C 1
ATOM 4896 O O . ILE B 1 278 ? -17.266 4.02 -6.273 1 98.69 278 ILE B O 1
ATOM 4900 N N . GLY B 1 279 ? -16.75 2.617 -4.609 1 98.56 279 GLY B N 1
ATOM 4901 C CA . GLY B 1 279 ? -16.031 1.665 -5.441 1 98.56 279 GLY B CA 1
ATOM 4902 C C . GLY B 1 279 ? -16.609 0.262 -5.375 1 98.56 279 GLY B C 1
ATOM 4903 O O . GLY B 1 279 ? -17.031 -0.193 -4.309 1 98.56 279 GLY B O 1
ATOM 4904 N N . VAL B 1 280 ? -16.625 -0.386 -6.523 1 97.44 280 VAL B N 1
ATOM 4905 C CA . VAL B 1 280 ? -17.188 -1.729 -6.594 1 97.44 280 VAL B CA 1
ATOM 4906 C C . VAL B 1 280 ? -16.172 -2.684 -7.23 1 97.44 280 VAL B C 1
ATOM 4908 O O . VAL B 1 280 ? -15.656 -2.414 -8.32 1 97.44 280 VAL B O 1
ATOM 4911 N N . ILE B 1 281 ? -15.953 -3.758 -6.559 1 93.75 281 ILE B N 1
ATOM 4912 C CA . ILE B 1 281 ? -14.984 -4.723 -7.051 1 93.75 281 ILE B CA 1
ATOM 4913 C C . ILE B 1 281 ? -15.625 -5.609 -8.117 1 93.75 281 ILE B C 1
ATOM 4915 O O . ILE B 1 281 ? -16.812 -5.898 -8.055 1 93.75 281 ILE B O 1
ATOM 4919 N N . GLY B 1 282 ? -14.836 -5.973 -9.133 1 88.62 282 GLY B N 1
ATOM 4920 C CA . GLY B 1 282 ? -15.32 -6.93 -10.117 1 88.62 282 GLY B CA 1
ATOM 4921 C C . GLY B 1 282 ? -14.672 -6.77 -11.477 1 88.62 282 GLY B C 1
ATOM 4922 O O . GLY B 1 282 ? -14.062 -5.734 -11.766 1 88.62 282 GLY B O 1
ATOM 4923 N N . SER B 1 283 ? -14.875 -7.762 -12.227 1 83.12 283 SER B N 1
ATOM 4924 C CA . SER B 1 283 ? -14.453 -7.672 -13.625 1 83.12 283 SER B CA 1
ATOM 4925 C C . SER B 1 283 ? -15.344 -6.723 -14.414 1 83.12 283 SER B C 1
ATOM 4927 O O . SER B 1 283 ? -16.484 -6.457 -14.016 1 83.12 283 SER B O 1
ATOM 4929 N N . ARG B 1 284 ? -14.797 -6.215 -15.531 1 83.81 284 ARG B N 1
ATOM 4930 C CA . ARG B 1 284 ? -15.562 -5.297 -16.375 1 83.81 284 ARG B CA 1
ATOM 4931 C C . ARG B 1 284 ? -16.875 -5.926 -16.812 1 83.81 284 ARG B C 1
ATOM 4933 O O . ARG B 1 284 ? -17.922 -5.27 -16.797 1 83.81 284 ARG B O 1
ATOM 4940 N N . LYS B 1 285 ? -16.859 -7.164 -17.125 1 81.31 285 LYS B N 1
ATOM 4941 C CA . LYS B 1 285 ? -18.062 -7.863 -17.578 1 81.31 285 LYS B CA 1
ATOM 4942 C C . LYS B 1 285 ? -19.078 -7.984 -16.438 1 81.31 285 LYS B C 1
ATOM 4944 O O . LYS B 1 285 ? -20.266 -7.719 -16.641 1 81.31 285 LYS B O 1
ATOM 4949 N N . LYS B 1 286 ? -18.562 -8.375 -15.312 1 81.12 286 LYS B N 1
ATOM 4950 C CA . LYS B 1 286 ? -19.422 -8.477 -14.141 1 81.12 286 LYS B CA 1
ATOM 4951 C C . LYS B 1 286 ? -20.062 -7.129 -13.82 1 81.12 286 LYS B C 1
ATOM 4953 O O . LYS B 1 286 ? -21.266 -7.062 -13.523 1 81.12 286 LYS B O 1
ATOM 4958 N N . LEU B 1 287 ? -19.359 -6.152 -13.898 1 87.69 287 LEU B N 1
ATOM 4959 C CA . LEU B 1 287 ? -19.812 -4.82 -13.516 1 87.69 287 LEU B CA 1
ATOM 4960 C C . LEU B 1 287 ? -20.812 -4.273 -14.531 1 87.69 287 LEU B C 1
ATOM 4962 O O . LEU B 1 287 ? -21.734 -3.541 -14.164 1 87.69 287 LEU B O 1
ATOM 4966 N N . GLU B 1 288 ? -20.625 -4.645 -15.734 1 88.62 288 GLU B N 1
ATOM 4967 C CA . GLU B 1 288 ? -21.609 -4.27 -16.75 1 88.62 288 GLU B CA 1
ATOM 4968 C C . GLU B 1 288 ? -22.953 -4.941 -16.5 1 88.62 288 GLU B C 1
ATOM 4970 O O . GLU B 1 288 ? -24 -4.312 -16.641 1 88.62 288 GLU B O 1
ATOM 4975 N N . THR B 1 289 ? -22.891 -6.152 -16.109 1 87.38 289 THR B N 1
ATOM 4976 C CA . THR B 1 289 ? -24.109 -6.879 -15.766 1 87.38 289 THR B CA 1
ATOM 4977 C C . THR B 1 289 ? -24.812 -6.227 -14.578 1 87.38 289 THR B C 1
ATOM 4979 O O . THR B 1 289 ? -26.031 -6.055 -14.586 1 87.38 289 THR B O 1
ATOM 4982 N N . LEU B 1 290 ? -24.031 -5.887 -13.625 1 90.44 290 LEU B N 1
ATOM 4983 C CA . LEU B 1 290 ? -24.562 -5.211 -12.453 1 90.44 290 LEU B CA 1
ATOM 4984 C C . LEU B 1 290 ? -25.188 -3.869 -12.828 1 90.44 290 LEU B C 1
ATOM 4986 O O . LEU B 1 290 ? -26.25 -3.512 -12.328 1 90.44 290 LEU B O 1
ATOM 4990 N N . ALA B 1 291 ? -24.547 -3.18 -13.664 1 93.44 291 ALA B N 1
ATOM 4991 C CA . ALA B 1 291 ? -25.031 -1.878 -14.117 1 93.44 291 ALA B CA 1
ATOM 4992 C C . ALA B 1 291 ? -26.391 -2.004 -14.812 1 93.44 291 ALA B C 1
ATOM 4994 O O . ALA B 1 291 ? -27.281 -1.186 -14.594 1 93.44 291 ALA B O 1
ATOM 4995 N N . GLU B 1 292 ? -26.484 -3.018 -15.602 1 93.44 292 GLU B N 1
ATOM 4996 C CA . GLU B 1 292 ? -27.734 -3.256 -16.297 1 93.44 292 GLU B CA 1
ATOM 4997 C C . GLU B 1 292 ? -28.875 -3.533 -15.32 1 93.44 292 GLU B C 1
ATOM 4999 O O . GLU B 1 292 ? -29.969 -3 -15.477 1 93.44 292 GLU B O 1
ATOM 5004 N N . LYS B 1 293 ? -28.594 -4.316 -14.398 1 93.56 293 LYS B N 1
ATOM 5005 C CA . LYS B 1 293 ? -29.594 -4.641 -13.383 1 93.56 293 LYS B CA 1
ATOM 5006 C C . LYS B 1 293 ? -30 -3.395 -12.602 1 93.56 293 LYS B C 1
ATOM 5008 O O . LYS B 1 293 ? -31.188 -3.176 -12.344 1 93.56 293 LYS B O 1
ATOM 5013 N N . LEU B 1 294 ? -29.078 -2.59 -12.234 1 95.69 294 LEU B N 1
ATOM 5014 C CA . LEU B 1 294 ? -29.312 -1.36 -11.492 1 95.69 294 LEU B CA 1
ATOM 5015 C C . LEU B 1 294 ? -30.156 -0.389 -12.305 1 95.69 294 LEU B C 1
ATOM 5017 O O . LEU B 1 294 ? -31.094 0.231 -11.773 1 95.69 294 LEU B O 1
ATOM 5021 N N . THR B 1 295 ? -29.844 -0.318 -13.562 1 95.12 295 THR B N 1
ATOM 5022 C CA . THR B 1 295 ? -30.609 0.553 -14.453 1 95.12 295 THR B CA 1
ATOM 5023 C C . THR B 1 295 ? -32.062 0.084 -14.555 1 95.12 295 THR B C 1
ATOM 5025 O O . THR B 1 295 ? -33 0.899 -14.531 1 95.12 295 THR B O 1
ATOM 5028 N N . ALA B 1 296 ? -32.188 -1.158 -14.633 1 95.25 296 ALA B N 1
ATOM 5029 C CA . ALA B 1 296 ? -33.531 -1.738 -14.695 1 95.25 296 ALA B CA 1
ATOM 5030 C C . ALA B 1 296 ? -34.312 -1.417 -13.438 1 95.25 296 ALA B C 1
ATOM 5032 O O . ALA B 1 296 ? -35.562 -1.307 -13.477 1 95.25 296 ALA B O 1
ATOM 5033 N N . ASP B 1 297 ? -33.594 -1.17 -12.422 1 94.5 297 ASP B N 1
ATOM 5034 C CA . ASP B 1 297 ? -34.25 -0.895 -11.141 1 94.5 297 ASP B CA 1
ATOM 5035 C C . ASP B 1 297 ? -34.344 0.607 -10.883 1 94.5 297 ASP B C 1
ATOM 5037 O O . ASP B 1 297 ? -34.562 1.033 -9.742 1 94.5 297 ASP B O 1
ATOM 5041 N N . GLY B 1 298 ? -33.969 1.426 -11.836 1 94.56 298 GLY B N 1
ATOM 5042 C CA . GLY B 1 298 ? -34.281 2.848 -11.758 1 94.56 298 GLY B CA 1
ATOM 5043 C C . GLY B 1 298 ? -33.062 3.693 -11.438 1 94.56 298 GLY B C 1
ATOM 5044 O O . GLY B 1 298 ? -33.156 4.914 -11.297 1 94.56 298 GLY B O 1
ATOM 5045 N N . VAL B 1 299 ? -31.922 3.107 -11.289 1 94.44 299 VAL B N 1
ATOM 5046 C CA . VAL B 1 299 ? -30.703 3.869 -11.055 1 94.44 299 VAL B CA 1
ATOM 5047 C C . VAL B 1 299 ? -30.203 4.469 -12.367 1 94.44 299 VAL B C 1
ATOM 5049 O O . VAL B 1 299 ? -30.172 3.783 -13.391 1 94.44 299 VAL B O 1
ATOM 5052 N N . THR B 1 300 ? -29.859 5.703 -12.336 1 94.5 300 THR B N 1
ATOM 5053 C CA . THR B 1 300 ? -29.438 6.359 -13.578 1 94.5 300 THR B CA 1
ATOM 5054 C C . THR B 1 300 ? -28.016 5.945 -13.953 1 94.5 300 THR B C 1
ATOM 5056 O O . THR B 1 300 ? -27.219 5.594 -13.094 1 94.5 300 THR B O 1
ATOM 5059 N N . ARG B 1 301 ? -27.766 6.027 -15.156 1 92.94 301 ARG B N 1
ATOM 5060 C CA . ARG B 1 301 ? -26.422 5.715 -15.648 1 92.94 301 ARG B CA 1
ATOM 5061 C C . ARG B 1 301 ? -25.391 6.68 -15.078 1 92.94 301 ARG B C 1
ATOM 5063 O O . ARG B 1 301 ? -24.25 6.293 -14.812 1 92.94 301 ARG B O 1
ATOM 5070 N N . GLU B 1 302 ? -25.828 7.848 -14.891 1 93.56 302 GLU B N 1
ATOM 5071 C CA . GLU B 1 302 ? -24.938 8.852 -14.305 1 93.56 302 GLU B CA 1
ATOM 5072 C C . GLU B 1 302 ? -24.484 8.438 -12.906 1 93.56 302 GLU B C 1
ATOM 5074 O O . GLU B 1 302 ? -23.297 8.539 -12.578 1 93.56 302 GLU B O 1
ATOM 5079 N N . GLN B 1 303 ? -25.375 7.965 -12.133 1 94.06 303 GLN B N 1
ATOM 5080 C CA . GLN B 1 303 ? -25.062 7.504 -10.781 1 94.06 303 GLN B CA 1
ATOM 5081 C C . GLN B 1 303 ? -24.078 6.336 -10.82 1 94.06 303 GLN B C 1
ATOM 5083 O O . GLN B 1 303 ? -23.156 6.27 -10.008 1 94.06 303 GLN B O 1
ATOM 5088 N N . ILE B 1 304 ? -24.281 5.527 -11.758 1 94.44 304 ILE B N 1
ATOM 5089 C CA . ILE B 1 304 ? -23.453 4.336 -11.891 1 94.44 304 ILE B CA 1
ATOM 5090 C C . ILE B 1 304 ? -22.062 4.734 -12.367 1 94.44 304 ILE B C 1
ATOM 5092 O O . ILE B 1 304 ? -21.047 4.258 -11.828 1 94.44 304 ILE B O 1
ATOM 5096 N N . ASP B 1 305 ? -22.031 5.652 -13.289 1 92.88 305 ASP B N 1
ATOM 5097 C CA . ASP B 1 305 ? -20.766 6.074 -13.891 1 92.88 305 ASP B CA 1
ATOM 5098 C C . ASP B 1 305 ? -19.922 6.875 -12.898 1 92.88 305 ASP B C 1
ATOM 5100 O O . ASP B 1 305 ? -18.719 7.027 -13.07 1 92.88 305 ASP B O 1
ATOM 5104 N N . ASN B 1 306 ? -20.562 7.352 -11.891 1 94.38 306 ASN B N 1
ATOM 5105 C CA . ASN B 1 306 ? -19.859 8.094 -10.852 1 94.38 306 ASN B CA 1
ATOM 5106 C C . ASN B 1 306 ? -19.172 7.16 -9.867 1 94.38 306 ASN B C 1
ATOM 5108 O O . ASN B 1 306 ? -18.344 7.598 -9.055 1 94.38 306 ASN B O 1
ATOM 5112 N N . CYS B 1 307 ? -19.5 5.91 -9.984 1 96.38 307 CYS B N 1
ATOM 5113 C CA . CYS B 1 307 ? -18.812 4.91 -9.18 1 96.38 307 CYS B CA 1
ATOM 5114 C C . CYS B 1 307 ? -17.469 4.531 -9.805 1 96.38 307 CYS B C 1
ATOM 5116 O O . CYS B 1 307 ? -17.281 4.684 -11.016 1 96.38 307 CYS B O 1
ATOM 5118 N N . HIS B 1 308 ? -16.594 4.176 -9.031 1 96.88 308 HIS B N 1
ATOM 5119 C CA . HIS B 1 308 ? -15.344 3.588 -9.492 1 96.88 308 HIS B CA 1
ATOM 5120 C C . HIS B 1 308 ? -15.484 2.082 -9.688 1 96.88 308 HIS B C 1
ATOM 5122 O O . HIS B 1 308 ? -15.383 1.315 -8.727 1 96.88 308 HIS B O 1
ATOM 5128 N N . SER B 1 309 ? -15.688 1.678 -10.875 1 94.06 309 SER B N 1
ATOM 5129 C CA . SER B 1 309 ? -15.953 0.294 -11.258 1 94.06 309 SER B CA 1
ATOM 5130 C C . SER B 1 309 ? -15.18 -0.092 -12.516 1 94.06 309 SER B C 1
ATOM 5132 O O . SER B 1 309 ? -15.516 0.357 -13.617 1 94.06 309 SER B O 1
ATOM 5134 N N . PRO B 1 310 ? -14.211 -0.983 -12.445 1 95 310 PRO B N 1
ATOM 5135 C CA . PRO B 1 310 ? -13.734 -1.7 -11.258 1 95 310 PRO B CA 1
ATOM 5136 C C . PRO B 1 310 ? -13.055 -0.782 -10.25 1 95 310 PRO B C 1
ATOM 5138 O O . PRO B 1 310 ? -12.453 0.224 -10.633 1 95 310 PRO B O 1
ATOM 5141 N N . ILE B 1 311 ? -13.141 -1.102 -9.031 1 97.75 311 ILE B N 1
ATOM 5142 C CA . ILE B 1 311 ? -12.523 -0.34 -7.949 1 97.75 311 ILE B CA 1
ATOM 5143 C C . ILE B 1 311 ? -11.008 -0.473 -8.023 1 97.75 311 ILE B C 1
ATOM 5145 O O . ILE B 1 311 ? -10.484 -1.547 -8.328 1 97.75 311 ILE B O 1
ATOM 5149 N N . GLY B 1 312 ? -10.305 0.628 -7.711 1 98.06 312 GLY B N 1
ATOM 5150 C CA . GLY B 1 312 ? -8.852 0.605 -7.602 1 98.06 312 GLY B CA 1
ATOM 5151 C C . GLY B 1 312 ? -8.156 1.167 -8.828 1 98.06 312 GLY B C 1
ATOM 5152 O O . GLY B 1 312 ? -8.766 1.322 -9.883 1 98.06 312 GLY B O 1
ATOM 5153 N N . LEU B 1 313 ? -6.867 1.449 -8.734 1 97.94 313 LEU B N 1
ATOM 5154 C CA . LEU B 1 313 ? -6.023 1.912 -9.828 1 97.94 313 LEU B CA 1
ATOM 5155 C C . LEU B 1 313 ? -5.781 0.793 -10.836 1 97.94 313 LEU B C 1
ATOM 5157 O O . LEU B 1 313 ? -5.82 -0.387 -10.484 1 97.94 313 LEU B O 1
ATOM 5161 N N . GLU B 1 314 ? -5.547 1.188 -12.078 1 95.88 314 GLU B N 1
ATOM 5162 C CA . GLU B 1 314 ? -5.277 0.212 -13.133 1 95.88 314 GLU B CA 1
ATOM 5163 C C . GLU B 1 314 ? -3.814 -0.224 -13.117 1 95.88 314 GLU B C 1
ATOM 5165 O O . GLU B 1 314 ? -3.025 0.206 -13.961 1 95.88 314 GLU B O 1
ATOM 5170 N N . ILE B 1 315 ? -3.508 -1.133 -12.203 1 96.81 315 ILE B N 1
ATOM 5171 C CA . ILE B 1 315 ? -2.119 -1.56 -12.07 1 96.81 315 ILE B CA 1
ATOM 5172 C C . ILE B 1 315 ? -2.016 -3.062 -12.32 1 96.81 315 ILE B C 1
ATOM 5174 O O . ILE B 1 315 ? -1.033 -3.695 -11.922 1 96.81 315 ILE B O 1
ATOM 5178 N N . TYR B 1 316 ? -3.09 -3.637 -12.828 1 93.69 316 TYR B N 1
ATOM 5179 C CA . TYR B 1 316 ? -3.148 -5.047 -13.195 1 93.69 316 TYR B CA 1
ATOM 5180 C C . TYR B 1 316 ? -2.928 -5.938 -11.977 1 93.69 316 TYR B C 1
ATOM 5182 O O . TYR B 1 316 ? -2.221 -6.945 -12.062 1 93.69 316 TYR B O 1
ATOM 5190 N N . ALA B 1 317 ? -3.49 -5.512 -10.867 1 93.19 317 ALA B N 1
ATOM 5191 C CA . ALA B 1 317 ? -3.4 -6.27 -9.617 1 93.19 317 ALA B CA 1
ATOM 5192 C C . ALA B 1 317 ? -4.141 -7.602 -9.734 1 93.19 317 ALA B C 1
ATOM 5194 O O . ALA B 1 317 ? -5.211 -7.672 -10.336 1 93.19 317 ALA B O 1
ATOM 5195 N N . GLU B 1 318 ? -3.59 -8.648 -9.086 1 85.88 318 GLU B N 1
ATOM 5196 C CA . GLU B 1 318 ? -4.227 -9.961 -9.156 1 85.88 318 GLU B CA 1
ATOM 5197 C C . GLU B 1 318 ? -4.453 -10.539 -7.762 1 85.88 318 GLU B C 1
ATOM 5199 O O . GLU B 1 318 ? -5.539 -11.039 -7.461 1 85.88 318 GLU B O 1
ATOM 5204 N N . THR B 1 319 ? -3.457 -10.469 -6.906 1 87.31 319 THR B N 1
ATOM 5205 C CA . THR B 1 319 ? -3.584 -11.047 -5.57 1 87.31 319 THR B CA 1
ATOM 5206 C C . THR B 1 319 ? -4.352 -10.109 -4.648 1 87.31 319 THR B C 1
ATOM 5208 O O . THR B 1 319 ? -4.391 -8.898 -4.879 1 87.31 319 THR B O 1
ATOM 5211 N N . PRO B 1 320 ? -4.926 -10.617 -3.568 1 92 320 PRO B N 1
ATOM 5212 C CA . PRO B 1 320 ? -5.605 -9.75 -2.6 1 92 320 PRO B CA 1
ATOM 5213 C C . PRO B 1 320 ? -4.719 -8.617 -2.1 1 92 320 PRO B C 1
ATOM 5215 O O . PRO B 1 320 ? -5.176 -7.473 -1.984 1 92 320 PRO B O 1
ATOM 5218 N N . ALA B 1 321 ? -3.453 -8.883 -1.896 1 95.44 321 ALA B N 1
ATOM 5219 C CA . ALA B 1 321 ? -2.514 -7.871 -1.418 1 95.44 321 ALA B CA 1
ATOM 5220 C C . ALA B 1 321 ? -2.293 -6.789 -2.469 1 95.44 321 ALA B C 1
ATOM 5222 O O . ALA B 1 321 ? -2.271 -5.598 -2.145 1 95.44 321 ALA B O 1
ATOM 5223 N N . GLU B 1 322 ? -2.148 -7.195 -3.719 1 96.31 322 GLU B N 1
ATOM 5224 C CA . GLU B 1 322 ? -1.978 -6.23 -4.801 1 96.31 322 GLU B CA 1
ATOM 5225 C C . GLU B 1 322 ? -3.236 -5.391 -4.992 1 96.31 322 GLU B C 1
ATOM 5227 O O . GLU B 1 322 ? -3.154 -4.18 -5.215 1 96.31 322 GLU B O 1
ATOM 5232 N N . ILE B 1 323 ? -4.359 -6.035 -4.918 1 96.19 323 ILE B N 1
ATOM 5233 C CA . ILE B 1 323 ? -5.629 -5.336 -5.062 1 96.19 323 ILE B CA 1
ATOM 5234 C C . ILE B 1 323 ? -5.781 -4.301 -3.949 1 96.19 323 ILE B C 1
ATOM 5236 O O . ILE B 1 323 ? -6.258 -3.189 -4.184 1 96.19 323 ILE B O 1
ATOM 5240 N N . ALA B 1 324 ? -5.352 -4.684 -2.732 1 98.56 324 ALA B N 1
ATOM 5241 C CA . ALA B 1 324 ? -5.391 -3.756 -1.604 1 98.56 324 ALA B CA 1
ATOM 5242 C C . ALA B 1 324 ? -4.586 -2.496 -1.901 1 98.56 324 ALA B C 1
ATOM 5244 O O . ALA B 1 324 ? -5.035 -1.383 -1.611 1 98.56 324 ALA B O 1
ATOM 5245 N N . ILE B 1 325 ? -3.412 -2.66 -2.52 1 98.81 325 ILE B N 1
ATOM 5246 C CA . ILE B 1 325 ? -2.57 -1.521 -2.871 1 98.81 325 ILE B CA 1
ATOM 5247 C C . ILE B 1 325 ? -3.266 -0.679 -3.939 1 98.81 325 ILE B C 1
ATOM 5249 O O . ILE B 1 325 ? -3.244 0.553 -3.877 1 98.81 325 ILE B O 1
ATOM 5253 N N . SER B 1 326 ? -3.895 -1.342 -4.879 1 98.69 326 SER B N 1
ATOM 5254 C CA . SER B 1 326 ? -4.641 -0.678 -5.941 1 98.69 326 SER B CA 1
ATOM 5255 C C . SER B 1 326 ? -5.762 0.183 -5.375 1 98.69 326 SER B C 1
ATOM 5257 O O . SER B 1 326 ? -5.863 1.37 -5.691 1 98.69 326 SER B O 1
ATOM 5259 N N . VAL B 1 327 ? -6.547 -0.383 -4.5 1 98.88 327 VAL B N 1
ATOM 5260 C CA . VAL B 1 327 ? -7.695 0.3 -3.916 1 98.88 327 VAL B CA 1
ATOM 5261 C C . VAL B 1 327 ? -7.219 1.425 -3.002 1 98.88 327 VAL B C 1
ATOM 5263 O O . VAL B 1 327 ? -7.742 2.541 -3.053 1 98.88 327 VAL B O 1
ATOM 5266 N N . ALA B 1 328 ? -6.223 1.166 -2.178 1 98.88 328 ALA B N 1
ATOM 5267 C CA . ALA B 1 328 ? -5.68 2.189 -1.287 1 98.88 328 ALA B CA 1
ATOM 5268 C C . ALA B 1 328 ? -5.156 3.385 -2.08 1 98.88 328 ALA B C 1
ATOM 5270 O O . ALA B 1 328 ? -5.383 4.535 -1.698 1 98.88 328 ALA B O 1
ATOM 5271 N N . GLY B 1 329 ? -4.414 3.076 -3.186 1 98.75 329 GLY B N 1
ATOM 5272 C CA . GLY B 1 329 ? -3.934 4.156 -4.035 1 98.75 329 GLY B CA 1
ATOM 5273 C C . GLY B 1 329 ? -5.047 5.043 -4.559 1 98.75 329 GLY B C 1
ATOM 5274 O O . GLY B 1 329 ? -4.918 6.27 -4.562 1 98.75 329 GLY B O 1
ATOM 5275 N N . GLU B 1 330 ? -6.105 4.445 -4.984 1 98.75 330 GLU B N 1
ATOM 5276 C CA . GLU B 1 330 ? -7.254 5.191 -5.492 1 98.75 330 GLU B CA 1
ATOM 5277 C C . GLU B 1 330 ? -7.887 6.047 -4.398 1 98.75 330 GLU B C 1
ATOM 5279 O O . GLU B 1 330 ? -8.219 7.211 -4.629 1 98.75 330 GLU B O 1
ATOM 5284 N N . LEU B 1 331 ? -8.047 5.504 -3.203 1 98.75 331 LEU B N 1
ATOM 5285 C CA . LEU B 1 331 ? -8.641 6.238 -2.092 1 98.75 331 LEU B CA 1
ATOM 5286 C C . LEU B 1 331 ? -7.746 7.398 -1.67 1 98.75 331 LEU B C 1
ATOM 5288 O O . LEU B 1 331 ? -8.242 8.477 -1.327 1 98.75 331 LEU B O 1
ATOM 5292 N N . ILE B 1 332 ? -6.418 7.195 -1.672 1 98.06 332 ILE B N 1
ATOM 5293 C CA . ILE B 1 332 ? -5.484 8.281 -1.381 1 98.06 332 ILE B CA 1
ATOM 5294 C C . ILE B 1 332 ? -5.68 9.414 -2.385 1 98.06 332 ILE B C 1
ATOM 5296 O O . ILE B 1 332 ? -5.719 10.586 -2.004 1 98.06 332 ILE B O 1
ATOM 5300 N N . ALA B 1 333 ? -5.785 9.07 -3.689 1 97.75 333 ALA B N 1
ATOM 5301 C CA . ALA B 1 333 ? -5.969 10.07 -4.738 1 97.75 333 ALA B CA 1
ATOM 5302 C C . ALA B 1 333 ? -7.258 10.859 -4.523 1 97.75 333 ALA B C 1
ATOM 5304 O O . ALA B 1 333 ? -7.27 12.086 -4.641 1 97.75 333 ALA B O 1
ATOM 5305 N N . VAL B 1 334 ? -8.328 10.164 -4.195 1 97.19 334 VAL B N 1
ATOM 5306 C CA . VAL B 1 334 ? -9.617 10.805 -3.963 1 97.19 334 VAL B CA 1
ATOM 5307 C C . VAL B 1 334 ? -9.516 11.75 -2.764 1 97.19 334 VAL B C 1
ATOM 5309 O O . VAL B 1 334 ? -9.977 12.891 -2.822 1 97.19 334 VAL B O 1
ATOM 5312 N N . ARG B 1 335 ? -8.93 11.25 -1.688 1 95.19 335 ARG B N 1
ATOM 5313 C CA . ARG B 1 335 ? -8.758 12.086 -0.505 1 95.19 335 ARG B CA 1
ATOM 5314 C C . ARG B 1 335 ? -7.922 13.32 -0.83 1 95.19 335 ARG B C 1
ATOM 5316 O O . ARG B 1 335 ? -8.242 14.43 -0.385 1 95.19 335 ARG B O 1
ATOM 5323 N N . ALA B 1 336 ? -6.875 13.125 -1.567 1 93.19 336 ALA B N 1
ATOM 5324 C CA . ALA B 1 336 ? -5.984 14.227 -1.928 1 93.19 336 ALA B CA 1
ATOM 5325 C C . ALA B 1 336 ? -6.734 15.305 -2.701 1 93.19 336 ALA B C 1
ATOM 5327 O O . ALA B 1 336 ? -6.559 16.5 -2.441 1 93.19 336 ALA B O 1
ATOM 5328 N N . LEU B 1 337 ? -7.512 14.891 -3.604 1 91.25 337 LEU B N 1
ATOM 5329 C CA . LEU B 1 337 ? -8.289 15.836 -4.395 1 91.25 337 LEU B CA 1
ATOM 5330 C C . LEU B 1 337 ? -9.273 16.609 -3.518 1 91.25 337 LEU B C 1
ATOM 5332 O O . LEU B 1 337 ? -9.461 17.812 -3.688 1 91.25 337 LEU B O 1
ATOM 5336 N N . ARG B 1 338 ? -9.867 15.922 -2.578 1 88.44 338 ARG B N 1
ATOM 5337 C CA . ARG B 1 338 ? -10.797 16.562 -1.653 1 88.44 338 ARG B CA 1
ATOM 5338 C C . ARG B 1 338 ? -10.086 17.562 -0.764 1 88.44 338 ARG B C 1
ATOM 5340 O O . ARG B 1 338 ? -10.68 18.562 -0.331 1 88.44 338 ARG B O 1
ATOM 5347 N N . GLU B 1 339 ? -8.844 17.281 -0.525 1 85.12 339 GLU B N 1
ATOM 5348 C CA . GLU B 1 339 ? -8.031 18.156 0.312 1 85.12 339 GLU B CA 1
ATOM 5349 C C . GLU B 1 339 ? -7.418 19.297 -0.509 1 85.12 339 GLU B C 1
ATOM 5351 O O . GLU B 1 339 ? -6.742 20.156 0.037 1 85.12 339 GLU B O 1
ATOM 5356 N N . GLY B 1 340 ? -7.598 19.203 -1.844 1 82.62 340 GLY B N 1
ATOM 5357 C CA . GLY B 1 340 ? -7.102 20.25 -2.719 1 82.62 340 GLY B CA 1
ATOM 5358 C C . GLY B 1 340 ? -5.633 20.094 -3.062 1 82.62 340 GLY B C 1
ATOM 5359 O O . GLY B 1 340 ? -4.957 21.078 -3.387 1 82.62 340 GLY B O 1
ATOM 5360 N N . ARG B 1 341 ? -5.184 18.859 -2.92 1 79.88 341 ARG B N 1
ATOM 5361 C CA . ARG B 1 341 ? -3.779 18.641 -3.254 1 79.88 341 ARG B CA 1
ATOM 5362 C C . ARG B 1 341 ? -3.551 18.766 -4.758 1 79.88 341 ARG B C 1
ATOM 5364 O O . ARG B 1 341 ? -4.391 18.328 -5.555 1 79.88 341 ARG B O 1
ATOM 5371 N N . LYS B 1 342 ? -2.588 19.641 -5.141 1 64.69 342 LYS B N 1
ATOM 5372 C CA . LYS B 1 342 ? -2.268 19.812 -6.555 1 64.69 342 LYS B CA 1
ATOM 5373 C C . LYS B 1 342 ? -0.919 19.188 -6.898 1 64.69 342 LYS B C 1
ATOM 5375 O O . LYS B 1 342 ? -0.071 19.016 -6.02 1 64.69 342 LYS B O 1
ATOM 5380 N N . LYS B 1 343 ? -0.83 18.641 -8.172 1 60.53 343 LYS B N 1
ATOM 5381 C CA . LYS B 1 343 ? 0.467 18.188 -8.664 1 60.53 343 LYS B CA 1
ATOM 5382 C C . LYS B 1 343 ? 1.403 19.375 -8.914 1 60.53 343 LYS B C 1
ATOM 5384 O O . LYS B 1 343 ? 0.969 20.438 -9.359 1 60.53 343 LYS B O 1
#

InterPro domains:
  IPR003777 XdhC- CoxI [PF02625] (12-76)
  IPR027051 XdhC Rossmann domain [PF13478] (189-331)
  IPR052698 Molybdenum Cofactor Utilization and Processing [PTHR30388] (1-341)